Protein AF-A0A3D4DVL7-F1 (afdb_monomer_lite)

Radius of gyration: 27.63 Å; chains: 1; bounding box: 72×62×71 Å

Structure (mmCIF, N/CA/C/O backbone):
data_AF-A0A3D4DVL7-F1
#
_entry.id   AF-A0A3D4DVL7-F1
#
loop_
_atom_site.group_PDB
_atom_site.id
_atom_site.type_symbol
_atom_site.label_atom_id
_atom_site.label_alt_id
_atom_site.label_comp_id
_atom_site.label_asym_id
_atom_site.label_entity_id
_atom_site.label_seq_id
_atom_site.pdbx_PDB_ins_code
_atom_site.Cartn_x
_atom_site.Cartn_y
_atom_site.Cartn_z
_atom_site.occupancy
_atom_site.B_iso_or_equiv
_atom_site.auth_seq_id
_atom_site.auth_comp_id
_atom_site.auth_asym_id
_atom_site.auth_atom_id
_atom_site.pdbx_PDB_model_num
ATOM 1 N N . LEU A 1 1 ? 0.791 1.010 19.016 1.00 45.22 1 LEU A N 1
ATOM 2 C CA . LEU A 1 1 ? 2.069 1.727 18.761 1.00 45.22 1 LEU A CA 1
ATOM 3 C C . LEU A 1 1 ? 2.700 2.348 20.018 1.00 45.22 1 LEU A C 1
ATOM 5 O O . LEU A 1 1 ? 3.881 2.616 19.945 1.00 45.22 1 LEU A O 1
ATOM 9 N N . ALA A 1 2 ? 2.000 2.497 21.159 1.00 50.84 2 ALA A N 1
ATOM 10 C CA . ALA A 1 2 ? 2.630 2.849 22.450 1.00 50.84 2 ALA A CA 1
ATOM 11 C C . ALA A 1 2 ? 2.749 1.657 23.431 1.00 50.84 2 ALA A C 1
ATOM 13 O O . ALA A 1 2 ? 3.722 1.560 24.161 1.00 50.84 2 ALA A O 1
ATOM 14 N N . LEU A 1 3 ? 1.805 0.706 23.414 1.00 54.06 3 LEU A N 1
ATOM 15 C CA . LEU A 1 3 ? 1.768 -0.421 24.368 1.00 54.06 3 LEU A CA 1
ATOM 16 C C . LEU A 1 3 ? 2.983 -1.367 24.299 1.00 54.06 3 LEU A C 1
ATOM 18 O O . LEU A 1 3 ? 3.351 -1.958 25.305 1.00 54.06 3 LEU A O 1
ATOM 22 N N . ASN A 1 4 ? 3.646 -1.471 23.143 1.00 56.59 4 ASN A N 1
ATOM 23 C CA . ASN A 1 4 ? 4.853 -2.297 22.998 1.00 56.59 4 ASN A CA 1
ATOM 24 C C . ASN A 1 4 ? 6.072 -1.713 23.727 1.00 56.59 4 ASN A C 1
ATOM 26 O O . ASN A 1 4 ? 6.978 -2.463 24.078 1.00 56.59 4 ASN A O 1
ATOM 30 N N . ASP A 1 5 ? 6.088 -0.397 23.947 1.00 62.97 5 ASP A N 1
ATOM 31 C CA . ASP A 1 5 ? 7.191 0.300 24.615 1.00 62.97 5 ASP A CA 1
ATOM 32 C C . ASP A 1 5 ? 6.988 0.352 26.141 1.00 62.97 5 ASP A C 1
ATOM 34 O O . ASP A 1 5 ? 7.914 0.679 26.882 1.00 62.97 5 ASP A O 1
ATOM 38 N N . PHE A 1 6 ? 5.788 -0.004 26.616 1.00 66.69 6 PHE A N 1
ATOM 39 C CA . PHE A 1 6 ? 5.405 0.003 28.027 1.00 66.69 6 PHE A CA 1
ATOM 40 C C . PHE A 1 6 ? 4.657 -1.293 28.404 1.00 66.69 6 PHE A C 1
ATOM 42 O O . PHE A 1 6 ? 3.447 -1.260 28.642 1.00 66.69 6 PHE A O 1
ATOM 49 N N . PRO A 1 7 ? 5.358 -2.441 28.465 1.00 65.19 7 PRO A N 1
ATOM 50 C CA . PRO A 1 7 ? 4.739 -3.760 28.640 1.00 65.19 7 PRO A CA 1
ATOM 51 C C . PRO A 1 7 ? 4.021 -3.946 29.987 1.00 65.19 7 PRO A C 1
ATOM 53 O O . PRO A 1 7 ? 3.146 -4.798 30.093 1.00 65.19 7 PRO A O 1
ATOM 56 N N . ASP A 1 8 ? 4.357 -3.136 30.995 1.00 78.00 8 ASP A N 1
ATOM 57 C CA . ASP A 1 8 ? 3.786 -3.219 32.347 1.00 78.00 8 ASP A CA 1
ATOM 58 C C . ASP A 1 8 ? 2.564 -2.303 32.554 1.00 78.00 8 ASP A C 1
ATOM 60 O O . ASP A 1 8 ? 2.045 -2.175 33.668 1.00 78.00 8 ASP A O 1
ATOM 64 N N . VAL A 1 9 ? 2.102 -1.609 31.507 1.00 83.81 9 VAL A N 1
ATOM 65 C CA . VAL A 1 9 ? 0.919 -0.746 31.605 1.00 83.81 9 VAL A CA 1
ATOM 66 C C . VAL A 1 9 ? -0.318 -1.600 31.836 1.00 83.81 9 VAL A C 1
ATOM 68 O O . VAL A 1 9 ? -0.638 -2.486 31.056 1.00 83.81 9 VAL A O 1
ATOM 71 N N . THR A 1 10 ? -1.051 -1.281 32.901 1.00 88.44 10 THR A N 1
ATOM 72 C CA . THR A 1 10 ? -2.304 -1.962 33.268 1.00 88.44 10 THR A CA 1
ATOM 73 C C . THR A 1 10 ? -3.530 -1.069 33.123 1.00 88.44 10 THR A C 1
ATOM 75 O O . THR A 1 10 ? -4.652 -1.565 33.162 1.00 88.44 10 THR A O 1
ATOM 78 N N . THR A 1 11 ? -3.343 0.249 32.987 1.00 92.50 11 THR A N 1
ATOM 79 C CA . THR A 1 11 ? -4.430 1.236 32.927 1.00 92.50 11 THR A CA 1
ATOM 80 C C . THR A 1 11 ? -4.150 2.288 31.860 1.00 92.50 11 THR A C 1
ATOM 82 O O . THR A 1 11 ? -3.067 2.872 31.828 1.00 92.50 11 THR A O 1
ATOM 85 N N . LEU A 1 12 ? -5.143 2.557 31.016 1.00 93.50 12 LEU A N 1
ATOM 86 C CA . LEU A 1 12 ? -5.134 3.594 29.995 1.00 93.50 12 LEU A CA 1
ATOM 87 C C . LEU A 1 12 ? -6.018 4.767 30.439 1.00 93.50 12 LEU A C 1
ATOM 89 O O . LEU A 1 12 ? -7.233 4.623 30.560 1.00 93.50 12 LEU A O 1
ATOM 93 N N . SER A 1 13 ? -5.401 5.928 30.660 1.00 95.38 13 SER A N 1
ATOM 94 C CA . SER A 1 13 ? -6.116 7.180 30.932 1.00 95.38 13 SER A CA 1
ATOM 95 C C . SER A 1 13 ? -6.507 7.851 29.616 1.00 95.38 13 SER A C 1
ATOM 97 O O . SER A 1 13 ? -5.657 8.061 28.747 1.00 95.38 13 SER A O 1
ATOM 99 N N . LEU A 1 14 ? -7.792 8.152 29.450 1.00 95.56 14 LEU A N 1
ATOM 100 C CA . LEU A 1 14 ? -8.392 8.579 28.192 1.00 95.56 14 LEU A CA 1
ATOM 101 C C . LEU A 1 14 ? -8.876 10.028 28.263 1.00 95.56 14 LEU A C 1
ATOM 103 O O . LEU A 1 14 ? -9.671 10.401 29.122 1.00 95.56 14 LEU A O 1
ATOM 107 N N . SER A 1 15 ? -8.425 10.838 27.307 1.00 95.50 15 SER A N 1
ATOM 108 C CA . SER A 1 15 ? -8.883 12.214 27.109 1.00 95.50 15 SER A CA 1
ATOM 109 C C . SER A 1 15 ? -8.768 12.573 25.628 1.00 95.50 15 SER A C 1
ATOM 111 O O . SER A 1 15 ? -7.675 12.804 25.114 1.00 95.50 15 SER A O 1
ATOM 113 N N . SER A 1 16 ? -9.890 12.531 24.915 1.00 90.88 16 SER A N 1
ATOM 114 C CA . SER A 1 16 ? -10.014 12.940 23.518 1.00 90.88 16 SER A CA 1
ATOM 115 C C . SER A 1 16 ? -11.476 13.231 23.168 1.00 90.88 16 SER A C 1
ATOM 117 O O . SER A 1 16 ? -12.371 12.428 23.437 1.00 90.88 16 SER A O 1
ATOM 119 N N . GLU A 1 17 ? -11.719 14.357 22.501 1.00 85.31 17 GLU A N 1
ATOM 120 C CA . GLU A 1 17 ? -13.054 14.740 22.022 1.00 85.31 17 GLU A CA 1
ATOM 121 C C . GLU A 1 17 ? -13.507 13.943 20.786 1.00 85.31 17 GLU A C 1
ATOM 123 O O . GLU A 1 17 ? -14.674 14.008 20.402 1.00 85.31 17 GLU A O 1
ATOM 128 N N . GLY A 1 18 ? -12.617 13.160 20.163 1.00 76.06 18 GLY A N 1
ATOM 129 C CA . GLY A 1 18 ? -12.999 12.285 19.062 1.00 76.06 18 GLY A CA 1
ATOM 130 C C . GLY A 1 18 ? -11.905 11.969 18.056 1.00 76.06 18 GLY A C 1
ATOM 131 O O . GLY A 1 18 ? -10.711 12.016 18.340 1.00 76.06 18 GLY A O 1
ATOM 132 N N . GLY A 1 19 ? -12.346 11.559 16.870 1.00 77.38 19 GLY A N 1
ATOM 133 C CA . GLY A 1 19 ? -11.508 11.063 15.786 1.00 77.38 19 GLY A CA 1
ATOM 134 C C . GLY A 1 19 ? -12.279 10.079 14.909 1.00 77.38 19 GLY A C 1
ATOM 135 O O . GLY A 1 19 ? -13.499 9.952 15.021 1.00 77.38 19 GLY A O 1
ATOM 136 N N . SER A 1 20 ? -11.559 9.354 14.057 1.00 74.56 20 SER A N 1
ATOM 137 C CA . SER A 1 20 ? -12.147 8.288 13.246 1.00 74.56 20 SER A CA 1
ATOM 138 C C . SER A 1 20 ? -12.439 7.059 14.109 1.00 74.56 20 SER A C 1
ATOM 140 O O . SER A 1 20 ? -11.515 6.439 14.637 1.00 74.56 20 SER A O 1
ATOM 142 N N . VAL A 1 21 ? -13.717 6.683 14.228 1.00 73.88 21 VAL A N 1
ATOM 143 C CA . VAL A 1 21 ? -14.133 5.427 14.881 1.00 73.88 21 VAL A CA 1
ATOM 144 C C . VAL A 1 21 ? -13.487 4.225 14.194 1.00 73.88 21 VAL A C 1
ATOM 146 O O . VAL A 1 21 ? -13.027 3.305 14.863 1.00 73.88 21 VAL A O 1
ATOM 149 N N . TYR A 1 22 ? -13.361 4.277 12.869 1.00 63.81 22 TYR A N 1
ATOM 150 C CA . TYR A 1 22 ? -12.713 3.232 12.088 1.00 63.81 22 TYR A CA 1
ATOM 151 C C . TYR A 1 22 ? -11.233 3.047 12.479 1.00 63.81 22 TYR A C 1
ATOM 153 O O . TYR A 1 22 ? -10.757 1.923 12.611 1.00 63.81 22 TYR A O 1
ATOM 161 N N . ALA A 1 23 ? -10.511 4.138 12.759 1.00 63.44 23 ALA A N 1
ATOM 162 C CA . ALA A 1 23 ? -9.139 4.065 13.271 1.00 63.44 23 ALA A CA 1
ATOM 163 C C . ALA A 1 23 ? -9.067 3.624 14.746 1.00 63.44 23 ALA A C 1
ATOM 165 O O . ALA A 1 23 ? -8.065 3.051 15.175 1.00 63.44 23 ALA A O 1
ATOM 166 N N . ALA A 1 24 ? -10.116 3.898 15.523 1.00 77.12 24 ALA A N 1
ATOM 167 C CA . ALA A 1 24 ? -10.169 3.611 16.951 1.00 77.12 24 ALA A CA 1
ATOM 168 C C . ALA A 1 24 ? -10.562 2.168 17.274 1.00 77.12 24 ALA A C 1
ATOM 170 O O . ALA A 1 24 ? -10.064 1.624 18.253 1.00 77.12 24 ALA A O 1
ATOM 171 N N . LEU A 1 25 ? -11.406 1.537 16.455 1.00 77.56 25 LEU A N 1
ATOM 172 C CA . LEU A 1 25 ? -11.875 0.165 16.662 1.00 77.56 25 LEU A CA 1
ATOM 173 C C . LEU A 1 25 ? -10.725 -0.848 16.821 1.00 77.56 25 LEU A C 1
ATOM 175 O O . LEU A 1 25 ? -10.731 -1.587 17.802 1.00 77.56 25 LEU A O 1
ATOM 179 N N . PRO A 1 26 ? -9.695 -0.874 15.954 1.00 71.81 26 PRO A N 1
ATOM 180 C CA . PRO A 1 26 ? -8.550 -1.763 16.148 1.00 71.81 26 PRO A CA 1
ATOM 181 C C . PRO A 1 26 ? -7.784 -1.481 17.445 1.00 71.81 26 PRO A C 1
ATOM 183 O O . PRO A 1 26 ? -7.446 -2.410 18.169 1.00 71.81 26 PRO A O 1
ATOM 186 N N . ALA A 1 27 ? -7.563 -0.204 17.778 1.00 77.44 27 ALA A N 1
ATOM 187 C CA . ALA A 1 27 ? -6.896 0.173 19.024 1.00 77.44 27 ALA A CA 1
ATOM 188 C C . ALA A 1 27 ? -7.718 -0.236 20.258 1.00 77.44 27 ALA A C 1
ATOM 190 O O . ALA A 1 27 ? -7.157 -0.636 21.272 1.00 77.44 27 ALA A O 1
ATOM 191 N N . ALA A 1 28 ? -9.046 -0.174 20.165 1.00 86.44 28 ALA A N 1
ATOM 192 C CA . ALA A 1 28 ? -9.947 -0.680 21.185 1.00 86.44 28 ALA A CA 1
ATOM 193 C C . ALA A 1 28 ? -9.800 -2.206 21.332 1.00 86.44 28 ALA A C 1
ATOM 195 O O . ALA A 1 28 ? -9.632 -2.704 22.439 1.00 86.44 28 ALA A O 1
ATOM 196 N N . TYR A 1 29 ? -9.741 -2.968 20.239 1.00 80.31 29 TYR A N 1
ATOM 197 C CA . TYR A 1 29 ? -9.461 -4.405 20.337 1.00 80.31 29 TYR A CA 1
ATOM 198 C C . TYR A 1 29 ? -8.092 -4.710 20.963 1.00 80.31 29 TYR A C 1
ATOM 200 O O . TYR A 1 29 ? -8.013 -5.627 21.775 1.00 80.31 29 TYR A O 1
ATOM 208 N N . ASP A 1 30 ? -7.051 -3.921 20.682 1.00 78.62 30 ASP A N 1
ATOM 209 C CA . ASP A 1 30 ? -5.752 -4.062 21.358 1.00 78.62 30 ASP A CA 1
ATOM 210 C C . ASP A 1 30 ? -5.876 -3.844 22.876 1.00 78.62 30 ASP A C 1
ATOM 212 O O . ASP A 1 30 ? -5.331 -4.622 23.658 1.00 78.62 30 ASP A O 1
ATOM 216 N N . VAL A 1 31 ? -6.632 -2.823 23.30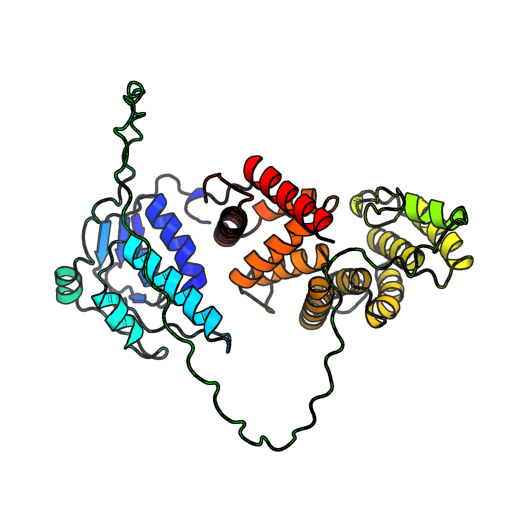6 1.00 85.38 31 VAL A N 1
ATOM 217 C CA . VAL A 1 31 ? -6.934 -2.558 24.728 1.00 85.38 31 VAL A CA 1
ATOM 218 C C . VAL A 1 31 ? -7.632 -3.758 25.370 1.00 85.38 31 VAL A C 1
ATOM 220 O O . VAL A 1 31 ? -7.252 -4.170 26.468 1.00 85.38 31 VAL A O 1
ATOM 223 N N . ARG A 1 32 ? -8.618 -4.341 24.676 1.00 87.00 32 ARG A N 1
ATOM 224 C CA . ARG A 1 32 ? -9.364 -5.513 25.149 1.00 87.00 32 ARG A CA 1
ATOM 225 C C . ARG A 1 32 ? -8.476 -6.749 25.255 1.00 87.00 32 ARG A C 1
ATOM 227 O O . ARG A 1 32 ? -8.470 -7.396 26.295 1.00 87.00 32 ARG A O 1
ATOM 234 N N . VAL A 1 33 ? -7.722 -7.076 24.207 1.00 78.25 33 VAL A N 1
ATOM 235 C CA . VAL A 1 33 ? -6.837 -8.255 24.176 1.00 78.25 33 VAL A CA 1
ATOM 236 C C . VAL A 1 33 ? -5.741 -8.150 25.235 1.00 78.25 33 VAL A C 1
ATOM 238 O O . VAL A 1 33 ? -5.403 -9.146 25.869 1.00 78.25 33 VAL A O 1
ATOM 241 N N . ALA A 1 34 ? -5.218 -6.946 25.469 1.00 80.25 34 ALA A N 1
ATOM 242 C CA . ALA A 1 34 ? -4.242 -6.695 26.522 1.00 80.25 34 ALA A CA 1
ATOM 243 C C . ALA A 1 34 ? -4.849 -6.688 27.941 1.00 80.25 34 ALA A C 1
ATOM 245 O O . ALA A 1 34 ? -4.103 -6.599 28.914 1.00 80.25 34 ALA A O 1
ATOM 246 N N . GLY A 1 35 ? -6.179 -6.775 28.086 1.00 84.38 35 GLY A N 1
ATOM 247 C CA . GLY A 1 35 ? -6.856 -6.790 29.385 1.00 84.38 35 GLY A CA 1
ATOM 248 C C . GLY A 1 35 ? -6.684 -5.492 30.181 1.00 84.38 35 GLY A C 1
ATOM 249 O O . GLY A 1 35 ? -6.673 -5.519 31.413 1.00 84.38 35 GLY A O 1
ATOM 250 N N . LEU A 1 36 ? -6.503 -4.357 29.500 1.00 91.44 36 LEU A N 1
ATOM 251 C CA . LEU A 1 36 ? -6.220 -3.084 30.160 1.00 91.44 36 LEU A CA 1
ATOM 252 C C . LEU A 1 36 ? -7.461 -2.527 30.856 1.00 91.44 36 LEU A C 1
ATOM 254 O O . LEU A 1 36 ? -8.585 -2.634 30.361 1.00 91.44 36 LEU A O 1
ATOM 258 N N . ARG A 1 37 ? -7.244 -1.844 31.979 1.00 96.56 37 ARG A N 1
ATOM 259 C CA . ARG A 1 37 ? -8.248 -0.967 32.588 1.00 96.56 37 ARG A CA 1
ATOM 260 C C . ARG A 1 37 ? -8.305 0.348 31.827 1.00 96.56 37 ARG A C 1
ATOM 262 O O . ARG A 1 37 ? -7.287 0.809 31.313 1.00 96.56 37 ARG A O 1
ATOM 269 N N . THR A 1 38 ? -9.461 0.987 31.788 1.00 97.25 38 THR A N 1
ATOM 270 C CA . THR A 1 38 ? -9.628 2.280 31.114 1.00 97.25 38 THR A CA 1
ATOM 271 C C . THR A 1 38 ? -10.274 3.276 32.051 1.00 97.25 38 THR A C 1
ATOM 273 O O . THR A 1 38 ? -11.304 2.972 32.654 1.00 97.25 38 THR A O 1
ATOM 276 N N . SER A 1 39 ? -9.696 4.470 32.145 1.00 97.62 39 SER A N 1
ATOM 277 C CA . SER A 1 39 ? -10.222 5.538 32.989 1.00 97.62 39 SER A CA 1
ATOM 278 C C . SER A 1 39 ? -10.423 6.841 32.222 1.00 97.62 39 SER A C 1
ATOM 280 O O . SER A 1 39 ? -9.616 7.195 31.364 1.00 97.62 39 SER A O 1
ATOM 282 N N . ILE A 1 40 ? -11.492 7.571 32.541 1.00 97.75 40 ILE A N 1
ATOM 283 C CA . ILE A 1 40 ? -11.697 8.959 32.106 1.00 97.75 40 ILE A CA 1
ATOM 284 C C . ILE A 1 40 ? -11.540 9.842 33.351 1.00 97.75 40 ILE A C 1
ATOM 286 O O . ILE A 1 40 ? -12.451 9.856 34.184 1.00 97.75 40 ILE A O 1
ATOM 290 N N . PRO A 1 41 ? -10.401 10.531 33.530 1.00 97.12 41 PRO A N 1
ATOM 291 C CA . PRO A 1 41 ? -10.145 11.317 34.735 1.00 97.12 41 PRO A CA 1
ATOM 292 C C . PRO A 1 41 ? -11.053 12.550 34.824 1.00 97.12 41 PRO A C 1
ATOM 294 O O . PRO A 1 41 ? -11.622 12.993 33.822 1.00 97.12 41 PRO A O 1
ATOM 297 N N . GLU A 1 42 ? -11.165 13.127 36.022 1.00 96.25 42 GLU A N 1
ATOM 298 C CA . GLU A 1 42 ? -11.914 14.363 36.252 1.00 96.25 42 GLU A CA 1
ATOM 299 C C . GLU A 1 42 ? -11.499 15.473 35.266 1.00 96.25 42 GLU A C 1
ATOM 301 O O . GLU A 1 42 ? -10.320 15.685 34.973 1.00 96.25 42 GLU A O 1
ATOM 306 N N . GLY A 1 43 ? -12.489 16.173 34.707 1.00 93.81 43 GLY A N 1
ATOM 307 C CA . GLY A 1 43 ? -12.276 17.252 33.738 1.00 93.81 43 GLY A CA 1
ATOM 308 C C . GLY A 1 43 ? -11.892 16.800 32.322 1.00 93.81 43 GLY A C 1
ATOM 309 O O . GLY A 1 43 ? -11.896 17.629 31.411 1.00 93.81 43 GLY A O 1
ATOM 310 N N . ALA A 1 44 ? -11.612 15.512 32.094 1.00 96.50 44 ALA A N 1
ATOM 311 C CA . ALA A 1 44 ? -11.390 14.977 30.755 1.00 96.50 44 ALA A CA 1
ATOM 312 C C . ALA A 1 44 ? -12.706 14.681 30.027 1.00 96.50 44 ALA A C 1
ATOM 314 O O . ALA A 1 44 ? -13.764 14.476 30.626 1.00 96.50 44 ALA A O 1
ATOM 315 N N . THR A 1 45 ? -12.626 14.637 28.700 1.00 95.56 45 THR A N 1
ATOM 316 C CA . THR A 1 45 ? -13.716 14.181 27.835 1.00 95.56 45 THR A CA 1
ATOM 317 C C . THR A 1 45 ? -13.203 13.042 26.972 1.00 95.56 45 THR A C 1
ATOM 319 O O . THR A 1 45 ? -12.119 13.140 26.409 1.00 95.56 45 THR A O 1
ATOM 322 N N . CYS A 1 46 ? -13.980 11.972 26.861 1.00 96.31 46 CYS A N 1
ATOM 323 C CA . CYS A 1 46 ? -13.730 10.849 25.974 1.00 96.31 46 CYS A CA 1
ATOM 324 C C . CYS A 1 46 ? -14.972 10.625 25.110 1.00 96.31 46 CYS A C 1
ATOM 326 O O . CYS A 1 46 ? -15.957 10.025 25.538 1.00 96.31 46 CYS A O 1
ATOM 328 N N . ALA A 1 47 ? -14.946 11.162 23.895 1.00 92.31 47 ALA A N 1
ATOM 329 C CA . ALA A 1 47 ? -16.093 11.181 22.995 1.00 92.31 47 ALA A CA 1
ATOM 330 C C . ALA A 1 47 ? -15.773 10.549 21.632 1.00 92.31 47 ALA A C 1
ATOM 332 O O . ALA A 1 47 ? -14.607 10.387 21.261 1.00 92.31 47 ALA A O 1
ATOM 333 N N . SER A 1 48 ? -16.813 10.168 20.879 1.00 89.81 48 SER A N 1
ATOM 334 C CA . SER A 1 48 ? -16.690 9.580 19.533 1.00 89.81 48 SER A CA 1
ATOM 335 C C . SER A 1 48 ? -15.717 8.383 19.537 1.00 89.81 48 SER A C 1
ATOM 337 O O . SER A 1 48 ? -15.874 7.480 20.353 1.00 89.81 48 SER A O 1
ATOM 339 N N . ALA A 1 49 ? -14.686 8.376 18.690 1.00 87.94 49 ALA A N 1
ATOM 340 C CA . ALA A 1 49 ? -13.603 7.392 18.650 1.00 87.94 49 ALA A CA 1
ATOM 341 C C . ALA A 1 49 ? -13.025 7.002 20.025 1.00 87.94 49 ALA A C 1
ATOM 343 O O . ALA A 1 49 ? -12.765 5.825 20.263 1.00 87.94 49 ALA A O 1
ATOM 344 N N . CYS A 1 50 ? -12.860 7.956 20.947 1.00 94.25 50 CYS A N 1
ATOM 345 C CA . CYS A 1 50 ? -12.313 7.679 22.276 1.00 94.25 50 CYS A CA 1
ATOM 346 C C . CYS A 1 50 ? -13.203 6.721 23.082 1.00 94.25 50 CYS A C 1
ATOM 348 O O . CYS A 1 50 ? -12.692 5.832 23.764 1.00 94.25 50 CYS A O 1
ATOM 350 N N . SER A 1 51 ? -14.529 6.858 22.959 1.00 95.88 51 SER A N 1
ATOM 351 C CA . SER A 1 51 ? -15.489 6.034 23.705 1.00 95.88 51 SER A CA 1
ATOM 352 C C . SER A 1 51 ? -15.307 4.538 23.433 1.00 95.88 51 SER A C 1
ATOM 354 O O . SER A 1 51 ? -15.467 3.731 24.338 1.00 95.88 51 SER A O 1
ATOM 356 N N . TYR A 1 52 ? -14.863 4.162 22.232 1.00 94.12 52 TYR A N 1
ATOM 357 C CA . TYR A 1 52 ? -14.584 2.773 21.870 1.00 94.12 52 TYR A CA 1
ATOM 358 C C . TYR A 1 52 ? -13.397 2.202 22.644 1.00 94.12 52 TYR A C 1
ATOM 360 O O . TYR A 1 52 ? -13.458 1.059 23.089 1.00 94.12 52 TYR A O 1
ATOM 368 N N . LEU A 1 53 ? -12.340 2.996 22.857 1.00 94.44 53 LEU A N 1
ATOM 369 C CA . LEU A 1 53 ? -11.212 2.576 23.689 1.00 94.44 53 LEU A CA 1
ATOM 370 C C . LEU A 1 53 ? -11.656 2.410 25.139 1.00 94.44 53 LEU A C 1
ATOM 372 O O . LEU A 1 53 ? -11.268 1.437 25.771 1.00 94.44 53 LEU A O 1
ATOM 376 N N . PHE A 1 54 ? -12.498 3.317 25.642 1.00 97.06 54 PHE A N 1
ATOM 377 C CA . PHE A 1 54 ? -13.086 3.191 26.975 1.00 97.06 54 PHE A CA 1
ATOM 378 C C . PHE A 1 54 ? -13.929 1.915 27.102 1.00 97.06 54 PHE A C 1
ATOM 380 O O . PHE A 1 54 ? -13.767 1.137 28.039 1.00 97.06 54 PHE A O 1
ATOM 387 N N . PHE A 1 55 ? -14.789 1.638 26.122 1.00 96.94 55 PHE A N 1
ATOM 388 C CA . PHE A 1 55 ? -15.584 0.416 26.107 1.00 96.94 55 PHE A CA 1
ATOM 389 C C . PHE A 1 55 ? -14.713 -0.842 26.017 1.00 96.94 55 PHE A C 1
ATOM 391 O O . PHE A 1 55 ? -15.031 -1.857 26.624 1.00 96.94 55 PHE A O 1
ATOM 398 N N . ALA A 1 56 ? -13.567 -0.816 25.355 1.00 95.44 56 ALA A N 1
ATOM 399 C CA . ALA A 1 56 ? -12.705 -1.990 25.323 1.00 95.44 56 ALA A CA 1
ATOM 400 C C . ALA A 1 56 ? -12.106 -2.394 26.680 1.00 95.44 56 ALA A C 1
ATOM 402 O O . ALA A 1 56 ? -11.715 -3.554 26.824 1.00 95.44 56 ALA A O 1
ATOM 403 N N . GLY A 1 57 ? -12.060 -1.498 27.670 1.00 95.88 57 GLY A N 1
ATOM 404 C CA . GLY A 1 57 ? -11.463 -1.784 28.974 1.00 95.88 57 GLY A CA 1
ATOM 405 C C . GLY A 1 57 ? -12.067 -3.006 29.670 1.00 95.88 57 GLY A C 1
ATOM 406 O O . GLY A 1 57 ? -13.276 -3.241 29.598 1.00 95.88 57 GLY A O 1
ATOM 407 N N . ALA A 1 58 ? -11.213 -3.780 30.344 1.00 93.62 58 ALA A N 1
ATOM 408 C CA . ALA A 1 58 ? -11.609 -4.919 31.176 1.00 93.62 58 ALA A CA 1
ATOM 409 C C . ALA A 1 58 ? -12.194 -4.484 32.533 1.00 93.62 58 ALA A C 1
ATOM 411 O O . ALA A 1 58 ? -12.962 -5.220 33.149 1.00 93.62 58 ALA A O 1
ATOM 412 N N . ASP A 1 59 ? -11.845 -3.276 32.975 1.00 96.00 59 ASP A N 1
ATOM 413 C CA . ASP A 1 59 ? -12.418 -2.573 34.123 1.00 96.00 59 ASP A CA 1
ATOM 414 C C . ASP A 1 59 ? -12.448 -1.076 33.797 1.00 96.00 59 ASP A C 1
ATOM 416 O O . ASP A 1 59 ? -11.456 -0.531 33.290 1.00 96.00 59 ASP A O 1
ATOM 420 N N . ARG A 1 60 ? -13.595 -0.430 34.010 1.00 97.56 60 ARG A N 1
ATOM 421 C CA . ARG A 1 60 ? -13.889 0.909 33.491 1.00 97.56 60 ARG A CA 1
ATOM 422 C C . ARG A 1 60 ? -14.250 1.883 34.603 1.00 97.56 60 ARG A C 1
ATOM 424 O O . ARG A 1 60 ? -15.183 1.638 35.364 1.00 97.56 60 ARG A O 1
ATOM 431 N N . SER A 1 61 ? -13.592 3.038 34.640 1.00 97.56 61 SER A N 1
ATOM 432 C CA . SER A 1 61 ? -13.943 4.131 35.555 1.00 97.56 61 SER A CA 1
ATOM 433 C C . SER A 1 61 ? -14.052 5.471 34.831 1.00 97.56 61 SER A C 1
ATOM 435 O O . SER A 1 61 ? -13.280 5.768 33.922 1.00 97.56 61 SER A O 1
ATOM 437 N N . ALA A 1 62 ? -15.017 6.304 35.210 1.00 97.12 62 ALA A N 1
ATOM 438 C CA . ALA A 1 62 ? -15.200 7.612 34.591 1.00 97.12 62 ALA A CA 1
ATOM 439 C C . ALA A 1 62 ? -15.618 8.653 35.631 1.00 97.12 62 ALA A C 1
ATOM 441 O O . ALA A 1 62 ? -16.719 8.595 36.168 1.00 97.12 62 ALA A O 1
ATOM 442 N N . GLU A 1 63 ? -14.725 9.605 35.883 1.00 95.56 63 GLU A N 1
ATOM 443 C CA . GLU A 1 63 ? -15.005 10.857 36.598 1.00 95.56 63 GLU A CA 1
ATOM 444 C C . GLU A 1 63 ? -15.245 12.008 35.605 1.00 95.56 63 GLU A C 1
ATOM 446 O O . GLU A 1 63 ? -15.955 12.966 35.903 1.00 95.56 63 GLU A O 1
ATOM 451 N N . GLY A 1 64 ? -14.653 11.915 34.409 1.00 95.44 64 GLY A N 1
ATOM 452 C CA . GLY A 1 64 ? -14.890 12.829 33.295 1.00 95.44 64 GLY A CA 1
ATOM 453 C C . GLY A 1 64 ? -16.086 12.441 32.418 1.00 95.44 64 GLY A C 1
ATOM 454 O O . GLY A 1 64 ? -16.911 11.596 32.760 1.00 95.44 64 GLY A O 1
ATOM 455 N N . ARG A 1 65 ? -16.191 13.079 31.249 1.00 97.19 65 ARG A N 1
ATOM 456 C CA . ARG A 1 65 ? -17.358 12.974 30.355 1.00 97.19 65 ARG A CA 1
ATOM 457 C C . ARG A 1 65 ? -17.163 11.882 29.307 1.00 97.19 65 ARG A C 1
ATOM 459 O O . ARG A 1 65 ? -16.185 11.920 28.564 1.00 97.19 65 ARG A O 1
ATOM 466 N N . LEU A 1 66 ? -18.126 10.972 29.182 1.00 97.62 66 LEU A N 1
ATOM 467 C CA . LEU A 1 66 ? -18.189 9.965 28.117 1.00 97.62 66 LEU A CA 1
ATOM 468 C C . LEU A 1 66 ? -19.250 10.360 27.084 1.00 97.62 66 LEU A C 1
ATOM 470 O O . LEU A 1 66 ? -20.358 10.741 27.467 1.00 97.62 66 LEU A O 1
ATOM 474 N N . GLY A 1 67 ? -18.936 10.242 25.790 1.00 95.56 67 GLY A N 1
ATOM 475 C CA . GLY A 1 67 ? -19.865 10.635 24.728 1.00 95.56 67 GLY A CA 1
ATOM 476 C C . GLY A 1 67 ? -19.895 9.750 23.487 1.00 95.56 67 GLY A C 1
ATOM 477 O O . GLY A 1 67 ? -18.864 9.243 23.046 1.00 95.56 67 GLY A O 1
ATOM 478 N N . VAL A 1 68 ? -21.080 9.620 22.886 1.00 95.06 68 VAL A N 1
ATOM 479 C CA . VAL A 1 68 ? -21.321 8.899 21.624 1.00 95.06 68 VAL A CA 1
ATOM 480 C C . VAL A 1 68 ? -22.202 9.714 20.673 1.00 95.06 68 VAL A C 1
ATOM 482 O O . VAL A 1 68 ? -23.013 10.531 21.104 1.00 95.06 68 VAL A O 1
ATOM 485 N N . HIS A 1 69 ? -22.072 9.470 19.370 1.00 91.81 69 HIS A N 1
ATOM 486 C CA . HIS A 1 69 ? -22.907 10.065 18.320 1.00 91.81 69 HIS A CA 1
ATOM 487 C C . HIS A 1 69 ? -22.899 9.188 17.064 1.00 91.81 69 HIS A C 1
ATOM 489 O O . HIS A 1 69 ? -22.066 8.282 16.961 1.00 91.81 69 HIS A O 1
ATOM 495 N N . GLN A 1 70 ? -23.832 9.408 16.138 1.00 86.56 70 GLN A N 1
ATOM 496 C CA . GLN A 1 70 ? -23.915 8.613 14.915 1.00 86.56 70 GLN A CA 1
ATOM 497 C C . GLN A 1 70 ? -22.667 8.820 14.053 1.00 86.56 70 GLN A C 1
ATOM 499 O O . GLN A 1 70 ? -22.060 9.886 14.027 1.00 86.56 70 GLN A O 1
ATOM 504 N N . ILE A 1 71 ? -22.307 7.815 13.270 1.00 76.38 71 ILE A N 1
ATOM 505 C CA . ILE A 1 71 ? -21.125 7.920 12.421 1.00 76.38 71 ILE A CA 1
ATOM 506 C C . ILE A 1 71 ? -21.483 8.589 11.107 1.00 76.38 71 ILE A C 1
ATOM 508 O O . ILE A 1 71 ? -22.417 8.179 10.424 1.00 76.38 71 ILE A O 1
ATOM 512 N N . ALA A 1 72 ? -20.695 9.595 10.741 1.00 66.88 72 ALA A N 1
ATOM 513 C CA . ALA A 1 72 ? -20.660 10.126 9.390 1.00 66.88 72 ALA A CA 1
ATOM 514 C C . ALA A 1 72 ? -19.591 9.373 8.587 1.00 66.88 72 ALA A C 1
ATOM 516 O O . ALA A 1 72 ? -18.419 9.355 8.970 1.00 66.88 72 ALA A O 1
ATOM 517 N N . THR A 1 73 ? -19.986 8.737 7.484 1.00 58.47 73 THR A N 1
ATOM 518 C CA . THR A 1 73 ? -19.046 8.161 6.517 1.00 58.47 73 THR A CA 1
ATOM 519 C C . THR A 1 73 ? -18.631 9.228 5.511 1.00 58.47 73 THR A C 1
ATOM 521 O O . THR A 1 73 ? -19.449 10.037 5.083 1.00 58.47 73 THR A O 1
ATOM 524 N N . SER A 1 74 ? -17.358 9.240 5.112 1.00 52.78 74 SER A N 1
ATOM 525 C CA . SER A 1 74 ? -16.845 10.143 4.068 1.00 52.78 74 SER A CA 1
ATOM 526 C C . SER A 1 74 ? -17.100 9.633 2.646 1.00 52.78 74 SER A C 1
ATOM 528 O O . SER A 1 74 ? -16.666 10.261 1.685 1.00 52.78 74 SER A O 1
ATOM 530 N N . THR A 1 75 ? -17.743 8.473 2.508 1.00 49.34 75 THR A N 1
ATOM 531 C CA . THR A 1 75 ? -18.084 7.846 1.233 1.00 49.34 75 THR A CA 1
ATOM 532 C C . THR A 1 75 ? -19.595 7.910 1.024 1.00 49.34 75 THR A C 1
ATOM 534 O O . THR A 1 75 ? -20.359 7.560 1.923 1.00 49.34 75 THR A O 1
ATOM 537 N N . ASP A 1 76 ? -20.032 8.283 -0.183 1.00 50.28 76 ASP A N 1
ATOM 538 C CA . ASP A 1 76 ? -21.448 8.273 -0.605 1.00 50.28 76 ASP A CA 1
ATOM 539 C C . ASP A 1 76 ? -22.023 6.840 -0.749 1.00 50.28 76 ASP A C 1
ATOM 541 O O . ASP A 1 76 ? -23.104 6.629 -1.299 1.00 50.28 76 ASP A O 1
ATOM 545 N N . SER A 1 77 ? -21.297 5.822 -0.274 1.00 56.12 77 SER A N 1
ATOM 546 C CA . SER A 1 77 ? -21.652 4.413 -0.412 1.00 56.12 77 SER A CA 1
ATOM 547 C C . SER A 1 77 ? -22.380 3.900 0.829 1.00 56.12 77 SER A C 1
ATOM 549 O O . SER A 1 77 ? -21.779 3.633 1.874 1.00 56.12 77 SER A O 1
ATOM 551 N N . LEU A 1 78 ? -23.688 3.687 0.679 1.00 59.72 78 LEU A N 1
ATOM 552 C CA . LEU A 1 78 ? -24.544 3.079 1.702 1.00 59.72 78 LEU A CA 1
ATOM 553 C C . LEU A 1 78 ? -24.030 1.703 2.162 1.00 59.72 78 LEU A C 1
ATOM 555 O O . LEU A 1 78 ? -24.141 1.377 3.343 1.00 59.72 78 LEU A O 1
ATOM 559 N N . SER A 1 79 ? -23.427 0.911 1.269 1.00 59.12 79 SER A N 1
ATOM 560 C CA . SER A 1 79 ? -22.908 -0.420 1.611 1.00 59.12 79 SER A CA 1
ATOM 561 C C . SER A 1 79 ? -21.666 -0.354 2.506 1.00 59.12 79 SER A C 1
ATOM 563 O O . SER A 1 79 ? -21.552 -1.128 3.455 1.00 59.12 79 SER A O 1
ATOM 565 N N . ALA A 1 80 ? -20.768 0.610 2.283 1.00 53.88 80 ALA A N 1
ATOM 566 C CA . ALA A 1 80 ? -19.596 0.817 3.140 1.00 53.88 80 ALA A CA 1
ATOM 567 C C . ALA A 1 80 ? -19.994 1.270 4.560 1.00 53.88 80 ALA A C 1
ATOM 569 O O . ALA A 1 80 ? -19.417 0.820 5.557 1.00 53.88 80 ALA A O 1
ATOM 570 N N . GLY A 1 81 ? -21.030 2.110 4.662 1.00 65.38 81 GLY A N 1
ATOM 571 C CA . GLY A 1 81 ? -21.615 2.496 5.947 1.00 65.38 81 GLY A CA 1
ATOM 572 C C . GLY A 1 81 ? -22.224 1.315 6.703 1.00 65.38 81 GLY A C 1
ATOM 573 O O . GLY A 1 81 ? -22.006 1.184 7.906 1.00 65.38 81 GLY A O 1
ATOM 574 N N . GLN A 1 82 ? -22.914 0.407 6.005 1.00 69.56 82 GLN A N 1
ATOM 575 C CA . GLN A 1 82 ? -23.484 -0.803 6.610 1.00 69.56 82 GLN A CA 1
ATOM 576 C C . GLN A 1 82 ? -22.415 -1.738 7.188 1.00 69.56 82 GLN A C 1
ATOM 578 O O . GLN A 1 82 ? -22.585 -2.237 8.299 1.00 69.56 82 GLN A O 1
ATOM 583 N N . VAL A 1 83 ? -21.303 -1.941 6.475 1.00 63.66 83 VAL A N 1
ATOM 584 C CA . VAL A 1 83 ? -20.181 -2.758 6.971 1.00 63.66 83 VAL A CA 1
ATOM 585 C C . VAL A 1 83 ? -19.590 -2.148 8.242 1.00 63.66 83 VAL A C 1
ATOM 587 O O . VAL A 1 83 ? -19.424 -2.847 9.239 1.00 63.66 83 VAL A O 1
ATOM 590 N N . THR A 1 84 ? -19.361 -0.832 8.238 1.00 66.69 84 THR A N 1
ATOM 591 C CA . THR A 1 84 ? -18.826 -0.111 9.404 1.00 66.69 84 THR A CA 1
ATOM 592 C C . THR A 1 84 ? -19.746 -0.256 10.618 1.00 66.69 84 THR A C 1
ATOM 594 O O . THR A 1 84 ? -19.281 -0.524 11.724 1.00 66.69 84 THR A O 1
ATOM 597 N N . LEU A 1 85 ? -21.062 -0.134 10.418 1.00 81.69 85 LEU A N 1
ATOM 598 C CA . LEU A 1 85 ? -22.055 -0.355 11.473 1.00 81.69 85 LEU A CA 1
ATOM 599 C C . LEU A 1 85 ? -22.030 -1.791 12.009 1.00 81.69 85 LEU A C 1
ATOM 601 O O . LEU A 1 85 ? -22.135 -1.981 13.220 1.00 81.69 85 LEU A O 1
ATOM 605 N N . GLY A 1 86 ? -21.842 -2.785 11.138 1.00 77.12 86 GLY A N 1
ATOM 606 C CA . GLY A 1 86 ? -21.662 -4.181 11.540 1.00 77.12 86 GLY A CA 1
ATOM 607 C C . GLY A 1 86 ? -20.459 -4.375 12.466 1.00 77.12 86 GLY A C 1
ATOM 608 O O . GLY A 1 86 ? -20.598 -4.978 13.531 1.00 77.12 86 GLY A O 1
ATOM 609 N N . ASP A 1 87 ? -19.306 -3.800 12.113 1.00 77.50 87 ASP A N 1
ATOM 610 C CA . ASP A 1 87 ? -18.091 -3.866 12.938 1.00 77.50 87 ASP A CA 1
ATOM 611 C C . ASP A 1 87 ? -18.281 -3.194 14.307 1.00 77.50 87 ASP A C 1
ATOM 613 O O . ASP A 1 87 ? -17.778 -3.676 15.321 1.00 77.50 87 ASP A O 1
ATOM 617 N N . ILE A 1 88 ? -19.047 -2.105 14.366 1.00 85.75 88 ILE A N 1
ATOM 618 C CA . ILE A 1 88 ? -19.349 -1.405 15.621 1.00 85.75 88 ILE A CA 1
ATOM 619 C C . ILE A 1 88 ? -20.275 -2.214 16.504 1.00 85.75 88 ILE A C 1
ATOM 621 O O . ILE A 1 88 ? -20.036 -2.304 17.705 1.00 85.75 88 ILE A O 1
ATOM 625 N N . PHE A 1 89 ? -21.325 -2.802 15.933 1.00 87.25 89 PHE A N 1
ATOM 626 C CA . PHE A 1 89 ? -22.232 -3.650 16.698 1.00 87.25 89 PHE A CA 1
ATOM 627 C C . PHE A 1 89 ? -21.481 -4.843 17.275 1.00 87.25 89 PHE A C 1
ATOM 629 O O . PHE A 1 89 ? -21.635 -5.132 18.460 1.00 87.25 89 PHE A O 1
ATOM 636 N N . LYS A 1 90 ? -20.596 -5.454 16.480 1.00 82.00 90 LYS A N 1
ATOM 637 C CA . LYS A 1 90 ? -19.735 -6.536 16.950 1.00 82.00 90 LYS A CA 1
ATOM 638 C C . LYS A 1 90 ? -18.772 -6.079 18.044 1.00 82.00 90 LYS A C 1
ATOM 640 O O . LYS A 1 90 ? -18.622 -6.775 19.041 1.00 82.00 90 LYS A O 1
ATOM 645 N N . ALA A 1 91 ? -18.156 -4.907 17.902 1.00 83.88 91 ALA A N 1
ATOM 646 C CA . ALA A 1 91 ? -17.281 -4.360 18.935 1.00 83.88 91 ALA A CA 1
ATOM 647 C C . ALA A 1 91 ? -18.042 -4.066 20.231 1.00 83.88 91 ALA A C 1
ATOM 649 O O . ALA A 1 91 ? -17.559 -4.382 21.309 1.00 83.88 91 ALA A O 1
ATOM 650 N N . PHE A 1 92 ? -19.246 -3.504 20.150 1.00 93.12 92 PHE A N 1
ATOM 651 C CA . PHE A 1 92 ? -20.081 -3.251 21.323 1.00 93.12 92 PHE A CA 1
ATOM 652 C C . PHE A 1 92 ? -20.472 -4.552 22.021 1.00 93.12 92 PHE A C 1
ATOM 654 O O . PHE A 1 92 ? -20.375 -4.629 23.242 1.00 93.12 92 PHE A O 1
ATOM 661 N N . GLU A 1 93 ? -20.857 -5.574 21.258 1.00 88.50 93 GLU A N 1
ATOM 662 C CA . GLU A 1 93 ? -21.130 -6.913 21.778 1.00 88.50 93 GLU A CA 1
ATOM 663 C C . GLU A 1 93 ? -19.897 -7.506 22.471 1.00 88.50 93 GLU A C 1
ATOM 665 O O . GLU A 1 93 ? -19.964 -7.834 23.655 1.00 88.50 93 GLU A O 1
ATOM 670 N N . ASP A 1 94 ? -18.757 -7.554 21.776 1.00 83.69 94 ASP A N 1
ATOM 671 C CA . ASP A 1 94 ? -17.490 -8.064 22.314 1.00 83.69 94 ASP A CA 1
ATOM 672 C C . ASP A 1 94 ? -17.076 -7.319 23.570 1.00 83.69 94 ASP A C 1
ATOM 674 O O . ASP A 1 94 ? -16.523 -7.892 24.510 1.00 83.69 94 ASP A O 1
ATOM 678 N N . PHE A 1 95 ? -17.346 -6.018 23.598 1.00 93.81 95 PHE A N 1
ATOM 679 C CA . PHE A 1 95 ? -16.999 -5.187 24.719 1.00 93.81 95 PHE A CA 1
ATOM 680 C C . PHE A 1 95 ? -18.011 -5.276 25.861 1.00 93.81 95 PHE A C 1
ATOM 682 O O . PHE A 1 95 ? -17.692 -4.826 26.953 1.00 93.81 95 PHE A O 1
ATOM 689 N N . GLY A 1 96 ? -19.172 -5.906 25.699 1.00 92.00 96 GLY A N 1
ATOM 690 C CA . GLY A 1 96 ? -20.207 -5.934 26.735 1.00 92.00 96 GLY A CA 1
ATOM 691 C C . GLY A 1 96 ? -20.872 -4.568 26.921 1.00 92.00 96 GLY A C 1
ATOM 692 O O . GLY A 1 96 ? -21.179 -4.160 28.039 1.00 92.00 96 GLY A O 1
ATOM 693 N N . VAL A 1 97 ? -21.038 -3.818 25.832 1.00 95.56 97 VAL A N 1
ATOM 694 C CA . VAL A 1 97 ? -21.765 -2.548 25.797 1.00 95.56 97 VAL A CA 1
ATOM 695 C C . VAL A 1 97 ? -23.228 -2.835 25.446 1.00 95.56 97 VAL A C 1
ATOM 697 O O . VAL A 1 97 ? -23.502 -3.456 24.417 1.00 95.56 97 VAL A O 1
ATOM 700 N N . PRO A 1 98 ? -24.204 -2.385 26.253 1.00 94.00 98 PRO A N 1
ATOM 701 C CA . PRO A 1 98 ? -25.603 -2.705 26.008 1.00 94.00 98 PRO A CA 1
ATOM 702 C C . PRO A 1 98 ? -26.132 -2.025 24.740 1.00 94.00 98 PRO A C 1
ATOM 704 O O . PRO A 1 98 ? -25.791 -0.886 24.411 1.00 94.00 98 PRO A O 1
ATOM 707 N N . THR A 1 99 ? -27.080 -2.685 24.076 1.00 91.56 99 THR A N 1
ATOM 708 C CA . THR A 1 99 ? -27.735 -2.197 22.846 1.00 91.56 99 THR A CA 1
ATOM 709 C C . THR A 1 99 ? -28.408 -0.831 23.009 1.00 91.56 99 THR A C 1
ATOM 711 O O . THR A 1 99 ? -28.558 -0.076 22.048 1.00 91.56 99 THR A O 1
ATOM 714 N N . SER A 1 100 ? -28.775 -0.454 24.233 1.00 93.62 100 SER A N 1
ATOM 715 C CA . SER A 1 100 ? -29.346 0.859 24.525 1.00 93.62 100 SER A CA 1
ATOM 716 C C . SER A 1 100 ? -28.345 2.010 24.315 1.00 93.62 100 SER A C 1
ATOM 718 O O . SER A 1 100 ? -28.762 3.133 24.029 1.00 93.62 100 SER A O 1
ATOM 720 N N . VAL A 1 101 ? -27.035 1.757 24.398 1.00 95.25 101 VAL A N 1
ATOM 721 C CA . VAL A 1 101 ? -25.976 2.732 24.070 1.00 95.25 101 VAL A CA 1
ATOM 722 C C . VAL A 1 101 ? -25.871 2.888 22.558 1.00 95.25 101 VAL A C 1
ATOM 724 O O . VAL A 1 101 ? -25.811 4.014 22.071 1.00 95.25 101 VAL A O 1
ATOM 727 N N . ILE A 1 102 ? -25.968 1.782 21.810 1.00 91.19 102 ILE A N 1
ATOM 728 C CA . ILE A 1 102 ? -26.042 1.804 20.341 1.00 91.19 102 ILE A CA 1
ATOM 729 C C . ILE A 1 102 ? -27.228 2.660 19.896 1.00 91.19 102 ILE A C 1
ATOM 731 O O . ILE A 1 102 ? -27.084 3.539 19.050 1.00 91.19 102 ILE A O 1
ATOM 735 N N . SER A 1 103 ? -28.401 2.464 20.506 1.00 91.31 103 SER A N 1
ATOM 736 C CA . SER A 1 103 ? -29.578 3.266 20.169 1.00 91.31 103 SER A CA 1
ATOM 737 C C . SER A 1 103 ? -29.386 4.758 20.459 1.00 91.31 103 SER A C 1
ATOM 739 O O . SER A 1 103 ? -29.943 5.570 19.722 1.00 91.31 103 SER A O 1
ATOM 741 N N . ARG A 1 104 ? -28.661 5.139 21.519 1.00 94.44 104 ARG A N 1
ATOM 742 C CA . ARG A 1 104 ? -28.364 6.551 21.825 1.00 94.44 104 ARG A CA 1
ATOM 743 C C . ARG A 1 104 ? -27.406 7.138 20.801 1.00 94.44 104 ARG A C 1
ATOM 745 O O . ARG A 1 104 ? -27.686 8.197 20.252 1.00 94.44 104 ARG A O 1
ATOM 752 N N . MET A 1 105 ? -26.338 6.407 20.491 1.00 93.94 105 MET A N 1
ATOM 753 C CA . MET A 1 105 ? -25.376 6.757 19.452 1.00 93.94 105 MET A CA 1
ATOM 754 C C . MET A 1 105 ? -26.080 7.009 18.113 1.00 93.94 105 MET A C 1
ATOM 756 O O . MET A 1 105 ? -25.998 8.108 17.585 1.00 93.94 105 MET A O 1
ATOM 760 N N . MET A 1 106 ? -26.858 6.044 17.615 1.00 90.31 106 MET A N 1
ATOM 761 C CA . MET A 1 106 ? -27.512 6.123 16.299 1.00 90.31 106 MET A CA 1
ATOM 762 C C . MET A 1 106 ? -28.600 7.197 16.188 1.00 90.31 106 MET A C 1
ATOM 764 O O . MET A 1 106 ? -28.927 7.621 15.087 1.00 90.31 106 MET A O 1
ATOM 768 N N . ARG A 1 107 ? -29.200 7.618 17.306 1.00 92.62 107 ARG A N 1
ATOM 769 C CA . ARG A 1 107 ? -30.217 8.685 17.325 1.00 92.62 107 ARG A CA 1
ATOM 770 C C . ARG A 1 107 ? -29.617 10.078 17.470 1.00 92.62 107 ARG A C 1
ATOM 772 O O . ARG A 1 107 ? -30.344 11.059 17.343 1.00 92.62 107 ARG A O 1
ATOM 779 N N . THR A 1 108 ? -28.329 10.160 17.780 1.00 91.44 108 THR A N 1
ATOM 780 C CA . THR A 1 108 ? -27.638 11.419 18.028 1.00 91.44 108 THR A CA 1
ATOM 781 C C . THR A 1 108 ? -26.989 11.883 16.729 1.00 91.44 108 THR A C 1
ATOM 783 O O . THR A 1 108 ? -26.139 11.157 16.217 1.00 91.44 108 THR A O 1
ATOM 786 N N . PRO A 1 109 ? -27.356 13.061 16.194 1.00 87.38 109 PRO A N 1
ATOM 787 C CA . PRO A 1 109 ? -26.785 13.599 14.962 1.00 87.38 109 PRO A CA 1
ATOM 788 C C . PRO A 1 109 ? -25.253 13.661 14.972 1.00 87.38 109 PRO A C 1
ATOM 790 O O . PRO A 1 109 ? -24.645 13.805 16.028 1.00 87.38 109 PRO A O 1
ATOM 793 N N . ALA A 1 110 ? -24.635 13.584 13.791 1.00 82.38 110 ALA A N 1
ATOM 794 C CA . ALA A 1 110 ? -23.177 13.460 13.648 1.00 82.38 110 ALA A CA 1
ATOM 795 C C . ALA A 1 110 ? -22.419 14.752 14.012 1.00 82.38 110 ALA A C 1
ATOM 797 O O . ALA A 1 110 ? -21.209 14.745 14.219 1.00 82.38 110 ALA A O 1
ATOM 798 N N . ASP A 1 111 ? -23.137 15.874 14.044 1.00 81.38 111 ASP A N 1
ATOM 799 C CA . ASP A 1 111 ? -22.676 17.198 14.461 1.00 81.38 111 ASP A CA 1
ATOM 800 C C . ASP A 1 111 ? -22.985 17.490 15.942 1.00 81.38 111 ASP A C 1
ATOM 802 O O . ASP A 1 111 ? -22.750 18.594 16.430 1.00 81.38 111 ASP A O 1
ATOM 806 N N . SER A 1 112 ? -23.516 16.501 16.662 1.00 88.31 112 SER A N 1
ATOM 807 C CA . SER A 1 112 ? -23.930 16.587 18.057 1.00 88.31 112 SER A CA 1
ATOM 808 C C . SER A 1 112 ? -23.267 15.482 18.880 1.00 88.31 112 SER A C 1
ATOM 810 O O . SER A 1 112 ? -22.707 14.533 18.344 1.00 88.31 112 SER A O 1
ATOM 812 N N . MET A 1 113 ? -23.322 15.585 20.209 1.00 92.88 113 MET A N 1
ATOM 813 C CA . MET A 1 113 ? -22.769 14.566 21.101 1.00 92.88 113 MET A CA 1
ATOM 814 C C . MET A 1 113 ? -23.769 14.227 22.196 1.00 92.88 113 MET A C 1
ATOM 816 O O . MET A 1 113 ? -24.218 15.113 22.923 1.00 92.88 113 MET A O 1
ATOM 820 N N . TYR A 1 114 ? -24.084 12.943 22.342 1.00 95.94 114 TYR A N 1
ATOM 821 C CA . TYR A 1 114 ? -24.812 12.449 23.498 1.00 95.94 114 TYR A CA 1
ATOM 822 C C . TYR A 1 114 ? -23.803 12.169 24.588 1.00 95.94 114 TYR A C 1
ATOM 824 O O . TYR A 1 114 ? -22.895 11.361 24.397 1.00 95.94 114 TYR A O 1
ATOM 832 N N . LEU A 1 115 ? -23.964 12.838 25.719 1.00 96.44 115 LEU A N 1
ATOM 833 C CA . LEU A 1 115 ? -23.094 12.680 26.869 1.00 96.44 115 LEU A CA 1
ATOM 834 C C . LEU A 1 115 ? -23.856 11.956 27.960 1.00 96.44 115 LEU A C 1
ATOM 836 O O . LEU A 1 115 ? -24.983 12.330 28.273 1.00 96.44 115 LEU A O 1
ATOM 840 N N . PHE A 1 116 ? -23.234 10.924 28.512 1.00 96.88 116 PHE A N 1
ATOM 841 C CA . PHE A 1 116 ? -23.834 10.148 29.584 1.00 96.88 116 PHE A CA 1
ATOM 842 C C . PHE A 1 116 ? -23.632 10.862 30.915 1.00 96.88 116 PHE A C 1
ATOM 844 O O . PHE A 1 116 ? -22.507 11.235 31.257 1.00 96.88 116 PHE A O 1
ATOM 851 N N . ASP A 1 117 ? -24.707 10.995 31.682 1.00 93.81 117 ASP A N 1
ATOM 852 C CA . ASP A 1 117 ? -24.607 11.391 33.083 1.00 93.81 117 ASP A CA 1
ATOM 853 C C . ASP A 1 117 ? -24.114 10.206 33.944 1.00 93.81 117 ASP A C 1
ATOM 855 O O . ASP A 1 117 ? -24.361 9.045 33.592 1.00 93.81 117 ASP A O 1
ATOM 859 N N . PRO A 1 118 ? -23.443 10.453 35.087 1.00 92.06 118 PRO A N 1
ATOM 860 C CA . PRO A 1 118 ? -22.852 9.396 35.919 1.00 92.06 118 PRO A CA 1
ATOM 861 C C . PRO A 1 118 ? -23.829 8.276 36.314 1.00 92.06 118 PRO A C 1
ATOM 863 O O . PRO A 1 118 ? -23.546 7.099 36.086 1.00 92.06 118 PRO A O 1
ATOM 866 N N . ASP A 1 119 ? -25.023 8.638 36.790 1.00 93.75 119 ASP A N 1
ATOM 867 C CA . ASP A 1 119 ? -26.072 7.685 37.186 1.00 93.75 119 ASP A CA 1
ATOM 868 C C . ASP A 1 119 ? -26.593 6.852 36.000 1.00 93.75 119 ASP A C 1
ATOM 870 O O . ASP A 1 119 ? -27.124 5.749 36.157 1.00 93.75 119 ASP A O 1
ATOM 874 N N . GLU A 1 120 ? -26.512 7.384 34.778 1.00 95.62 120 GLU A N 1
ATOM 875 C CA . GLU A 1 120 ? -26.861 6.637 33.574 1.00 95.62 120 GLU A CA 1
ATOM 876 C C . GLU A 1 120 ? -25.787 5.602 33.237 1.00 95.62 120 GLU A C 1
ATOM 878 O O . GLU A 1 120 ? -26.135 4.460 32.937 1.00 95.62 120 GLU A O 1
ATOM 883 N N . MET A 1 121 ? -24.506 5.966 33.326 1.00 95.88 121 MET A N 1
ATOM 884 C CA . MET A 1 121 ? -23.406 5.033 33.071 1.00 95.88 121 MET A CA 1
ATOM 885 C C . MET A 1 121 ? -23.450 3.833 34.019 1.00 95.88 121 MET A C 1
ATOM 887 O O . MET A 1 121 ? -23.291 2.698 33.571 1.00 95.88 121 MET A O 1
ATOM 891 N N . GLU A 1 122 ? -23.733 4.065 35.301 1.00 93.50 122 GLU A N 1
ATOM 892 C CA . GLU A 1 122 ? -23.866 2.993 36.290 1.00 93.50 122 GLU A CA 1
ATOM 893 C C . GLU A 1 122 ? -25.071 2.087 35.991 1.00 93.50 122 GLU A C 1
ATOM 895 O O . GLU A 1 122 ? -24.921 0.869 35.892 1.00 93.50 122 GLU A O 1
ATOM 900 N N . ARG A 1 123 ? -26.256 2.661 35.730 1.00 95.69 123 ARG A N 1
ATOM 901 C CA . ARG A 1 123 ? -27.461 1.882 35.374 1.00 95.69 123 ARG A CA 1
ATOM 902 C C . ARG A 1 123 ? -27.306 1.068 34.092 1.00 95.69 123 ARG A C 1
ATOM 904 O O . ARG A 1 123 ? -27.945 0.028 33.951 1.00 95.69 123 ARG A O 1
ATOM 911 N N . LEU A 1 124 ? -26.513 1.556 33.143 1.00 94.50 124 LEU A N 1
ATOM 912 C CA . LEU A 1 124 ? -26.220 0.862 31.892 1.00 94.50 124 LEU A CA 1
ATOM 913 C C . LEU A 1 124 ? -25.092 -0.172 32.030 1.00 94.50 124 LEU A C 1
ATOM 915 O O . LEU A 1 124 ? -24.808 -0.867 31.059 1.00 94.50 124 LEU A O 1
ATOM 919 N N . GLY A 1 125 ? -24.448 -0.292 33.195 1.00 94.25 125 GLY A N 1
ATOM 920 C CA . GLY A 1 125 ? -23.314 -1.199 33.382 1.00 94.25 125 GLY A CA 1
ATOM 921 C C . GLY A 1 125 ? -22.088 -0.793 32.559 1.00 94.25 125 GLY A C 1
ATOM 922 O O . GLY A 1 125 ? -21.326 -1.643 32.106 1.00 94.25 125 GLY A O 1
ATOM 923 N N . LEU A 1 126 ? -21.908 0.508 32.313 1.00 95.75 126 LEU A N 1
ATOM 924 C CA . LEU A 1 126 ? -20.743 1.035 31.598 1.00 95.75 126 LEU A CA 1
ATOM 925 C C . LEU A 1 126 ? -19.510 1.188 32.491 1.00 95.75 126 LEU A C 1
ATOM 927 O O . LEU A 1 126 ? -18.424 1.417 31.963 1.00 95.75 126 LEU A O 1
ATOM 931 N N . LEU A 1 127 ? -19.674 1.064 33.809 1.00 96.62 127 LEU A N 1
ATOM 932 C CA . LEU A 1 127 ? -18.620 1.204 34.811 1.00 96.62 127 LEU A CA 1
ATOM 933 C C . LEU A 1 127 ? -18.360 -0.129 35.519 1.00 96.62 127 LEU A C 1
ATOM 935 O O . LEU A 1 127 ? -19.267 -0.945 35.681 1.00 96.62 127 LEU A O 1
ATOM 939 N N . GLY A 1 128 ? -17.125 -0.304 35.980 1.00 94.00 128 GLY A N 1
ATOM 940 C CA . GLY A 1 128 ? -16.660 -1.478 36.708 1.00 94.00 128 GLY A CA 1
ATOM 941 C C . GLY A 1 128 ? -16.125 -2.608 35.818 1.00 94.00 128 GLY A C 1
ATOM 942 O O . GLY A 1 128 ? -15.886 -2.409 34.619 1.00 94.00 128 GLY A O 1
ATOM 943 N N . PRO A 1 129 ? -15.917 -3.801 36.408 1.00 93.31 129 PRO A N 1
ATOM 944 C CA . PRO A 1 129 ? -15.360 -4.959 35.719 1.00 93.31 129 PRO A CA 1
ATOM 945 C C . PRO A 1 129 ? -16.308 -5.499 34.648 1.00 93.31 129 PRO A C 1
ATOM 947 O O . PRO A 1 129 ? -17.500 -5.686 34.898 1.00 93.31 129 PRO A O 1
ATOM 950 N N . VAL A 1 130 ? -15.765 -5.833 33.480 1.00 89.81 130 VAL A N 1
ATOM 951 C CA . VAL A 1 130 ? -16.523 -6.445 32.384 1.00 89.81 130 VAL A CA 1
ATOM 952 C C . VAL A 1 130 ? -16.411 -7.975 32.469 1.00 89.81 130 VAL A C 1
ATOM 954 O O . VAL A 1 130 ? -15.300 -8.511 32.387 1.00 89.81 130 VAL A O 1
ATOM 957 N N . PRO A 1 131 ? -17.527 -8.717 32.615 1.00 76.38 131 PRO A N 1
ATOM 958 C CA . PRO A 1 131 ? -17.502 -10.179 32.642 1.00 76.38 131 PRO A CA 1
ATOM 959 C C . PRO A 1 131 ? -16.870 -10.768 31.372 1.00 76.38 131 PRO A C 1
ATOM 961 O O . PRO A 1 131 ? -17.188 -10.341 30.266 1.00 76.38 131 PRO A O 1
ATOM 964 N N . GLY A 1 132 ? -15.976 -11.749 31.527 1.00 67.06 132 GLY A N 1
ATOM 965 C CA . GLY A 1 132 ? -15.300 -12.408 30.399 1.00 67.06 132 GLY A CA 1
ATOM 966 C C . GLY A 1 132 ? -14.197 -11.583 29.718 1.00 67.06 132 GLY A C 1
ATOM 967 O O . GLY A 1 132 ? -13.693 -11.997 28.681 1.00 67.06 132 GLY A O 1
ATOM 968 N N . ALA A 1 133 ? -13.805 -10.429 30.275 1.00 62.78 133 ALA A N 1
ATOM 969 C CA . ALA A 1 133 ? -12.762 -9.572 29.699 1.00 62.78 133 ALA A CA 1
ATOM 970 C C . ALA A 1 133 ? -11.329 -9.881 30.180 1.00 62.78 133 ALA A C 1
ATOM 972 O O . ALA A 1 133 ? -10.378 -9.305 29.654 1.00 62.78 133 ALA A O 1
ATOM 973 N N . ALA A 1 134 ? -11.152 -10.770 31.163 1.00 54.25 134 ALA A N 1
ATOM 974 C CA . ALA A 1 134 ? -9.832 -11.257 31.560 1.00 54.25 134 ALA A CA 1
ATOM 975 C C . ALA A 1 134 ? -9.398 -12.407 30.634 1.00 54.25 134 ALA A C 1
ATOM 977 O O . ALA A 1 134 ? -10.236 -13.248 30.304 1.00 54.25 134 ALA A O 1
ATOM 978 N N . PRO A 1 135 ? -8.113 -12.502 30.241 1.00 43.56 135 PRO A N 1
ATOM 979 C CA . PRO A 1 135 ? -7.620 -13.699 29.579 1.00 43.56 135 PRO A CA 1
ATOM 980 C C . PRO A 1 135 ? -7.763 -14.866 30.559 1.00 43.56 135 PRO A C 1
ATOM 982 O O . PRO A 1 135 ? -7.101 -14.892 31.599 1.00 43.56 135 PRO A O 1
ATOM 985 N N . GLU A 1 136 ? -8.650 -15.817 30.262 1.00 38.91 136 GLU A N 1
ATOM 986 C CA . GLU A 1 136 ? -8.651 -17.071 31.006 1.00 38.91 136 GLU A CA 1
ATOM 987 C C . GLU A 1 136 ? -7.262 -17.710 30.863 1.00 38.91 136 GLU A C 1
ATOM 989 O O . GLU A 1 136 ? -6.710 -17.746 29.755 1.00 38.91 136 GLU A O 1
ATOM 994 N N . PRO A 1 137 ? -6.647 -18.194 31.958 1.00 34.50 137 PRO A N 1
ATOM 995 C CA . PRO A 1 137 ? -5.427 -18.968 31.845 1.00 34.50 137 PRO A CA 1
ATOM 996 C C . PRO A 1 137 ? -5.728 -20.172 30.957 1.00 34.50 137 PRO A C 1
ATOM 998 O O . PRO A 1 137 ? -6.614 -20.969 31.265 1.00 34.50 137 PRO A O 1
ATOM 1001 N N . VAL A 1 138 ? -4.992 -20.284 29.849 1.00 35.09 138 VAL A N 1
ATOM 1002 C CA . VAL A 1 138 ? -5.090 -21.408 28.918 1.00 35.09 138 VAL A CA 1
ATOM 1003 C C . VAL A 1 138 ? -4.768 -22.683 29.691 1.00 35.09 138 VAL A C 1
ATOM 1005 O O . VAL A 1 138 ? -3.609 -23.042 29.893 1.00 35.09 138 VAL A O 1
ATOM 1008 N N . THR A 1 139 ? -5.809 -23.361 30.157 1.00 32.06 139 THR A N 1
ATOM 1009 C CA . THR A 1 139 ? -5.723 -24.737 30.614 1.00 32.06 139 THR A CA 1
ATOM 1010 C C . THR A 1 139 ? -5.886 -25.590 29.372 1.00 32.06 139 THR A C 1
ATOM 1012 O O . THR A 1 139 ? -6.917 -25.567 28.705 1.00 32.06 139 THR A O 1
ATOM 1015 N N . VAL A 1 140 ? -4.810 -26.279 28.998 1.00 34.25 140 VAL A N 1
ATOM 1016 C CA . VAL A 1 140 ? -4.850 -27.285 27.939 1.00 34.25 140 VAL A CA 1
ATOM 1017 C C . VAL A 1 140 ? -5.832 -28.365 28.407 1.00 34.25 140 VAL A C 1
ATOM 1019 O O . VAL A 1 140 ? -5.568 -28.966 29.451 1.00 34.25 140 VAL A O 1
ATOM 1022 N N . PRO A 1 141 ? -6.958 -28.614 27.716 1.00 37.84 141 PRO A N 1
ATOM 1023 C CA . PRO A 1 141 ? -7.830 -29.716 28.088 1.00 37.84 141 PRO A CA 1
ATOM 1024 C C . PRO A 1 141 ? -7.069 -31.022 27.854 1.00 37.84 141 PRO A C 1
ATOM 1026 O O . PRO A 1 141 ? -6.482 -31.211 26.785 1.00 37.84 141 PRO A O 1
ATOM 1029 N N . GLU A 1 142 ? -7.065 -31.921 28.840 1.00 36.81 142 GLU A N 1
ATOM 1030 C CA . GLU A 1 142 ? -6.644 -33.302 28.600 1.00 36.81 142 GLU A CA 1
ATOM 1031 C C . GLU A 1 142 ? -7.463 -33.891 27.438 1.00 36.81 142 GLU A C 1
ATOM 1033 O O . GLU A 1 142 ? -8.656 -33.583 27.306 1.00 36.81 142 GLU A O 1
ATOM 1038 N N . PRO A 1 143 ? -6.847 -34.718 26.573 1.00 35.66 143 PRO A N 1
ATOM 1039 C CA . PRO A 1 143 ? -7.544 -35.297 25.437 1.00 35.66 143 PRO A CA 1
ATOM 1040 C C . PRO A 1 143 ? -8.727 -36.128 25.939 1.00 35.66 143 PRO A C 1
ATOM 1042 O O . PRO A 1 143 ? -8.557 -37.115 26.656 1.00 35.66 143 PRO A O 1
ATOM 1045 N N . SER A 1 144 ? -9.937 -35.708 25.568 1.00 38.91 144 SER A N 1
ATOM 1046 C CA . SER A 1 144 ? -11.149 -36.475 25.842 1.00 38.91 144 SER A CA 1
ATOM 1047 C C . SER A 1 144 ? -11.124 -37.791 25.052 1.00 38.91 144 SER A C 1
ATOM 1049 O O . SER A 1 144 ? -10.653 -37.798 23.910 1.00 38.91 144 SER A O 1
ATOM 1051 N N . PRO A 1 145 ? -11.607 -38.904 25.632 1.00 45.72 145 PRO A N 1
ATOM 1052 C CA . PRO A 1 145 ? -11.683 -40.179 24.931 1.00 45.72 145 PRO A CA 1
ATOM 1053 C C . PRO A 1 145 ? -12.643 -40.091 23.736 1.00 45.72 145 PRO A C 1
ATOM 1055 O O . PRO A 1 145 ? -13.622 -39.344 23.774 1.00 45.72 145 PRO A O 1
ATOM 1058 N N . GLU A 1 146 ? -12.331 -40.854 22.685 1.00 39.94 146 GLU A N 1
ATOM 1059 C CA . GLU A 1 146 ? -13.082 -40.927 21.424 1.00 39.94 146 GLU A CA 1
ATOM 1060 C C . GLU A 1 146 ? -14.602 -41.044 21.641 1.00 39.94 146 GLU A C 1
ATOM 1062 O O . GLU A 1 146 ? -15.045 -41.827 22.490 1.00 39.94 146 GLU A O 1
ATOM 1067 N N . PRO A 1 147 ? -15.420 -40.304 20.868 1.00 41.44 147 PRO A N 1
ATOM 1068 C CA . PRO A 1 147 ? -16.865 -40.388 20.984 1.00 41.44 147 PRO A CA 1
ATOM 1069 C C . PRO A 1 147 ? -17.372 -41.742 20.466 1.00 41.44 147 PRO A C 1
ATOM 1071 O O . PRO A 1 147 ? -16.934 -42.248 19.433 1.00 41.44 147 PRO A O 1
ATOM 1074 N N . ALA A 1 148 ? -18.329 -42.318 21.196 1.00 45.50 148 ALA A N 1
ATOM 1075 C CA . ALA A 1 148 ? -19.093 -43.484 20.763 1.00 45.50 148 ALA A CA 1
ATOM 1076 C C . ALA A 1 148 ? -19.920 -43.157 19.499 1.00 45.50 148 ALA A C 1
ATOM 1078 O O . ALA A 1 148 ? -20.309 -42.001 19.317 1.00 45.50 148 ALA A O 1
ATOM 1079 N N . PRO A 1 149 ? -20.220 -44.147 18.637 1.00 41.12 149 PRO A N 1
ATOM 1080 C CA . PRO A 1 149 ? -20.952 -43.899 17.398 1.00 41.12 149 PRO A CA 1
ATOM 1081 C C . PRO A 1 149 ? -22.379 -43.401 17.681 1.00 41.12 149 PRO A C 1
ATOM 1083 O O . PRO A 1 149 ? -23.086 -43.962 18.522 1.00 41.12 149 PRO A O 1
ATOM 1086 N N . GLU A 1 150 ? -22.785 -42.345 16.971 1.00 41.44 150 GLU A N 1
ATOM 1087 C CA . GLU A 1 150 ? -24.125 -41.749 17.039 1.00 41.44 150 GLU A CA 1
ATOM 1088 C C . GLU A 1 150 ? -25.222 -42.726 16.563 1.00 41.44 150 GLU A C 1
ATOM 1090 O O . GLU A 1 150 ? -24.982 -43.531 15.658 1.00 41.44 150 GLU A O 1
ATOM 1095 N N . PRO A 1 151 ? -26.444 -42.660 17.129 1.00 42.62 151 PRO A N 1
ATOM 1096 C CA . PRO A 1 151 ? -27.584 -43.417 16.624 1.00 42.62 151 PRO A CA 1
ATOM 1097 C C . PRO A 1 151 ? -28.143 -42.793 15.333 1.00 42.62 151 PRO A C 1
ATOM 1099 O O . PRO A 1 151 ? -28.151 -41.573 15.169 1.00 42.62 151 PRO A O 1
ATOM 1102 N N . GLU A 1 152 ? -28.641 -43.646 14.432 1.00 41.84 152 GLU A N 1
ATOM 1103 C CA . GLU A 1 152 ? -29.240 -43.271 13.143 1.00 41.84 152 GLU A CA 1
ATOM 1104 C C . GLU A 1 152 ? -30.309 -42.172 13.283 1.00 41.84 152 GLU A C 1
ATOM 1106 O O . GLU A 1 152 ? -31.299 -42.318 14.006 1.00 41.84 152 GLU A O 1
ATOM 1111 N N . GLN A 1 153 ? -30.118 -41.075 12.545 1.00 41.69 153 GLN A N 1
ATOM 1112 C CA . GLN A 1 153 ? -31.085 -39.987 12.426 1.00 41.69 153 GLN A CA 1
ATOM 1113 C C . GLN A 1 153 ? -32.306 -40.445 11.615 1.00 41.69 153 GLN A C 1
ATOM 1115 O O . GLN A 1 153 ? -32.191 -40.898 10.476 1.00 41.69 153 GLN A O 1
ATOM 1120 N N . VAL A 1 154 ? -33.496 -40.286 12.196 1.00 39.62 154 VAL A N 1
ATOM 1121 C CA . VAL A 1 154 ? -34.775 -40.422 11.490 1.00 39.62 154 VAL A CA 1
ATOM 1122 C C . VAL A 1 154 ? -34.967 -39.188 10.607 1.00 39.62 154 VAL A C 1
ATOM 1124 O O . VAL A 1 154 ? -34.963 -38.063 11.099 1.00 39.62 154 VAL A O 1
ATOM 1127 N N . ALA A 1 155 ? -35.127 -39.408 9.302 1.00 38.69 155 ALA A N 1
ATOM 1128 C CA . ALA A 1 155 ? -35.314 -38.357 8.307 1.00 38.69 155 ALA A CA 1
ATOM 1129 C C . ALA A 1 155 ? -36.610 -37.551 8.533 1.00 38.69 155 ALA A C 1
ATOM 1131 O O . ALA A 1 155 ? -37.702 -38.121 8.591 1.00 38.69 155 ALA A O 1
ATOM 1132 N N . GLU A 1 156 ? -36.496 -36.221 8.592 1.00 43.97 156 GLU A N 1
ATOM 1133 C CA . GLU A 1 156 ? -37.629 -35.297 8.446 1.00 43.97 156 GLU A CA 1
ATOM 1134 C C . GLU A 1 156 ? -38.079 -35.190 6.973 1.00 43.97 156 GLU A C 1
ATOM 1136 O O . GLU A 1 156 ? -37.257 -35.315 6.058 1.00 43.97 156 GLU A O 1
ATOM 1141 N N . PRO A 1 157 ? -39.379 -34.955 6.701 1.00 41.88 157 PRO A N 1
ATOM 1142 C CA . PRO A 1 157 ? -39.893 -34.881 5.341 1.00 41.88 157 PRO A CA 1
ATOM 1143 C C . PRO A 1 157 ? -39.581 -33.531 4.677 1.00 41.88 157 PRO A C 1
ATOM 1145 O O . PRO A 1 157 ? -39.666 -32.469 5.291 1.00 41.88 157 PRO A O 1
ATOM 1148 N N . ALA A 1 158 ? -39.271 -33.588 3.381 1.00 44.22 158 ALA A N 1
ATOM 1149 C CA . ALA A 1 158 ? -38.922 -32.438 2.552 1.00 44.22 158 ALA A CA 1
ATOM 1150 C C . ALA A 1 158 ? -40.054 -31.386 2.446 1.00 44.22 158 ALA A C 1
ATOM 1152 O O . ALA A 1 158 ? -41.233 -31.755 2.369 1.00 44.22 158 ALA A O 1
ATOM 1153 N N . PRO A 1 159 ? -39.723 -30.080 2.365 1.00 44.56 159 PRO A N 1
ATOM 1154 C CA . PRO A 1 159 ? -40.713 -29.025 2.176 1.00 44.56 159 PRO A CA 1
ATOM 1155 C C . PRO A 1 159 ? -41.273 -29.018 0.743 1.00 44.56 159 PRO A C 1
ATOM 1157 O O . PRO A 1 159 ? -40.558 -29.255 -0.232 1.00 44.56 159 PRO A O 1
ATOM 1160 N N . GLN A 1 160 ? -42.574 -28.736 0.618 1.00 43.19 160 GLN A N 1
ATOM 1161 C CA . GLN A 1 160 ? -43.290 -28.678 -0.661 1.00 43.19 160 GLN A CA 1
ATOM 1162 C C . GLN A 1 160 ? -42.971 -27.398 -1.463 1.00 43.19 160 GLN A C 1
ATOM 1164 O O . GLN A 1 160 ? -42.721 -26.349 -0.866 1.00 43.19 160 GLN A O 1
ATOM 1169 N N . PRO A 1 161 ? -43.022 -27.450 -2.809 1.00 42.62 161 PRO A N 1
ATOM 1170 C CA . PRO A 1 161 ? -42.690 -26.314 -3.665 1.00 42.62 161 PRO A CA 1
ATOM 1171 C C . PRO A 1 161 ? -43.796 -25.247 -3.672 1.00 42.62 161 PRO A C 1
ATOM 1173 O O . PRO A 1 161 ? -44.975 -25.547 -3.861 1.00 42.62 161 PRO A O 1
ATOM 1176 N N . VAL A 1 162 ? -43.398 -23.982 -3.519 1.00 45.34 162 VAL A N 1
ATOM 1177 C CA . VAL A 1 162 ? -44.272 -22.805 -3.654 1.00 45.34 162 VAL A CA 1
ATOM 1178 C C . VAL A 1 162 ? -44.309 -22.359 -5.125 1.00 45.34 162 VAL A C 1
ATOM 1180 O O . VAL A 1 162 ? -43.281 -22.345 -5.800 1.00 45.34 162 VAL A O 1
ATOM 1183 N N . ALA A 1 163 ? -45.500 -22.020 -5.629 1.00 41.09 163 ALA A N 1
ATOM 1184 C CA . ALA A 1 163 ? -45.750 -21.613 -7.016 1.00 41.09 163 ALA A CA 1
ATOM 1185 C C . ALA A 1 163 ? -45.100 -20.255 -7.387 1.00 41.09 163 ALA A C 1
ATOM 1187 O O . ALA A 1 163 ? -44.959 -19.392 -6.517 1.00 41.09 163 ALA A O 1
ATOM 1188 N N . PRO A 1 164 ? -44.737 -20.026 -8.667 1.00 42.44 164 PRO A N 1
ATOM 1189 C CA . PRO A 1 164 ? -44.042 -18.812 -9.090 1.00 42.44 164 PRO A CA 1
ATOM 1190 C C . PRO A 1 164 ? -44.977 -17.594 -9.153 1.00 42.44 164 PRO A C 1
ATOM 1192 O O . PRO A 1 164 ? -46.098 -17.670 -9.656 1.00 42.44 164 PRO A O 1
ATOM 1195 N N . VAL A 1 165 ? -44.481 -16.451 -8.674 1.00 39.66 165 VAL A N 1
ATOM 1196 C CA . VAL A 1 165 ? -45.132 -15.136 -8.780 1.00 39.66 165 VAL A CA 1
ATOM 1197 C C . VAL A 1 165 ? -44.817 -14.518 -10.151 1.00 39.66 165 VAL A C 1
ATOM 1199 O O . VAL A 1 165 ? -43.687 -14.600 -10.627 1.00 39.66 165 VAL A O 1
ATOM 1202 N N . ALA A 1 166 ? -45.826 -13.924 -10.794 1.00 39.81 166 ALA A N 1
ATOM 1203 C CA . ALA A 1 166 ? -45.727 -13.309 -12.120 1.00 39.81 166 ALA A CA 1
ATOM 1204 C C . ALA A 1 166 ? -44.845 -12.036 -12.130 1.00 39.81 166 ALA A C 1
ATOM 1206 O O . ALA A 1 166 ? -44.841 -11.297 -11.142 1.00 39.81 166 ALA A O 1
ATOM 1207 N N . PRO A 1 167 ? -44.133 -11.741 -13.235 1.00 40.16 167 PRO A N 1
ATOM 1208 C CA . PRO A 1 167 ? -43.242 -10.586 -13.322 1.00 40.16 167 PRO A CA 1
ATOM 1209 C C . PRO A 1 167 ? -44.013 -9.261 -13.508 1.00 40.16 167 PRO A C 1
ATOM 1211 O O . PRO A 1 167 ? -45.083 -9.255 -14.127 1.00 40.16 167 PRO A O 1
ATOM 1214 N N . PRO A 1 168 ? -43.481 -8.128 -13.009 1.00 36.12 168 PRO A N 1
ATOM 1215 C CA . PRO A 1 168 ? -44.081 -6.813 -13.212 1.00 36.12 168 PRO A CA 1
ATOM 1216 C C . PRO A 1 168 ? -43.862 -6.289 -14.645 1.00 36.12 168 PRO A C 1
ATOM 1218 O O . PRO A 1 168 ? -42.889 -6.632 -15.314 1.00 36.12 168 PRO A O 1
ATOM 1221 N N . GLN A 1 169 ? -44.804 -5.459 -15.105 1.00 35.66 169 GLN A N 1
ATOM 1222 C CA . GLN A 1 169 ? -44.813 -4.798 -16.419 1.00 35.66 169 GLN A CA 1
ATOM 1223 C C . GLN A 1 169 ? -43.770 -3.659 -16.496 1.00 35.66 169 GLN A C 1
ATOM 1225 O O . GLN A 1 169 ? -43.446 -3.084 -15.454 1.00 35.66 169 GLN A O 1
ATOM 1230 N N . PRO A 1 170 ? -43.275 -3.289 -17.695 1.00 34.00 170 PRO A N 1
ATOM 1231 C CA . PRO A 1 170 ? -42.227 -2.285 -17.845 1.00 34.00 170 PRO A CA 1
ATOM 1232 C C . PRO A 1 170 ? -42.773 -0.856 -17.718 1.00 34.00 170 PRO A C 1
ATOM 1234 O O . PRO A 1 170 ? -43.844 -0.540 -18.235 1.00 34.00 170 PRO A O 1
ATOM 1237 N N . VAL A 1 171 ? -42.003 0.008 -17.060 1.00 32.28 171 VAL A N 1
ATOM 1238 C CA . VAL A 1 171 ? -42.169 1.469 -17.051 1.00 32.28 171 VAL A CA 1
ATOM 1239 C C . VAL A 1 171 ? -41.195 2.089 -18.058 1.00 32.28 171 VAL A C 1
ATOM 1241 O O . VAL A 1 171 ? -40.026 1.717 -18.087 1.00 32.28 171 VAL A O 1
ATOM 1244 N N . GLU A 1 172 ? -41.692 3.004 -18.895 1.00 30.97 172 GLU A N 1
ATOM 1245 C CA . GLU A 1 172 ? -40.900 3.805 -19.838 1.00 30.97 172 GLU A CA 1
ATOM 1246 C C . GLU A 1 172 ? -39.980 4.780 -19.084 1.00 30.97 172 GLU A C 1
ATOM 1248 O O . GLU A 1 172 ? -40.458 5.679 -18.391 1.00 30.97 172 GLU A O 1
ATOM 1253 N N . GLU A 1 173 ? -38.664 4.633 -19.259 1.00 32.25 173 GLU A N 1
ATOM 1254 C CA . GLU A 1 173 ? -37.665 5.643 -18.903 1.00 32.25 173 GLU A CA 1
ATOM 1255 C C . GLU A 1 173 ? -37.229 6.409 -20.158 1.00 32.25 173 GLU A C 1
ATOM 1257 O O . GLU A 1 173 ? -36.795 5.840 -21.158 1.00 32.25 173 GLU A O 1
ATOM 1262 N N . THR A 1 174 ? -37.359 7.731 -20.091 1.00 28.12 174 THR A N 1
ATOM 1263 C CA . THR A 1 174 ? -36.820 8.702 -21.046 1.00 28.12 174 THR A CA 1
ATOM 1264 C C . THR A 1 174 ? -35.292 8.632 -21.127 1.00 28.12 174 THR A C 1
ATOM 1266 O O . THR A 1 174 ? -34.614 8.727 -20.105 1.00 28.12 174 THR A O 1
ATOM 1269 N N . GLU A 1 175 ? -34.771 8.535 -22.353 1.00 26.88 175 GLU A N 1
ATOM 1270 C CA . GLU A 1 175 ? -33.345 8.483 -22.696 1.00 26.88 175 GLU A CA 1
ATOM 1271 C C . GLU A 1 175 ? -32.539 9.664 -22.126 1.00 26.88 175 GLU A C 1
ATOM 1273 O O . GLU A 1 175 ? -32.741 10.824 -22.490 1.00 26.88 175 GLU A O 1
ATOM 1278 N N . ILE A 1 176 ? -31.535 9.344 -21.309 1.00 28.17 176 ILE A N 1
ATOM 1279 C CA . ILE A 1 176 ? -30.317 10.144 -21.171 1.00 28.17 176 ILE A CA 1
ATOM 1280 C C . ILE A 1 176 ? -29.195 9.274 -21.735 1.00 28.17 176 ILE A C 1
ATOM 1282 O O . ILE A 1 176 ? -28.918 8.200 -21.209 1.00 28.17 176 ILE A O 1
ATOM 1286 N N . ALA A 1 177 ? -28.581 9.718 -22.832 1.00 26.97 177 ALA A N 1
ATOM 1287 C CA . ALA A 1 177 ? -27.512 9.001 -23.514 1.00 26.97 177 ALA A CA 1
ATOM 1288 C C . ALA A 1 177 ? -26.291 8.824 -22.592 1.00 26.97 177 ALA A C 1
ATOM 1290 O O . ALA A 1 177 ? -25.499 9.749 -22.400 1.00 26.97 177 ALA A O 1
ATOM 1291 N N . ALA A 1 178 ? -26.147 7.626 -22.027 1.00 26.03 178 ALA A N 1
ATOM 1292 C CA . ALA A 1 178 ? -24.914 7.143 -21.431 1.00 26.03 178 ALA A CA 1
ATOM 1293 C C . ALA A 1 178 ? -24.058 6.512 -22.536 1.00 26.03 178 ALA A C 1
ATOM 1295 O O . ALA A 1 178 ? -24.541 5.699 -23.320 1.00 26.03 178 ALA A O 1
ATOM 1296 N N . ALA A 1 179 ? -22.791 6.915 -22.615 1.00 29.06 179 ALA A N 1
ATOM 1297 C CA . ALA A 1 179 ? -21.805 6.237 -23.442 1.00 29.06 179 ALA A CA 1
ATOM 1298 C C . ALA A 1 179 ? -21.577 4.819 -22.892 1.00 29.06 179 ALA A C 1
ATOM 1300 O O . ALA A 1 179 ? -21.327 4.661 -21.696 1.00 29.06 179 ALA A O 1
ATOM 1301 N N . ASP A 1 180 ? -21.678 3.817 -23.765 1.00 22.84 180 ASP A N 1
ATOM 1302 C CA . ASP A 1 180 ? -21.494 2.403 -23.439 1.00 22.84 180 ASP A CA 1
ATOM 1303 C C . ASP A 1 180 ? -20.150 2.145 -22.729 1.00 22.84 180 ASP A C 1
ATOM 1305 O O . ASP A 1 180 ? -19.093 2.486 -23.275 1.00 22.84 180 ASP A O 1
ATOM 1309 N N . PRO A 1 181 ? -20.134 1.491 -21.552 1.00 29.81 181 PRO A N 1
ATOM 1310 C CA . PRO A 1 181 ? -18.928 0.857 -21.055 1.00 29.81 181 PRO A CA 1
ATOM 1311 C C . PRO A 1 181 ? -18.692 -0.414 -21.876 1.00 29.81 181 PRO A C 1
ATOM 1313 O O . PRO A 1 181 ? -19.445 -1.385 -21.791 1.00 29.81 181 PRO A O 1
ATOM 1316 N N . THR A 1 182 ? -17.637 -0.419 -22.688 1.00 27.14 182 THR A N 1
ATOM 1317 C CA . THR A 1 182 ? -17.164 -1.644 -23.339 1.00 27.14 182 THR A CA 1
ATOM 1318 C C . THR A 1 182 ? -16.823 -2.707 -22.286 1.00 27.14 182 THR A C 1
ATOM 1320 O O . THR A 1 182 ? -16.335 -2.350 -21.209 1.00 27.14 182 THR A O 1
ATOM 1323 N N . PRO A 1 183 ? -17.036 -4.005 -22.571 1.00 24.88 183 PRO A N 1
ATOM 1324 C CA . PRO A 1 183 ? -16.799 -5.074 -21.607 1.00 24.88 183 PRO A CA 1
ATOM 1325 C C . PRO A 1 183 ? -15.327 -5.097 -21.184 1.00 24.88 183 PRO A C 1
ATOM 1327 O O . PRO A 1 183 ? -14.436 -5.193 -22.027 1.00 24.88 183 PRO A O 1
ATOM 1330 N N . VAL A 1 184 ? -15.079 -5.002 -19.879 1.00 32.69 184 VAL A N 1
ATOM 1331 C CA . VAL A 1 184 ? -13.751 -5.173 -19.278 1.00 32.69 184 VAL A CA 1
ATOM 1332 C C . VAL A 1 184 ? -13.451 -6.672 -19.234 1.00 32.69 184 VAL A C 1
ATOM 1334 O O . VAL A 1 184 ? -14.208 -7.437 -18.635 1.00 32.69 184 VAL A O 1
ATOM 1337 N N . ALA A 1 185 ? -12.376 -7.086 -19.906 1.00 24.92 185 ALA A N 1
ATOM 1338 C CA . ALA A 1 185 ? -11.870 -8.455 -19.879 1.00 24.92 185 ALA A CA 1
ATOM 1339 C C . ALA A 1 185 ? -11.402 -8.849 -18.456 1.00 24.92 185 ALA A C 1
ATOM 1341 O O . ALA A 1 185 ? -10.968 -7.978 -17.696 1.00 24.92 185 ALA A O 1
ATOM 1342 N N . PRO A 1 186 ? -11.516 -10.134 -18.067 1.00 23.75 186 PRO A N 1
ATOM 1343 C CA . PRO A 1 186 ? -11.163 -10.608 -16.728 1.00 23.75 186 PRO A CA 1
ATOM 1344 C C . PRO A 1 186 ? -9.648 -10.510 -16.449 1.00 23.75 186 PRO A C 1
ATOM 1346 O O . PRO A 1 186 ? -8.852 -10.425 -17.384 1.00 23.75 186 PRO A O 1
ATOM 1349 N N . PRO A 1 187 ? -9.228 -10.506 -15.168 1.00 36.38 187 PRO A N 1
ATOM 1350 C CA . PRO A 1 187 ? -7.840 -10.295 -14.781 1.00 36.38 187 PRO A CA 1
ATOM 1351 C C . PRO A 1 187 ? -7.051 -11.598 -14.941 1.00 36.38 187 PRO A C 1
ATOM 1353 O O . PRO A 1 187 ? -7.117 -12.483 -14.096 1.00 36.38 187 PRO A O 1
ATOM 1356 N N . GLY A 1 188 ? -6.294 -11.705 -16.024 1.00 32.09 188 GLY A N 1
ATOM 1357 C CA . GLY A 1 188 ? -5.470 -12.869 -16.320 1.00 32.09 188 GLY A CA 1
ATOM 1358 C C . GLY A 1 188 ? -4.673 -12.594 -17.579 1.00 32.09 188 GLY A C 1
ATOM 1359 O O . GLY A 1 188 ? -5.253 -12.305 -18.617 1.00 32.09 188 GLY A O 1
ATOM 1360 N N . SER A 1 189 ? -3.348 -12.640 -17.460 1.00 32.88 189 SER A N 1
ATOM 1361 C CA . SER A 1 189 ? -2.363 -12.235 -18.467 1.00 32.88 189 SER A CA 1
ATOM 1362 C C . SER A 1 189 ? -2.380 -10.738 -18.815 1.00 32.88 189 SER A C 1
ATOM 1364 O O . SER A 1 189 ? -3.371 -10.150 -19.232 1.00 32.88 189 SER A O 1
ATOM 1366 N N . VAL A 1 190 ? -1.227 -10.086 -18.653 1.00 38.25 190 VAL A N 1
ATOM 1367 C CA . VAL A 1 190 ? -0.930 -8.944 -19.518 1.00 38.25 190 VAL A CA 1
ATOM 1368 C C . VAL A 1 190 ? -0.975 -9.487 -20.935 1.00 38.25 190 VAL A C 1
ATOM 1370 O O . VAL A 1 190 ? -0.173 -10.366 -21.255 1.00 38.25 190 VAL A O 1
ATOM 1373 N N . ASP A 1 191 ? -1.913 -9.001 -21.746 1.00 31.52 191 ASP A N 1
ATOM 1374 C CA . ASP A 1 191 ? -1.973 -9.359 -23.154 1.00 31.52 191 ASP A CA 1
ATOM 1375 C C . ASP A 1 191 ? -0.561 -9.296 -23.739 1.00 31.52 191 ASP A C 1
ATOM 1377 O O . ASP A 1 191 ? 0.170 -8.309 -23.598 1.00 31.52 191 ASP A O 1
ATOM 1381 N N . ALA A 1 192 ? -0.168 -10.393 -24.381 1.00 38.84 192 ALA A N 1
ATOM 1382 C CA . ALA A 1 192 ? 1.096 -10.576 -25.079 1.00 38.84 192 ALA A CA 1
ATOM 1383 C C . ALA A 1 192 ? 1.269 -9.623 -26.283 1.00 38.84 192 ALA A C 1
ATOM 1385 O O . ALA A 1 192 ? 2.117 -9.851 -27.149 1.00 38.84 192 ALA A O 1
ATOM 1386 N N . GLU A 1 193 ? 0.504 -8.535 -26.355 1.00 37.28 193 GLU A N 1
ATOM 1387 C CA . GLU A 1 193 ? 0.650 -7.473 -27.337 1.00 37.28 193 GLU A CA 1
ATOM 1388 C C . GLU A 1 193 ?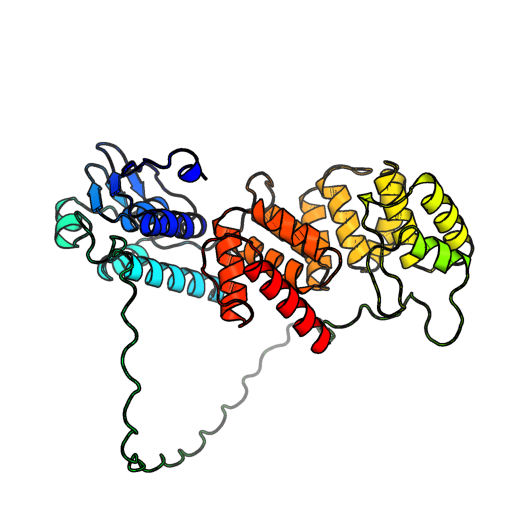 1.852 -6.596 -26.961 1.00 37.28 193 GLU A C 1
ATOM 1390 O O . GLU A 1 193 ? 1.758 -5.537 -26.349 1.00 37.28 193 GLU A O 1
ATOM 1395 N N . GLY A 1 194 ? 3.041 -7.102 -27.291 1.00 42.19 194 GLY A N 1
ATOM 1396 C CA . GLY A 1 194 ? 4.312 -6.383 -27.166 1.00 42.19 194 GLY A CA 1
ATOM 1397 C C . GLY A 1 194 ? 5.515 -7.269 -26.849 1.00 42.19 194 GLY A C 1
ATOM 1398 O O . GLY A 1 194 ? 6.654 -6.825 -26.988 1.00 42.19 194 GLY A O 1
ATOM 1399 N N . LEU A 1 195 ? 5.299 -8.529 -26.457 1.00 47.75 195 LEU A N 1
ATOM 1400 C CA . LEU A 1 195 ? 6.381 -9.489 -26.175 1.00 47.75 195 LEU A CA 1
ATOM 1401 C C . LEU A 1 195 ? 6.760 -10.357 -27.388 1.00 47.75 195 LEU A C 1
ATOM 1403 O O . LEU A 1 195 ? 7.674 -11.172 -27.299 1.00 47.75 195 LEU A O 1
ATOM 1407 N N . GLY A 1 196 ? 6.145 -10.088 -28.544 1.00 39.19 196 GLY A N 1
ATOM 1408 C CA . GLY A 1 196 ? 6.335 -10.840 -29.779 1.00 39.19 196 GLY A CA 1
ATOM 1409 C C . GLY A 1 196 ? 5.436 -12.068 -29.785 1.00 39.19 196 GLY A C 1
ATOM 1410 O O . GLY A 1 196 ? 5.657 -13.021 -29.044 1.00 39.19 196 GLY A O 1
ATOM 1411 N N . THR A 1 197 ? 4.404 -12.043 -30.620 1.00 35.22 197 THR A N 1
ATOM 1412 C CA . THR A 1 197 ? 3.568 -13.213 -30.859 1.00 35.22 197 THR A CA 1
ATOM 1413 C C . THR A 1 197 ? 4.342 -14.228 -31.703 1.00 35.22 197 THR A C 1
ATOM 1415 O O . THR A 1 197 ? 4.860 -13.920 -32.772 1.00 35.22 197 THR A O 1
ATOM 1418 N N . GLU A 1 198 ? 4.424 -15.441 -31.160 1.00 38.94 198 GLU A N 1
ATOM 1419 C CA . GLU A 1 198 ? 4.589 -16.728 -31.839 1.00 38.94 198 GLU A CA 1
ATOM 1420 C C . GLU A 1 198 ? 5.849 -16.969 -32.711 1.00 38.94 198 GLU A C 1
ATOM 1422 O O . GLU A 1 198 ? 6.081 -16.407 -33.777 1.00 38.94 198 GLU A O 1
ATOM 1427 N N . THR A 1 199 ? 6.623 -17.980 -32.298 1.00 36.97 199 THR A N 1
ATOM 1428 C CA . THR A 1 199 ? 7.602 -18.780 -33.075 1.00 36.97 199 THR A CA 1
ATOM 1429 C C . THR A 1 199 ? 8.908 -18.149 -33.570 1.00 36.97 199 THR A C 1
ATOM 1431 O O . THR A 1 199 ? 9.802 -18.900 -33.964 1.00 36.97 199 THR A O 1
ATOM 1434 N N . ASN A 1 200 ? 9.116 -16.838 -33.464 1.00 42.41 200 ASN A N 1
ATOM 1435 C CA . ASN A 1 200 ? 10.434 -16.248 -33.720 1.00 42.41 200 ASN A CA 1
ATOM 1436 C C . ASN A 1 200 ? 11.230 -16.115 -32.420 1.00 42.41 200 ASN A C 1
ATOM 1438 O O . ASN A 1 200 ? 10.788 -15.459 -31.481 1.00 42.41 200 ASN A O 1
ATOM 1442 N N . ALA A 1 201 ? 12.419 -16.727 -32.370 1.00 56.59 201 ALA A N 1
ATOM 1443 C CA . ALA A 1 201 ? 13.379 -16.500 -31.295 1.00 56.59 201 ALA A CA 1
ATOM 1444 C C . ALA A 1 201 ? 13.536 -14.988 -31.080 1.00 56.59 201 ALA A C 1
ATOM 1446 O O . ALA A 1 201 ? 13.874 -14.267 -32.024 1.00 56.59 201 ALA A O 1
ATOM 1447 N N . LEU A 1 202 ? 13.237 -14.518 -29.865 1.00 66.69 202 LEU A N 1
ATOM 1448 C CA . LEU A 1 202 ? 13.323 -13.105 -29.516 1.00 66.69 202 LEU A CA 1
ATOM 1449 C C . LEU A 1 202 ? 14.685 -12.554 -29.958 1.00 66.69 202 LEU A C 1
ATOM 1451 O O . LEU A 1 202 ? 15.712 -13.213 -29.768 1.00 66.69 202 LEU A O 1
ATOM 1455 N N . GLU A 1 203 ? 14.701 -11.367 -30.568 1.00 80.00 203 GLU A N 1
ATOM 1456 C CA . GLU A 1 203 ? 15.945 -10.797 -31.082 1.00 80.00 203 GLU A CA 1
ATOM 1457 C C . GLU A 1 203 ? 16.992 -10.727 -29.942 1.00 80.00 203 GLU A C 1
ATOM 1459 O O . GLU A 1 203 ? 16.659 -10.297 -28.830 1.00 80.00 203 GLU A O 1
ATOM 1464 N N . PRO A 1 204 ? 18.249 -11.171 -30.162 1.00 88.44 204 PRO A N 1
ATOM 1465 C CA . PRO A 1 204 ? 19.206 -11.371 -29.070 1.00 88.44 204 PRO A CA 1
ATOM 1466 C C . PRO A 1 204 ? 19.483 -10.133 -28.209 1.00 88.44 204 PRO A C 1
ATOM 1468 O O . PRO A 1 204 ? 19.816 -10.260 -27.032 1.00 88.44 204 PRO A O 1
ATOM 1471 N N . THR A 1 205 ? 19.368 -8.926 -28.768 1.00 90.50 205 THR A N 1
ATOM 1472 C CA . THR A 1 205 ? 19.559 -7.679 -28.016 1.00 90.50 205 THR A CA 1
ATOM 1473 C C . THR A 1 205 ? 18.358 -7.346 -27.141 1.00 90.50 205 THR A C 1
ATOM 1475 O O . THR A 1 205 ? 18.561 -6.881 -26.020 1.00 90.50 205 THR A O 1
ATOM 1478 N N . VAL A 1 206 ? 17.134 -7.660 -27.579 1.00 90.38 206 VAL A N 1
ATOM 1479 C CA . VAL A 1 206 ? 15.931 -7.569 -26.733 1.00 90.38 206 VAL A CA 1
ATOM 1480 C C . VAL A 1 206 ? 16.063 -8.515 -25.539 1.00 90.38 206 VAL A C 1
ATOM 1482 O O . VAL A 1 206 ? 15.926 -8.071 -24.399 1.00 90.38 206 VAL A O 1
ATOM 1485 N N . ALA A 1 207 ? 16.446 -9.773 -25.778 1.00 89.94 207 ALA A N 1
ATOM 1486 C CA . ALA A 1 207 ? 16.640 -10.756 -24.711 1.00 89.94 207 ALA A CA 1
ATOM 1487 C C . ALA A 1 207 ? 17.725 -10.294 -23.725 1.00 89.94 207 ALA A C 1
ATOM 1489 O O . ALA A 1 207 ? 17.517 -10.305 -22.516 1.00 89.94 207 ALA A O 1
ATOM 1490 N N . ALA A 1 208 ? 18.843 -9.763 -24.235 1.00 92.44 208 ALA A N 1
ATOM 1491 C CA . ALA A 1 208 ? 19.913 -9.227 -23.398 1.00 92.44 208 ALA A CA 1
ATOM 1492 C C . ALA A 1 208 ? 19.483 -8.019 -22.546 1.00 92.44 208 ALA A C 1
ATOM 1494 O O . ALA A 1 208 ? 20.011 -7.838 -21.446 1.00 92.44 208 ALA A O 1
ATOM 1495 N N . CYS A 1 209 ? 18.571 -7.174 -23.039 1.00 94.44 209 CYS A N 1
ATOM 1496 C CA . CYS A 1 209 ? 17.985 -6.097 -22.241 1.00 94.44 209 CYS A CA 1
ATOM 1497 C C . CYS A 1 209 ? 17.089 -6.659 -21.134 1.00 94.44 209 CYS A C 1
ATOM 1499 O O . CYS A 1 209 ? 17.213 -6.247 -19.979 1.00 94.44 209 CYS A O 1
ATOM 1501 N N . PHE A 1 210 ? 16.233 -7.628 -21.461 1.00 92.31 210 PHE A N 1
ATOM 1502 C CA . PHE A 1 210 ? 15.332 -8.239 -20.489 1.00 92.31 210 PHE A CA 1
ATOM 1503 C C . PHE A 1 210 ? 16.097 -8.975 -19.385 1.00 92.31 210 PHE A C 1
ATOM 1505 O O . PHE A 1 210 ? 15.852 -8.735 -18.203 1.00 92.31 210 PHE A O 1
ATOM 1512 N N . ASP A 1 211 ? 17.132 -9.729 -19.746 1.00 90.69 211 ASP A N 1
ATOM 1513 C CA . ASP A 1 211 ? 18.044 -10.377 -18.799 1.00 90.69 211 ASP A CA 1
ATOM 1514 C C . ASP A 1 211 ? 18.793 -9.392 -17.894 1.00 90.69 211 ASP A C 1
ATOM 1516 O O . ASP A 1 211 ? 19.365 -9.797 -16.888 1.00 90.69 211 ASP A O 1
ATOM 1520 N N . ALA A 1 212 ? 18.868 -8.108 -18.257 1.00 93.75 212 ALA A N 1
ATOM 1521 C CA . ALA A 1 212 ? 19.592 -7.098 -17.491 1.00 93.75 212 ALA A CA 1
ATOM 1522 C C . ALA A 1 212 ? 18.676 -6.184 -16.669 1.00 93.75 212 ALA A C 1
ATOM 1524 O O . ALA A 1 212 ? 19.118 -5.620 -15.664 1.00 93.75 212 ALA A O 1
ATOM 1525 N N . ALA A 1 213 ? 17.428 -6.002 -17.104 1.00 93.25 213 ALA A N 1
ATOM 1526 C CA . ALA A 1 213 ? 16.538 -5.014 -16.523 1.00 93.25 213 ALA A CA 1
ATOM 1527 C C . ALA A 1 213 ? 15.045 -5.290 -16.737 1.00 93.25 213 ALA A C 1
ATOM 1529 O O . ALA A 1 213 ? 14.284 -4.345 -16.606 1.00 93.25 213 ALA A O 1
ATOM 1530 N N . LEU A 1 214 ? 14.560 -6.501 -17.020 1.00 89.12 214 LEU A N 1
ATOM 1531 C CA . LEU A 1 214 ? 13.108 -6.758 -17.042 1.00 89.12 214 LEU A CA 1
ATOM 1532 C C . LEU A 1 214 ? 12.528 -6.715 -15.611 1.00 89.12 214 LEU A C 1
ATOM 1534 O O . LEU A 1 214 ? 13.235 -7.075 -14.669 1.00 89.12 214 LEU A O 1
ATOM 1538 N N . PRO A 1 215 ? 11.314 -6.186 -15.385 1.00 74.88 215 PRO A N 1
ATOM 1539 C CA . PRO A 1 215 ? 10.801 -5.938 -14.029 1.00 74.88 215 PRO A CA 1
ATOM 1540 C C . PRO A 1 215 ? 10.273 -7.136 -13.245 1.00 74.88 215 PRO A C 1
ATOM 1542 O O . PRO A 1 215 ? 10.395 -7.106 -12.023 1.00 74.88 215 PRO A O 1
ATOM 1545 N N . TRP A 1 216 ? 9.730 -8.162 -13.888 1.00 72.19 216 TRP A N 1
ATOM 1546 C CA . TRP A 1 216 ? 9.278 -9.385 -13.214 1.00 72.19 216 TRP A CA 1
ATOM 1547 C C . TRP A 1 216 ? 9.423 -10.577 -14.145 1.00 72.19 216 TRP A C 1
ATOM 1549 O O . TRP A 1 216 ? 9.710 -10.423 -15.339 1.00 72.19 216 TRP A O 1
ATOM 1559 N N . ALA A 1 217 ? 9.249 -11.754 -13.551 1.00 64.19 217 ALA A N 1
ATOM 1560 C CA . ALA A 1 217 ? 9.185 -12.989 -14.289 1.00 64.19 217 ALA A CA 1
ATOM 1561 C C . ALA A 1 217 ? 7.941 -13.042 -15.175 1.00 64.19 217 ALA A C 1
ATOM 1563 O O . ALA A 1 217 ? 6.896 -12.546 -14.780 1.00 64.19 217 ALA A O 1
ATOM 1564 N N . ASN A 1 218 ? 8.020 -13.649 -16.348 1.00 64.81 218 ASN A N 1
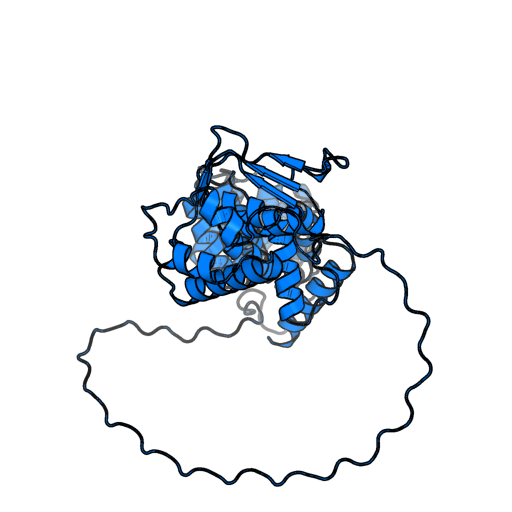ATOM 1565 C CA . ASN A 1 218 ? 6.866 -13.783 -17.233 1.00 64.81 218 ASN A CA 1
ATOM 1566 C C . ASN A 1 218 ? 6.788 -15.186 -17.837 1.00 64.81 218 ASN A C 1
ATOM 1568 O O . ASN A 1 218 ? 7.743 -15.962 -17.768 1.00 64.81 218 ASN A O 1
ATOM 1572 N N . ASP A 1 219 ? 5.660 -15.484 -18.477 1.00 54.25 219 ASP A N 1
ATOM 1573 C CA . ASP A 1 219 ? 5.371 -16.806 -19.053 1.00 54.25 219 ASP A CA 1
ATOM 1574 C C . ASP A 1 219 ? 6.299 -17.178 -20.218 1.00 54.25 219 ASP A C 1
ATOM 1576 O O . ASP A 1 219 ? 6.368 -18.329 -20.644 1.00 54.25 219 ASP A O 1
ATOM 1580 N N . PHE A 1 220 ? 7.083 -16.212 -20.698 1.00 59.69 220 PHE A N 1
ATOM 1581 C CA . PHE A 1 220 ? 8.119 -16.410 -21.704 1.00 59.69 220 PHE A CA 1
ATOM 1582 C C . PHE A 1 220 ? 9.472 -16.844 -21.107 1.00 59.69 220 PHE A C 1
ATOM 1584 O O . PHE A 1 220 ? 10.453 -16.985 -21.837 1.00 59.69 220 PHE A O 1
ATOM 1591 N N . GLY A 1 221 ? 9.543 -17.077 -19.793 1.00 62.91 221 GLY A N 1
ATOM 1592 C CA . GLY A 1 221 ? 10.698 -17.675 -19.122 1.00 62.91 221 GLY A CA 1
ATOM 1593 C C . GLY A 1 221 ? 11.759 -16.687 -18.635 1.00 62.91 221 GLY A C 1
ATOM 1594 O O . GLY A 1 221 ? 12.795 -17.120 -18.126 1.00 62.91 221 GLY A O 1
ATOM 1595 N N . TRP A 1 222 ? 11.528 -15.373 -18.735 1.00 73.56 222 TRP A N 1
ATOM 1596 C CA . TRP A 1 222 ? 12.372 -14.408 -18.027 1.00 73.56 222 TRP A CA 1
ATOM 1597 C C . TRP A 1 222 ? 12.028 -14.425 -16.547 1.00 73.56 222 TRP A C 1
ATOM 1599 O O . TRP A 1 222 ? 10.863 -14.525 -16.197 1.00 73.56 222 TRP A O 1
ATOM 1609 N N . ALA A 1 223 ? 13.037 -14.310 -15.681 1.00 67.94 223 ALA A N 1
ATOM 1610 C CA . ALA A 1 223 ? 12.856 -14.313 -14.227 1.00 67.94 223 ALA A CA 1
ATOM 1611 C C . ALA A 1 223 ? 12.614 -12.911 -13.632 1.00 67.94 223 ALA A C 1
ATOM 1613 O O . ALA A 1 223 ? 12.214 -12.795 -12.479 1.00 67.94 223 ALA A O 1
ATOM 1614 N N . GLY A 1 224 ? 12.864 -11.846 -14.401 1.00 76.38 224 GLY A N 1
ATOM 1615 C CA . GLY A 1 224 ? 12.852 -10.474 -13.891 1.00 76.38 224 GLY A CA 1
ATOM 1616 C C . GLY A 1 224 ? 14.029 -10.147 -12.963 1.00 76.38 224 GLY A C 1
ATOM 1617 O O . GLY A 1 224 ? 14.760 -11.017 -12.490 1.00 76.38 224 GLY A O 1
ATOM 1618 N N . ILE A 1 225 ? 14.261 -8.851 -12.741 1.00 81.56 225 ILE A N 1
ATOM 1619 C CA . ILE A 1 225 ? 15.316 -8.335 -11.863 1.00 81.56 225 ILE A CA 1
ATOM 1620 C C . ILE A 1 225 ? 14.748 -7.260 -10.942 1.00 81.56 225 ILE A C 1
ATOM 1622 O O . ILE A 1 225 ? 14.288 -6.198 -11.383 1.00 81.56 225 ILE A O 1
ATOM 1626 N N . ARG A 1 226 ? 14.891 -7.476 -9.631 1.00 80.31 226 ARG A N 1
ATOM 1627 C CA . ARG A 1 226 ? 14.576 -6.460 -8.618 1.00 80.31 226 ARG A CA 1
ATOM 1628 C C . ARG A 1 226 ? 15.385 -5.197 -8.867 1.00 80.31 226 ARG A C 1
ATOM 1630 O O . ARG A 1 226 ? 16.593 -5.270 -9.073 1.00 80.31 226 ARG A O 1
ATOM 1637 N N . SER A 1 227 ? 14.759 -4.028 -8.749 1.00 82.56 227 SER A N 1
ATOM 1638 C CA . SER A 1 227 ? 15.391 -2.754 -9.125 1.00 82.56 227 SER A CA 1
ATOM 1639 C C . SER A 1 227 ? 16.763 -2.530 -8.470 1.00 82.56 227 SER A C 1
ATOM 1641 O O . SER A 1 227 ? 17.712 -2.142 -9.141 1.00 82.56 227 SER A O 1
ATOM 1643 N N . LYS A 1 228 ? 16.928 -2.903 -7.193 1.00 82.94 228 LYS A N 1
ATOM 1644 C CA . LYS A 1 228 ? 18.212 -2.790 -6.470 1.00 82.94 228 LYS A CA 1
ATOM 1645 C C . LYS A 1 228 ? 19.319 -3.739 -6.933 1.00 82.94 228 LYS A C 1
ATOM 1647 O O . LYS A 1 228 ? 20.461 -3.563 -6.527 1.00 82.94 228 LYS A O 1
ATOM 1652 N N . GLN A 1 229 ? 18.997 -4.735 -7.748 1.00 88.31 229 GLN A N 1
ATOM 1653 C CA . GLN A 1 229 ? 19.955 -5.681 -8.323 1.00 88.31 229 GLN A CA 1
ATOM 1654 C C . GLN A 1 229 ? 20.315 -5.343 -9.775 1.00 88.31 229 GLN A C 1
ATOM 1656 O O . GLN A 1 229 ? 21.171 -6.013 -10.351 1.00 88.31 229 GLN A O 1
ATOM 1661 N N . ILE A 1 230 ? 19.707 -4.307 -10.366 1.00 91.88 230 ILE A N 1
ATOM 1662 C CA . ILE A 1 230 ? 20.031 -3.879 -11.727 1.00 91.88 230 ILE A CA 1
ATOM 1663 C C . ILE A 1 230 ? 21.468 -3.347 -11.761 1.00 91.88 230 ILE A C 1
ATOM 1665 O O . ILE A 1 230 ? 21.806 -2.357 -11.111 1.00 91.88 230 ILE A O 1
ATOM 1669 N N . GLN A 1 231 ? 22.313 -3.971 -12.579 1.00 96.62 231 GLN A N 1
ATOM 1670 C CA . GLN A 1 231 ? 23.661 -3.482 -12.861 1.00 96.62 231 GLN A CA 1
ATOM 1671 C C . 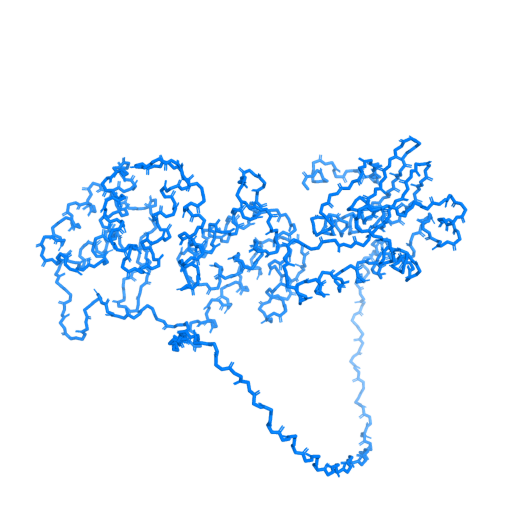GLN A 1 231 ? 23.589 -2.391 -13.930 1.00 96.62 231 GLN A C 1
ATOM 1673 O O . GLN A 1 231 ? 23.746 -2.655 -15.122 1.00 96.62 231 GLN A O 1
ATOM 1678 N N . THR A 1 232 ? 23.317 -1.157 -13.509 1.00 97.38 232 THR A N 1
ATOM 1679 C CA . THR A 1 232 ? 22.964 -0.040 -14.403 1.00 97.38 232 THR A CA 1
ATOM 1680 C C . THR A 1 232 ? 24.007 0.243 -15.487 1.00 97.38 232 THR A C 1
ATOM 1682 O O . THR A 1 232 ? 23.634 0.452 -16.640 1.00 97.38 232 THR A O 1
ATOM 1685 N N . ALA A 1 233 ? 25.301 0.153 -15.159 1.00 97.25 233 ALA A N 1
ATOM 1686 C CA . ALA A 1 233 ? 26.404 0.340 -16.107 1.00 97.25 233 ALA A CA 1
ATOM 1687 C C . ALA A 1 233 ? 26.373 -0.652 -17.287 1.00 97.25 233 ALA A C 1
ATOM 1689 O O . ALA A 1 233 ? 26.804 -0.317 -18.387 1.00 97.25 233 ALA A O 1
ATOM 1690 N N . THR A 1 234 ? 25.834 -1.853 -17.068 1.00 97.25 234 THR A N 1
ATOM 1691 C CA . THR A 1 234 ? 25.710 -2.903 -18.089 1.00 97.25 234 THR A CA 1
ATOM 1692 C C . THR A 1 234 ? 24.318 -2.919 -18.719 1.00 97.25 234 THR A C 1
ATOM 1694 O O . THR A 1 234 ? 24.179 -3.155 -19.917 1.00 97.25 234 THR A O 1
ATOM 1697 N N . ALA A 1 235 ? 23.274 -2.676 -17.926 1.00 97.56 235 ALA A N 1
ATOM 1698 C CA . ALA A 1 235 ? 21.885 -2.761 -18.363 1.00 97.56 235 ALA A CA 1
ATOM 1699 C C . ALA A 1 235 ? 21.498 -1.643 -19.338 1.00 97.56 235 ALA A C 1
ATOM 1701 O O . ALA A 1 235 ? 20.868 -1.912 -20.358 1.00 97.56 235 ALA A O 1
ATOM 1702 N N . ILE A 1 236 ? 21.914 -0.403 -19.060 1.00 98.50 236 ILE A N 1
ATOM 1703 C CA . ILE A 1 236 ? 21.591 0.759 -19.898 1.00 98.50 236 ILE A CA 1
ATOM 1704 C C . ILE A 1 236 ? 22.065 0.567 -21.348 1.00 98.50 236 ILE A C 1
ATOM 1706 O O . ILE A 1 236 ? 21.210 0.612 -22.230 1.00 98.50 236 ILE A O 1
ATOM 1710 N N . PRO A 1 237 ? 23.353 0.284 -21.642 1.00 98.25 237 PRO A N 1
ATOM 1711 C CA . PRO A 1 237 ? 23.798 0.142 -23.031 1.00 98.25 237 PRO A CA 1
ATOM 1712 C C . PRO A 1 237 ? 23.143 -1.046 -23.753 1.00 98.25 237 PRO A C 1
ATOM 1714 O O . PRO A 1 237 ? 22.859 -0.957 -24.950 1.00 98.25 237 PRO A O 1
ATOM 1717 N N . LYS A 1 238 ? 22.844 -2.144 -23.040 1.00 97.88 238 LYS A N 1
ATOM 1718 C CA . LYS A 1 238 ? 22.090 -3.278 -23.601 1.00 97.88 238 LYS A CA 1
ATOM 1719 C C . LYS A 1 238 ? 20.684 -2.855 -24.022 1.00 97.88 238 LYS A C 1
ATOM 1721 O O . LYS A 1 238 ? 20.277 -3.127 -25.147 1.00 97.88 238 LYS A O 1
ATOM 1726 N N . CYS A 1 239 ? 19.971 -2.149 -23.151 1.00 97.38 239 CYS A N 1
ATOM 1727 C CA . CYS A 1 239 ? 18.614 -1.699 -23.433 1.00 97.38 239 CYS A CA 1
ATOM 1728 C C . CYS A 1 239 ? 18.545 -0.535 -24.432 1.00 97.38 239 CYS A C 1
ATOM 1730 O O . CYS A 1 239 ? 17.597 -0.463 -25.205 1.00 97.38 239 CYS A O 1
ATOM 1732 N N . GLU A 1 240 ? 19.553 0.338 -24.499 1.00 97.94 240 GLU A N 1
ATOM 1733 C CA . GLU A 1 240 ? 19.667 1.343 -25.566 1.00 97.94 240 GLU A CA 1
ATOM 1734 C C . GLU A 1 240 ? 19.872 0.678 -26.935 1.00 97.94 240 GLU A C 1
ATOM 1736 O O . GLU A 1 240 ? 19.207 1.049 -27.903 1.00 97.94 240 GLU A O 1
ATOM 1741 N N . THR A 1 241 ? 20.728 -0.350 -27.001 1.00 96.94 241 THR A N 1
ATOM 1742 C CA . THR A 1 241 ? 20.939 -1.150 -28.219 1.00 96.94 241 THR A CA 1
ATOM 1743 C C . THR A 1 241 ? 19.658 -1.870 -28.635 1.00 96.94 241 THR A C 1
ATOM 1745 O O . THR A 1 241 ? 19.272 -1.805 -29.801 1.00 96.94 241 THR A O 1
ATOM 1748 N N . ALA A 1 242 ? 18.973 -2.510 -27.683 1.00 95.56 242 ALA A N 1
ATOM 1749 C CA . ALA A 1 242 ? 17.700 -3.180 -27.927 1.00 95.56 242 ALA A CA 1
ATOM 1750 C C . ALA A 1 242 ? 16.647 -2.207 -28.465 1.00 95.56 242 ALA A C 1
ATOM 1752 O O . ALA A 1 242 ? 16.000 -2.489 -29.469 1.00 95.56 242 ALA A O 1
ATOM 1753 N N . ARG A 1 243 ? 16.523 -1.020 -27.859 1.00 95.50 243 ARG A N 1
ATOM 1754 C CA . ARG A 1 243 ? 15.537 -0.015 -28.276 1.00 95.50 243 ARG A CA 1
ATOM 1755 C C . ARG A 1 243 ? 15.826 0.540 -29.666 1.00 95.50 243 ARG A C 1
ATOM 1757 O O . ARG A 1 243 ? 14.899 0.858 -30.394 1.00 95.50 243 ARG A O 1
ATOM 1764 N N . ALA A 1 244 ? 17.096 0.655 -30.055 1.00 95.00 244 ALA A N 1
ATOM 1765 C CA . ALA A 1 244 ? 17.450 1.076 -31.409 1.00 95.00 244 ALA A CA 1
ATOM 1766 C C . ALA A 1 244 ? 16.977 0.073 -32.478 1.00 95.00 244 ALA A C 1
ATOM 1768 O O . ALA A 1 244 ? 16.683 0.476 -33.601 1.00 95.00 244 ALA A O 1
ATOM 1769 N N . LYS A 1 245 ? 16.895 -1.218 -32.133 1.00 91.69 245 LYS A N 1
ATOM 1770 C CA . LYS A 1 245 ? 16.415 -2.278 -33.032 1.00 91.69 245 LYS A CA 1
ATOM 1771 C C . LYS A 1 245 ? 14.915 -2.549 -32.922 1.00 91.69 245 LYS A C 1
ATOM 1773 O O . LYS A 1 245 ? 14.310 -2.960 -33.905 1.00 91.69 245 LYS A O 1
ATOM 1778 N N . ALA A 1 246 ? 14.334 -2.326 -31.748 1.00 90.44 246 ALA A N 1
ATOM 1779 C CA . ALA A 1 246 ? 12.926 -2.555 -31.447 1.00 90.44 246 ALA A CA 1
ATOM 1780 C C . ALA A 1 246 ? 12.314 -1.323 -30.746 1.00 90.44 246 ALA A C 1
ATOM 1782 O O . ALA A 1 246 ? 11.980 -1.397 -29.562 1.00 90.44 246 ALA A O 1
ATOM 1783 N N . PRO A 1 247 ? 12.197 -0.173 -31.440 1.00 88.88 247 PRO A N 1
ATOM 1784 C CA . PRO A 1 247 ? 11.737 1.076 -30.828 1.00 88.88 247 PRO A CA 1
ATOM 1785 C C . PRO A 1 247 ? 10.271 1.032 -30.380 1.00 88.88 247 PRO A C 1
ATOM 1787 O O . PRO A 1 247 ? 9.931 1.691 -29.404 1.00 88.88 247 PRO A O 1
ATOM 1790 N N . GLU A 1 248 ? 9.446 0.221 -31.045 1.00 88.06 248 GLU A N 1
ATOM 1791 C CA . GLU A 1 248 ? 8.019 0.027 -30.738 1.00 88.06 248 GLU A CA 1
ATOM 1792 C C . GLU A 1 248 ? 7.782 -0.955 -29.574 1.00 88.06 248 GLU A C 1
ATOM 1794 O O . GLU A 1 248 ? 6.646 -1.208 -29.186 1.00 88.06 248 GLU A O 1
ATOM 1799 N N . ASN A 1 249 ? 8.839 -1.572 -29.031 1.00 89.12 249 ASN A N 1
ATOM 1800 C CA . ASN A 1 249 ? 8.697 -2.509 -27.924 1.00 89.12 249 ASN A CA 1
ATOM 1801 C C . ASN A 1 249 ? 8.685 -1.755 -26.587 1.00 89.12 249 ASN A C 1
ATOM 1803 O O . ASN A 1 249 ? 9.732 -1.380 -26.042 1.00 89.12 249 ASN A O 1
ATOM 1807 N N . ASP A 1 250 ? 7.488 -1.578 -26.032 1.00 90.50 250 ASP A N 1
ATOM 1808 C CA . ASP A 1 250 ? 7.284 -0.901 -24.752 1.00 90.50 250 ASP A CA 1
ATOM 1809 C C . ASP A 1 250 ? 8.069 -1.549 -23.610 1.00 90.50 250 ASP A C 1
ATOM 1811 O O . ASP A 1 250 ? 8.626 -0.842 -22.771 1.00 90.50 250 ASP A O 1
ATOM 1815 N N . TRP A 1 251 ? 8.202 -2.877 -23.592 1.00 90.25 251 TRP A N 1
ATOM 1816 C CA . TRP A 1 251 ? 8.946 -3.589 -22.551 1.00 90.25 251 TRP A CA 1
ATOM 1817 C C . TRP A 1 251 ? 10.443 -3.300 -22.581 1.00 90.25 251 TRP A C 1
ATOM 1819 O O . TRP A 1 251 ? 11.073 -3.199 -21.522 1.00 90.25 251 TRP A O 1
ATOM 1829 N N . VAL A 1 252 ? 11.024 -3.101 -23.765 1.00 93.75 252 VAL A N 1
ATOM 1830 C CA . VAL A 1 252 ? 12.413 -2.642 -23.902 1.00 93.75 252 VAL A CA 1
ATOM 1831 C C . VAL A 1 252 ? 12.555 -1.227 -23.353 1.00 93.75 252 VAL A C 1
ATOM 1833 O O . VAL A 1 252 ? 13.481 -0.942 -22.586 1.00 93.75 252 VAL A O 1
ATOM 1836 N N . THR A 1 253 ? 11.617 -0.345 -23.691 1.00 96.19 253 THR A N 1
ATOM 1837 C CA . THR A 1 253 ? 11.644 1.047 -23.233 1.00 96.19 253 THR A CA 1
ATOM 1838 C C . THR A 1 253 ? 11.411 1.160 -21.723 1.00 96.19 253 THR A C 1
ATOM 1840 O O . THR A 1 253 ? 12.144 1.892 -21.056 1.00 96.19 253 THR A O 1
ATOM 1843 N N . ILE A 1 254 ? 10.489 0.381 -21.152 1.00 94.44 254 ILE A N 1
ATOM 1844 C CA . ILE A 1 254 ? 10.258 0.251 -19.705 1.00 94.44 254 ILE A CA 1
ATOM 1845 C C . ILE A 1 254 ? 11.519 -0.263 -19.004 1.00 94.44 254 ILE A C 1
ATOM 1847 O O . ILE A 1 254 ? 11.930 0.294 -17.985 1.00 94.44 254 ILE A O 1
ATOM 1851 N N . SER A 1 255 ? 12.171 -1.295 -19.547 1.00 94.88 255 SER A N 1
ATOM 1852 C CA . SER A 1 255 ? 13.396 -1.865 -18.968 1.00 94.88 255 SER A CA 1
ATOM 1853 C C . SER A 1 255 ? 14.540 -0.845 -18.956 1.00 94.88 255 SER A C 1
ATOM 1855 O O . SER A 1 255 ? 15.206 -0.663 -17.932 1.00 94.88 255 SER A O 1
ATOM 1857 N N . LEU A 1 256 ? 14.708 -0.091 -20.049 1.00 97.69 256 LEU A N 1
ATOM 1858 C CA . LEU A 1 256 ? 15.653 1.023 -20.117 1.00 97.69 256 LEU A CA 1
ATOM 1859 C C . LEU A 1 256 ? 15.321 2.115 -19.092 1.00 97.69 256 LEU A C 1
ATOM 1861 O O . LEU A 1 256 ? 16.202 2.567 -18.360 1.00 97.69 256 LEU A O 1
ATOM 1865 N N . ALA A 1 257 ? 14.056 2.532 -19.015 1.00 97.56 257 ALA A N 1
ATOM 1866 C CA . ALA A 1 257 ? 13.602 3.559 -18.085 1.00 97.56 257 ALA A CA 1
ATOM 1867 C C . ALA A 1 257 ? 13.847 3.149 -16.625 1.00 97.56 257 ALA A C 1
ATOM 1869 O O . ALA A 1 257 ? 14.295 3.964 -15.814 1.00 97.56 257 ALA A O 1
ATOM 1870 N N . ARG A 1 258 ? 13.634 1.872 -16.283 1.00 94.38 258 ARG A N 1
ATOM 1871 C CA . ARG A 1 258 ? 13.914 1.339 -14.943 1.00 94.38 258 ARG A CA 1
ATOM 1872 C C . ARG A 1 258 ? 15.408 1.359 -14.620 1.00 94.38 258 ARG A C 1
ATOM 1874 O O . ARG A 1 258 ? 15.779 1.829 -13.545 1.00 94.38 258 ARG A O 1
ATOM 1881 N N . ALA A 1 259 ? 16.264 0.945 -15.556 1.00 97.31 259 ALA A N 1
ATOM 1882 C CA . ALA A 1 259 ? 17.717 1.009 -15.382 1.00 97.31 259 ALA A CA 1
ATOM 1883 C C . ALA A 1 259 ? 18.231 2.455 -15.234 1.00 97.31 259 ALA A C 1
ATOM 1885 O O . ALA A 1 259 ? 19.086 2.724 -14.390 1.00 97.31 259 ALA A O 1
ATOM 1886 N N . LEU A 1 260 ? 17.680 3.400 -16.003 1.00 98.19 260 LEU A N 1
ATOM 1887 C CA . LEU A 1 260 ? 17.998 4.828 -15.890 1.00 98.19 260 LEU A CA 1
ATOM 1888 C C . LEU A 1 260 ? 17.576 5.407 -14.534 1.00 98.19 260 LEU A C 1
ATOM 1890 O O . LEU A 1 260 ? 18.349 6.141 -13.921 1.00 98.19 260 LEU A O 1
ATOM 1894 N N . GLY A 1 261 ? 16.387 5.048 -14.043 1.00 95.62 261 GLY A N 1
ATOM 1895 C CA . GLY A 1 261 ? 15.894 5.481 -12.735 1.00 95.62 261 GLY A CA 1
ATOM 1896 C C . GLY A 1 261 ? 16.763 4.984 -11.576 1.00 95.62 261 GLY A C 1
ATOM 1897 O O . GLY A 1 261 ? 17.057 5.743 -10.654 1.00 95.62 261 GLY A O 1
ATOM 1898 N N . GLU A 1 262 ? 17.243 3.740 -11.612 1.00 93.94 262 GLU A N 1
ATOM 1899 C CA . GLU A 1 262 ? 18.186 3.246 -10.591 1.00 93.94 262 GLU A CA 1
ATOM 1900 C C . GLU A 1 262 ? 19.590 3.855 -10.735 1.00 93.94 262 GLU A C 1
ATOM 1902 O O . GLU A 1 262 ? 20.324 3.945 -9.754 1.00 93.94 262 GLU A O 1
ATOM 1907 N N . ALA A 1 263 ? 19.954 4.348 -11.923 1.00 96.81 263 ALA A N 1
ATOM 1908 C CA . ALA A 1 263 ? 21.187 5.104 -12.150 1.00 96.81 263 ALA A CA 1
ATOM 1909 C C . ALA A 1 263 ? 21.092 6.588 -11.742 1.00 96.81 263 ALA A C 1
ATOM 1911 O O . ALA A 1 263 ? 22.040 7.338 -11.969 1.00 96.81 263 ALA A O 1
ATOM 1912 N N . GLY A 1 264 ? 19.953 7.035 -11.198 1.00 96.00 264 GLY A N 1
ATOM 1913 C CA . GLY A 1 264 ? 19.706 8.437 -10.841 1.00 96.00 264 GLY A CA 1
ATOM 1914 C C . GLY A 1 264 ? 19.466 9.361 -12.041 1.00 96.00 264 GLY A C 1
ATOM 1915 O O . GLY A 1 264 ? 19.447 10.581 -11.890 1.00 96.00 264 GLY A O 1
ATOM 1916 N N . GLN A 1 265 ? 19.266 8.810 -13.241 1.00 97.94 265 GLN A N 1
ATOM 1917 C CA . GLN A 1 265 ? 18.968 9.567 -14.460 1.00 97.94 265 GLN A CA 1
ATOM 1918 C C . GLN A 1 265 ? 17.456 9.791 -14.602 1.00 97.94 265 GLN A C 1
ATOM 1920 O O . GLN A 1 265 ? 16.841 9.457 -15.616 1.00 97.94 265 GLN A O 1
ATOM 1925 N N . ASP A 1 266 ? 16.852 10.354 -13.557 1.00 96.88 266 ASP A N 1
ATOM 1926 C CA . ASP A 1 266 ? 15.402 10.338 -13.340 1.00 96.88 266 ASP A CA 1
ATOM 1927 C C . ASP A 1 266 ? 14.614 11.054 -14.439 1.00 96.88 266 ASP A C 1
ATOM 1929 O O . ASP A 1 266 ? 13.598 10.542 -14.893 1.00 96.88 266 ASP A O 1
ATOM 1933 N N . ALA A 1 267 ? 15.097 12.200 -14.927 1.00 97.75 267 ALA A N 1
ATOM 1934 C CA . ALA A 1 267 ? 14.423 12.932 -16.003 1.00 97.75 267 ALA A CA 1
ATOM 1935 C C . ALA A 1 267 ? 14.351 12.110 -17.305 1.00 97.75 267 ALA A C 1
ATOM 1937 O O . ALA A 1 267 ? 13.323 12.107 -17.979 1.00 97.75 267 ALA A O 1
ATOM 1938 N N . ARG A 1 268 ? 15.417 11.355 -17.623 1.00 98.19 268 ARG A N 1
ATOM 1939 C CA . ARG A 1 268 ? 15.435 10.440 -18.777 1.00 98.19 268 ARG A CA 1
ATOM 1940 C C . ARG A 1 268 ? 14.511 9.246 -18.558 1.00 98.19 268 ARG A C 1
ATOM 1942 O O . ARG A 1 268 ? 13.888 8.785 -19.504 1.00 98.19 268 ARG A O 1
ATOM 1949 N N . ALA A 1 269 ? 14.429 8.727 -17.335 1.00 98.06 269 ALA A N 1
ATOM 1950 C CA . ALA A 1 269 ? 13.502 7.645 -17.018 1.00 98.06 269 ALA A CA 1
ATOM 1951 C C . ALA A 1 269 ? 12.046 8.103 -17.186 1.00 98.06 269 ALA A C 1
ATOM 1953 O O . ALA A 1 269 ? 11.265 7.437 -17.862 1.00 98.06 269 ALA A O 1
ATOM 1954 N N . VAL A 1 270 ? 11.695 9.272 -16.639 1.00 98.06 270 VAL A N 1
ATOM 1955 C CA . VAL A 1 270 ? 10.338 9.822 -16.742 1.00 98.06 270 VAL A CA 1
ATOM 1956 C C . VAL A 1 270 ? 9.942 10.071 -18.195 1.00 98.06 270 VAL A C 1
ATOM 1958 O O . VAL A 1 270 ? 8.856 9.652 -18.586 1.00 98.06 270 VAL A O 1
ATOM 1961 N N . SER A 1 271 ? 10.826 10.647 -19.019 1.00 97.94 271 SER A N 1
ATOM 1962 C CA . SER A 1 271 ? 10.515 10.897 -20.434 1.00 97.94 271 SER A CA 1
ATOM 1963 C C . SER A 1 271 ? 10.199 9.623 -21.227 1.00 97.94 271 SER A C 1
ATOM 1965 O O . SER A 1 271 ? 9.556 9.697 -22.267 1.00 97.94 271 SER A O 1
ATOM 1967 N N . LEU A 1 272 ? 10.675 8.460 -20.765 1.00 97.75 272 LEU A N 1
ATOM 1968 C CA . LEU A 1 272 ? 10.384 7.162 -21.377 1.00 97.75 272 LEU A CA 1
ATOM 1969 C C . LEU A 1 272 ? 9.121 6.506 -20.820 1.00 97.75 272 LEU A C 1
ATOM 1971 O O . LEU A 1 272 ? 8.403 5.854 -21.569 1.00 97.75 272 LEU A O 1
ATOM 1975 N N . TYR A 1 273 ? 8.828 6.690 -19.532 1.00 96.44 273 TYR A N 1
ATOM 1976 C CA . TYR A 1 273 ? 7.590 6.183 -18.942 1.00 96.44 273 TYR A CA 1
ATOM 1977 C C . TYR A 1 273 ? 6.354 6.951 -19.401 1.00 96.44 273 TYR A C 1
ATOM 1979 O O . TYR A 1 273 ? 5.302 6.346 -19.563 1.00 96.44 273 TYR A O 1
ATOM 1987 N N . GLU A 1 274 ? 6.456 8.265 -19.594 1.00 96.12 274 GLU A N 1
ATOM 1988 C CA . GLU A 1 274 ? 5.307 9.126 -19.882 1.00 96.12 274 GLU A CA 1
ATOM 1989 C C . GLU A 1 274 ? 4.487 8.717 -21.122 1.00 96.12 274 GLU A C 1
ATOM 1991 O O . GLU A 1 274 ? 3.277 8.544 -20.967 1.00 96.12 274 GLU A O 1
ATOM 1996 N N . PRO A 1 275 ? 5.069 8.487 -22.319 1.00 95.38 275 PRO A N 1
ATOM 1997 C CA . PRO A 1 275 ? 4.280 8.069 -23.481 1.00 95.38 275 PRO A CA 1
ATOM 1998 C C . PRO A 1 275 ? 3.598 6.710 -23.271 1.00 95.38 275 PRO A C 1
ATOM 2000 O O . PRO A 1 275 ? 2.423 6.561 -23.592 1.00 95.38 275 PRO A O 1
ATOM 2003 N N . ILE A 1 276 ? 4.295 5.755 -22.653 1.00 95.44 276 ILE A N 1
ATOM 2004 C CA . ILE A 1 276 ? 3.790 4.395 -22.417 1.00 95.44 276 ILE A CA 1
ATOM 2005 C C . ILE A 1 276 ? 2.682 4.399 -21.350 1.00 95.44 276 ILE A C 1
ATOM 2007 O O . ILE A 1 276 ? 1.673 3.706 -21.469 1.00 95.44 276 ILE A O 1
ATOM 2011 N N . ALA A 1 277 ? 2.819 5.235 -20.318 1.00 93.75 277 ALA A N 1
ATOM 2012 C CA . ALA A 1 277 ? 1.786 5.438 -19.307 1.00 93.75 277 ALA A CA 1
ATOM 2013 C C . ALA A 1 277 ? 0.528 6.085 -19.909 1.00 93.75 277 ALA A C 1
ATOM 2015 O O . ALA A 1 277 ? -0.587 5.669 -19.590 1.00 93.75 277 ALA A O 1
ATOM 2016 N N . ASN A 1 278 ? 0.704 7.068 -20.800 1.00 92.62 278 ASN A N 1
AT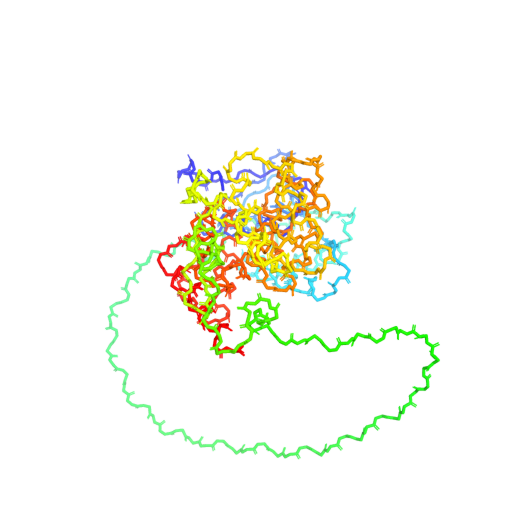OM 2017 C CA . ASN A 1 278 ? -0.398 7.715 -21.515 1.00 92.62 278 ASN A CA 1
ATOM 2018 C C . ASN A 1 278 ? -1.116 6.749 -22.470 1.00 92.62 278 ASN A C 1
ATOM 2020 O O . ASN A 1 278 ? -2.322 6.876 -22.652 1.00 92.62 278 ASN A O 1
ATOM 2024 N N . ALA A 1 279 ? -0.402 5.762 -23.022 1.00 90.62 279 ALA A N 1
ATOM 2025 C CA . ALA A 1 279 ? -0.973 4.685 -23.831 1.00 90.62 279 ALA A CA 1
ATOM 2026 C C . ALA A 1 279 ? -1.749 3.635 -23.010 1.00 90.62 279 ALA A C 1
ATOM 2028 O O . ALA A 1 279 ? -2.352 2.735 -23.580 1.00 90.62 279 ALA A O 1
ATOM 2029 N N . GLY A 1 280 ? -1.771 3.747 -21.678 1.00 87.50 280 GLY A N 1
ATOM 2030 C CA . GLY A 1 280 ? -2.597 2.901 -20.818 1.00 87.50 280 GLY A CA 1
ATOM 2031 C C . GLY A 1 280 ? -1.832 1.842 -20.032 1.00 87.50 280 GLY A C 1
ATOM 2032 O O . GLY A 1 280 ? -2.406 1.302 -19.088 1.00 87.50 280 GLY A O 1
ATOM 2033 N N . ASN A 1 281 ? -0.550 1.607 -20.336 1.00 88.75 281 ASN A N 1
ATOM 2034 C CA . ASN A 1 281 ? 0.229 0.531 -19.728 1.00 88.75 281 ASN A CA 1
ATOM 2035 C C . ASN A 1 281 ? 0.318 0.692 -18.193 1.00 88.75 281 ASN A C 1
ATOM 2037 O O . ASN A 1 281 ? 0.860 1.694 -17.696 1.00 88.75 281 ASN A O 1
ATOM 2041 N N . PRO A 1 282 ? -0.146 -0.297 -17.412 1.00 87.62 282 PRO A N 1
ATOM 2042 C CA . PRO A 1 282 ? -0.301 -0.141 -15.971 1.00 87.62 282 PRO A CA 1
ATOM 2043 C C . PRO A 1 282 ? 1.039 -0.087 -15.231 1.00 87.62 282 PRO A C 1
ATOM 2045 O O . PRO A 1 282 ? 1.160 0.559 -14.190 1.00 87.62 282 PRO A O 1
ATOM 2048 N N . TYR A 1 283 ? 2.090 -0.686 -15.788 1.00 87.56 283 TYR A N 1
ATOM 2049 C CA . TYR A 1 283 ? 3.421 -0.653 -15.189 1.00 87.56 283 TYR A CA 1
ATOM 2050 C C . TYR A 1 283 ? 4.136 0.668 -15.411 1.00 87.56 283 TYR A C 1
ATOM 2052 O O . TYR A 1 283 ? 4.791 1.173 -14.492 1.00 87.56 283 TYR A O 1
ATOM 2060 N N . ALA A 1 284 ? 3.983 1.255 -16.596 1.00 91.94 284 ALA A N 1
ATOM 2061 C CA . ALA A 1 284 ? 4.469 2.600 -16.849 1.00 91.94 284 ALA A CA 1
ATOM 2062 C C . ALA A 1 284 ? 3.718 3.624 -15.987 1.00 91.94 284 ALA A C 1
ATOM 2064 O O . ALA A 1 284 ? 4.366 4.471 -15.372 1.00 91.94 284 ALA A O 1
ATOM 2065 N N . LYS A 1 285 ? 2.388 3.497 -15.840 1.00 93.38 285 LYS A N 1
ATOM 2066 C CA . LYS A 1 285 ? 1.590 4.330 -14.921 1.00 93.38 285 LYS A CA 1
ATOM 2067 C C . LYS A 1 285 ? 2.061 4.210 -13.473 1.00 93.38 285 LYS A C 1
ATOM 2069 O O . LYS A 1 285 ? 2.357 5.229 -12.849 1.00 93.38 285 LYS A O 1
ATOM 2074 N N . GLY A 1 286 ? 2.205 2.988 -12.956 1.00 90.62 286 GLY A N 1
ATOM 2075 C CA . GLY A 1 286 ? 2.704 2.750 -11.600 1.00 90.62 286 GLY A CA 1
ATOM 2076 C C . GLY A 1 286 ? 4.107 3.330 -11.386 1.00 90.62 286 GLY A C 1
ATOM 2077 O O . GLY A 1 286 ? 4.350 4.041 -10.412 1.00 90.62 286 GLY A O 1
ATOM 2078 N N . SER A 1 287 ? 5.022 3.116 -12.333 1.00 92.12 287 SER A N 1
ATOM 2079 C CA . SER A 1 287 ? 6.388 3.651 -12.254 1.00 92.12 287 SER A CA 1
ATOM 2080 C C . SER A 1 287 ? 6.410 5.181 -12.295 1.00 92.12 287 SER A C 1
ATOM 2082 O O . SER A 1 287 ? 7.054 5.814 -11.457 1.00 92.12 287 SER A O 1
ATOM 2084 N N . LEU A 1 288 ? 5.660 5.793 -13.215 1.00 95.62 288 LEU A N 1
ATOM 2085 C CA . LEU A 1 288 ? 5.523 7.245 -13.322 1.00 95.62 288 LEU A CA 1
ATOM 2086 C C . LEU A 1 288 ? 4.901 7.853 -12.055 1.00 95.62 288 LEU A C 1
ATOM 2088 O O . LEU A 1 288 ? 5.343 8.906 -11.591 1.00 95.62 288 LEU A O 1
ATOM 2092 N N . GLY A 1 289 ? 3.931 7.162 -11.449 1.00 95.12 289 GLY A N 1
ATOM 2093 C CA . GLY A 1 289 ? 3.351 7.530 -10.160 1.00 95.12 289 GLY A CA 1
ATOM 2094 C C . GLY A 1 289 ? 4.409 7.639 -9.060 1.00 95.12 289 GLY A C 1
ATOM 2095 O O . GLY A 1 289 ? 4.435 8.631 -8.333 1.00 95.12 289 GLY A O 1
ATOM 2096 N N . VAL A 1 290 ? 5.353 6.692 -8.984 1.00 91.31 290 VAL A N 1
ATOM 2097 C CA . VAL A 1 290 ? 6.468 6.736 -8.017 1.00 91.31 290 VAL A CA 1
ATOM 2098 C C . VAL A 1 290 ? 7.375 7.952 -8.243 1.00 91.31 290 VAL A C 1
ATOM 2100 O O . VAL A 1 290 ? 7.801 8.581 -7.268 1.00 91.31 290 VAL A O 1
ATOM 2103 N N . PHE A 1 291 ? 7.658 8.328 -9.495 1.00 94.19 291 PHE A N 1
ATOM 2104 C CA . PHE A 1 291 ? 8.440 9.537 -9.792 1.00 94.19 291 PHE A CA 1
ATOM 2105 C C . PHE A 1 291 ? 7.718 10.813 -9.334 1.00 94.19 291 PHE A C 1
ATOM 2107 O O . PHE A 1 291 ? 8.330 11.645 -8.659 1.00 94.19 291 PHE A O 1
ATOM 2114 N N . TYR A 1 292 ? 6.413 10.938 -9.599 1.00 92.81 292 TYR A N 1
ATOM 2115 C CA . TYR A 1 292 ? 5.610 12.075 -9.129 1.00 92.81 292 TYR A CA 1
ATOM 2116 C C . TYR A 1 292 ? 5.450 12.118 -7.608 1.00 92.81 292 TYR A C 1
ATOM 2118 O O . TYR A 1 292 ? 5.490 13.202 -7.024 1.00 92.81 292 TYR A O 1
ATOM 2126 N N . LEU A 1 293 ? 5.299 10.964 -6.953 1.00 88.94 293 LEU A N 1
ATOM 2127 C CA . LEU A 1 293 ? 5.161 10.880 -5.498 1.00 88.94 293 LEU A CA 1
ATOM 2128 C C . LEU A 1 293 ? 6.411 11.421 -4.792 1.00 88.94 293 LEU A C 1
ATOM 2130 O O . LEU A 1 293 ? 6.305 12.150 -3.803 1.00 88.94 293 LEU A O 1
ATOM 2134 N N . ASN A 1 294 ? 7.587 11.091 -5.331 1.00 87.25 294 ASN A N 1
ATOM 2135 C CA . ASN A 1 294 ? 8.881 11.442 -4.752 1.00 87.25 294 ASN A CA 1
ATOM 2136 C C . ASN A 1 294 ? 9.474 12.754 -5.289 1.00 87.25 294 ASN A C 1
ATOM 2138 O O . ASN A 1 294 ? 10.423 13.264 -4.702 1.00 87.25 294 ASN A O 1
ATOM 2142 N N . GLY A 1 295 ? 8.944 13.307 -6.385 1.00 91.31 295 GLY A N 1
ATOM 2143 C CA . GLY A 1 295 ? 9.526 14.479 -7.048 1.00 91.31 295 GLY A CA 1
ATOM 2144 C C . GLY A 1 295 ? 10.881 14.194 -7.704 1.00 91.31 295 GLY A C 1
ATOM 2145 O O . GLY A 1 295 ? 11.774 15.038 -7.687 1.00 91.31 295 GLY A O 1
ATOM 2146 N N . ARG A 1 296 ? 11.059 12.979 -8.232 1.00 91.31 296 ARG A N 1
ATOM 2147 C CA . ARG A 1 296 ? 12.291 12.534 -8.897 1.00 91.31 296 ARG A CA 1
ATOM 2148 C C . ARG A 1 296 ? 12.176 12.757 -10.398 1.00 91.31 296 ARG A C 1
ATOM 2150 O O . ARG A 1 296 ? 11.242 12.252 -11.008 1.00 91.31 296 ARG A O 1
ATOM 2157 N N . GLY A 1 297 ? 13.083 13.528 -10.999 1.00 90.81 297 GLY A N 1
ATOM 2158 C CA . GLY A 1 297 ? 13.061 13.828 -12.443 1.00 90.81 297 GLY A CA 1
ATOM 2159 C C . GLY A 1 297 ? 11.874 14.677 -12.925 1.00 90.81 297 GLY A C 1
ATOM 2160 O O . GLY A 1 297 ? 11.884 15.137 -14.061 1.00 90.81 297 GLY A O 1
ATOM 2161 N N . VAL A 1 298 ? 10.887 14.918 -12.057 1.00 94.19 298 VAL A N 1
ATOM 2162 C CA . VAL A 1 298 ? 9.700 15.758 -12.243 1.00 94.19 298 VAL A CA 1
ATOM 2163 C C . VAL A 1 298 ? 9.355 16.466 -10.937 1.00 94.19 298 VAL A C 1
ATOM 2165 O O . VAL A 1 298 ? 9.768 16.038 -9.861 1.00 94.19 298 VAL A O 1
ATOM 2168 N N . GLY A 1 299 ? 8.561 17.535 -11.011 1.00 90.44 299 GLY A N 1
ATOM 2169 C CA . GLY A 1 299 ? 8.024 18.185 -9.815 1.00 90.44 299 GLY A CA 1
ATOM 2170 C C . GLY A 1 299 ? 7.151 17.229 -8.996 1.00 90.44 299 GLY A C 1
ATOM 2171 O O . GLY A 1 299 ? 6.325 16.502 -9.553 1.00 90.44 299 GLY A O 1
ATOM 2172 N N . LYS A 1 300 ? 7.320 17.241 -7.668 1.00 88.75 300 LYS A N 1
ATOM 2173 C CA . LYS A 1 300 ? 6.513 16.428 -6.750 1.00 88.75 300 LYS A CA 1
ATOM 2174 C C . LYS A 1 300 ? 5.029 16.766 -6.914 1.00 88.75 300 LYS A C 1
ATOM 2176 O O . LYS A 1 300 ? 4.637 17.919 -6.764 1.00 88.75 300 LYS A O 1
ATOM 2181 N N . ASN A 1 301 ? 4.205 15.760 -7.193 1.00 85.50 301 ASN A N 1
ATOM 2182 C CA . ASN A 1 301 ? 2.760 15.906 -7.349 1.00 85.50 301 ASN A CA 1
ATOM 2183 C C . ASN A 1 301 ? 2.045 14.649 -6.841 1.00 85.50 301 ASN A C 1
ATOM 2185 O O . ASN A 1 301 ? 1.837 13.681 -7.574 1.00 85.50 301 ASN A O 1
ATOM 2189 N N . GLN A 1 302 ? 1.671 14.671 -5.563 1.00 83.00 302 GLN A N 1
ATOM 2190 C CA . GLN A 1 302 ? 1.065 13.523 -4.893 1.00 83.00 302 GLN A CA 1
ATOM 2191 C C . GLN A 1 302 ? -0.322 13.181 -5.464 1.00 83.00 302 GLN A C 1
ATOM 2193 O O . GLN A 1 302 ? -0.630 12.006 -5.630 1.00 83.00 302 GLN A O 1
ATOM 2198 N N . SER A 1 303 ? -1.128 14.174 -5.852 1.00 83.19 303 SER A N 1
ATOM 2199 C CA . SER A 1 303 ? -2.451 13.942 -6.452 1.00 83.19 303 SER A CA 1
ATOM 2200 C C . SER A 1 303 ? -2.362 13.287 -7.834 1.00 83.19 303 SER A C 1
ATOM 2202 O O . SER A 1 303 ? -3.156 12.403 -8.153 1.00 83.19 303 SER A O 1
ATOM 2204 N N . LYS A 1 304 ? -1.386 13.680 -8.667 1.00 86.56 304 LYS A N 1
ATOM 2205 C CA . LYS A 1 304 ? -1.131 13.008 -9.953 1.00 86.56 304 LYS A CA 1
ATOM 2206 C C . LYS A 1 304 ? -0.623 11.583 -9.734 1.00 86.56 304 LYS A C 1
ATOM 2208 O O . LYS A 1 304 ? -1.095 10.680 -10.415 1.00 86.56 304 LYS A O 1
ATOM 2213 N N . ALA A 1 305 ? 0.275 11.381 -8.768 1.00 91.38 305 ALA A N 1
ATOM 2214 C CA . ALA A 1 305 ? 0.741 10.048 -8.400 1.00 91.38 305 ALA A CA 1
ATOM 2215 C C . ALA A 1 305 ? -0.417 9.136 -7.969 1.00 91.38 305 ALA A C 1
ATOM 2217 O O . ALA A 1 305 ? -0.542 8.038 -8.495 1.00 91.38 305 ALA A O 1
ATOM 2218 N N . TYR A 1 306 ? -1.302 9.621 -7.091 1.00 86.56 306 TYR A N 1
ATOM 2219 C CA . TYR A 1 306 ? -2.461 8.863 -6.617 1.00 86.56 306 TYR A CA 1
ATOM 2220 C C . TYR A 1 306 ? -3.360 8.393 -7.763 1.00 86.56 306 TYR A C 1
ATOM 2222 O O . TYR A 1 306 ? -3.682 7.213 -7.837 1.00 86.56 306 TYR A O 1
ATOM 2230 N N . ARG A 1 307 ? -3.702 9.284 -8.707 1.00 87.12 307 ARG A N 1
ATOM 2231 C CA . ARG A 1 307 ? -4.511 8.917 -9.884 1.00 87.12 307 ARG A CA 1
ATOM 2232 C C . ARG A 1 307 ? -3.837 7.859 -10.753 1.00 87.12 307 ARG A C 1
ATOM 2234 O O . ARG A 1 307 ? -4.471 6.870 -11.096 1.00 87.12 307 ARG A O 1
ATOM 2241 N N . LEU A 1 308 ? -2.546 8.033 -11.045 1.00 87.00 308 LEU A N 1
ATOM 2242 C CA . LEU A 1 308 ? -1.774 7.046 -11.806 1.00 87.00 308 LEU A CA 1
ATOM 2243 C C . LEU A 1 308 ? -1.757 5.682 -11.109 1.00 87.00 308 LEU A C 1
ATOM 2245 O O . LEU A 1 308 ? -1.847 4.656 -11.780 1.00 87.00 308 LEU A O 1
ATOM 2249 N N . PHE A 1 309 ? -1.668 5.660 -9.776 1.00 92.19 309 PHE A N 1
ATOM 2250 C CA . PHE A 1 309 ? -1.740 4.414 -9.029 1.00 92.19 309 PHE A CA 1
ATOM 2251 C C . PHE A 1 309 ? -3.131 3.785 -9.069 1.00 92.19 309 PHE A C 1
ATOM 2253 O O . PHE A 1 309 ? -3.209 2.584 -9.279 1.00 92.19 309 PHE A O 1
ATOM 2260 N N . ILE A 1 310 ? -4.215 4.555 -8.925 1.00 90.88 310 ILE A N 1
ATOM 2261 C CA . ILE A 1 310 ? -5.587 4.029 -9.050 1.00 90.88 310 ILE A CA 1
ATOM 2262 C C . ILE A 1 310 ? -5.790 3.382 -10.423 1.00 90.88 310 ILE A C 1
ATOM 2264 O O . ILE A 1 310 ? -6.235 2.242 -10.508 1.00 90.88 310 ILE A O 1
ATOM 2268 N N . GLU A 1 311 ? -5.398 4.072 -11.495 1.00 85.75 311 GLU A N 1
ATOM 2269 C CA . GLU A 1 311 ? -5.536 3.561 -12.861 1.00 85.75 311 GLU A CA 1
ATOM 2270 C C . GLU A 1 311 ? -4.707 2.293 -13.110 1.00 85.75 311 GLU A C 1
ATOM 2272 O O . GLU A 1 311 ? -5.159 1.386 -13.803 1.00 85.75 311 GLU A O 1
ATOM 2277 N N . ALA A 1 312 ? -3.494 2.222 -12.557 1.00 88.88 312 ALA A N 1
ATOM 2278 C CA . ALA A 1 312 ? -2.644 1.041 -12.662 1.00 88.88 312 ALA A CA 1
ATOM 2279 C C . ALA A 1 312 ? -3.161 -0.125 -11.801 1.00 88.88 312 ALA A C 1
ATOM 2281 O O . ALA A 1 312 ? -3.150 -1.273 -12.239 1.00 88.88 312 ALA A O 1
ATOM 2282 N N . ALA A 1 313 ? -3.621 0.158 -10.581 1.00 90.06 313 ALA A N 1
ATOM 2283 C CA . ALA A 1 313 ? -4.165 -0.827 -9.652 1.00 90.06 313 ALA A CA 1
ATOM 2284 C C . ALA A 1 313 ? -5.453 -1.468 -10.183 1.00 90.06 313 ALA A C 1
ATOM 2286 O O . ALA A 1 313 ? -5.629 -2.673 -10.025 1.00 90.06 313 ALA A O 1
ATOM 2287 N N . ALA A 1 314 ? -6.297 -0.693 -10.875 1.00 88.38 314 ALA A N 1
ATOM 2288 C CA . ALA A 1 314 ? -7.496 -1.188 -11.554 1.00 88.38 314 ALA A CA 1
ATOM 2289 C C . ALA A 1 314 ? -7.193 -2.236 -12.642 1.00 88.38 314 ALA A C 1
ATOM 2291 O O . ALA A 1 314 ? -8.064 -3.022 -12.991 1.00 88.38 314 ALA A O 1
ATOM 2292 N N . GLN A 1 315 ? -5.957 -2.273 -13.147 1.00 83.31 315 GLN A N 1
ATOM 2293 C CA . GLN A 1 315 ? -5.465 -3.269 -14.104 1.00 83.31 315 GLN A CA 1
ATOM 2294 C C . GLN A 1 315 ? -4.557 -4.319 -13.431 1.00 83.31 315 GLN A C 1
ATOM 2296 O O . GLN A 1 315 ? -3.693 -4.910 -14.073 1.00 83.31 315 GLN A O 1
ATOM 2301 N N . GLY A 1 316 ? -4.677 -4.507 -12.113 1.00 83.31 316 GLY A N 1
ATOM 2302 C CA . GLY A 1 316 ? -3.946 -5.542 -11.375 1.00 83.31 316 GLY A CA 1
ATOM 2303 C C . GLY A 1 316 ? -2.484 -5.213 -11.058 1.00 83.31 316 GLY A C 1
ATOM 2304 O O . GLY A 1 316 ? -1.732 -6.088 -10.633 1.00 83.31 316 GLY A O 1
ATOM 2305 N N . ASN A 1 317 ? -2.033 -3.963 -11.220 1.00 85.62 317 ASN A N 1
ATOM 2306 C CA . ASN A 1 317 ? -0.639 -3.628 -10.937 1.00 85.62 317 ASN A CA 1
ATOM 2307 C C . ASN A 1 317 ? -0.309 -3.723 -9.435 1.00 85.62 317 ASN A C 1
ATOM 2309 O O . ASN A 1 317 ? -0.729 -2.882 -8.635 1.00 85.62 317 ASN A O 1
ATOM 2313 N N . ALA A 1 318 ? 0.510 -4.711 -9.061 1.00 85.19 318 ALA A N 1
ATOM 2314 C CA . ALA A 1 318 ? 0.921 -4.964 -7.677 1.00 85.19 318 ALA A CA 1
ATOM 2315 C C . ALA A 1 318 ? 1.603 -3.755 -7.017 1.00 85.19 318 ALA A C 1
ATOM 2317 O O . ALA A 1 318 ? 1.301 -3.399 -5.879 1.00 85.19 318 ALA A O 1
ATOM 2318 N N . THR A 1 319 ? 2.519 -3.100 -7.739 1.00 83.94 319 THR A N 1
ATOM 2319 C CA . THR A 1 319 ? 3.279 -1.946 -7.238 1.00 83.94 319 THR A CA 1
ATOM 2320 C C . THR A 1 319 ? 2.366 -0.757 -6.963 1.00 83.94 319 THR A C 1
ATOM 2322 O O . THR A 1 319 ? 2.535 -0.069 -5.958 1.00 83.94 319 THR A O 1
ATOM 2325 N N . ALA A 1 320 ? 1.391 -0.517 -7.837 1.00 90.44 320 ALA A N 1
ATOM 2326 C CA . ALA A 1 320 ? 0.417 0.548 -7.670 1.00 90.44 320 ALA A CA 1
ATOM 2327 C C . ALA A 1 320 ? -0.525 0.274 -6.493 1.00 90.44 320 ALA A C 1
ATOM 2329 O O . ALA A 1 320 ? -0.706 1.157 -5.659 1.00 90.44 320 ALA A O 1
ATOM 2330 N N . ASN A 1 321 ? -1.038 -0.955 -6.371 1.00 92.69 321 ASN A N 1
ATOM 2331 C CA . ASN A 1 321 ? -1.797 -1.384 -5.197 1.00 92.69 321 ASN A CA 1
ATOM 2332 C C . ASN A 1 321 ? -0.971 -1.193 -3.916 1.00 92.69 321 ASN A C 1
ATOM 2334 O O . ASN A 1 321 ? -1.421 -0.558 -2.969 1.00 92.69 321 ASN A O 1
ATOM 2338 N N . PHE A 1 322 ? 0.293 -1.608 -3.898 1.00 90.81 322 PHE A N 1
ATOM 2339 C CA . PHE A 1 322 ? 1.141 -1.401 -2.728 1.00 90.81 322 PHE A CA 1
ATOM 2340 C C . PHE A 1 322 ? 1.363 0.087 -2.404 1.00 90.81 322 PHE A C 1
ATOM 2342 O O . PHE A 1 322 ? 1.296 0.489 -1.242 1.00 90.81 322 PHE A O 1
ATOM 2349 N N . ALA A 1 323 ? 1.587 0.929 -3.416 1.00 90.44 323 ALA A N 1
ATOM 2350 C CA . ALA A 1 323 ? 1.734 2.370 -3.227 1.00 90.44 323 ALA A CA 1
ATOM 2351 C C . ALA A 1 323 ? 0.454 3.007 -2.662 1.00 90.44 323 ALA A C 1
ATOM 2353 O O . ALA A 1 323 ? 0.539 3.820 -1.742 1.00 90.44 323 ALA A O 1
ATOM 2354 N N . LEU A 1 324 ? -0.722 2.608 -3.155 1.00 93.25 324 LEU A N 1
ATOM 2355 C CA . LEU A 1 324 ? -2.012 3.039 -2.611 1.00 93.25 324 LEU A CA 1
ATOM 2356 C C . LEU A 1 324 ? -2.207 2.563 -1.181 1.00 93.25 324 LEU A C 1
ATOM 2358 O O . LEU A 1 324 ? -2.671 3.341 -0.352 1.00 93.25 324 LEU A O 1
ATOM 2362 N N . ALA A 1 325 ? -1.806 1.331 -0.872 1.00 93.88 325 ALA A N 1
ATOM 2363 C CA . ALA A 1 325 ? -1.870 0.803 0.477 1.00 93.88 325 ALA A CA 1
ATOM 2364 C C . ALA A 1 325 ? -1.044 1.660 1.443 1.00 93.88 325 ALA A C 1
ATOM 2366 O O . ALA A 1 325 ? -1.539 2.071 2.488 1.00 93.88 325 ALA A O 1
ATOM 2367 N N . VAL A 1 326 ? 0.196 1.995 1.072 1.00 90.00 326 VAL A N 1
ATOM 2368 C CA . VAL A 1 326 ? 1.066 2.880 1.861 1.00 90.00 326 VAL A CA 1
ATOM 2369 C C . VAL A 1 326 ? 0.446 4.271 2.002 1.00 90.00 326 VAL A C 1
ATOM 2371 O O . VAL A 1 326 ? 0.344 4.785 3.113 1.00 90.00 326 VAL A O 1
ATOM 2374 N N . ILE A 1 327 ? 0.005 4.883 0.902 1.00 88.12 327 ILE A N 1
ATOM 2375 C CA . ILE A 1 327 ? -0.582 6.227 0.929 1.00 88.12 327 ILE A CA 1
ATOM 2376 C C . ILE A 1 327 ? -1.786 6.282 1.876 1.00 88.12 327 ILE A C 1
ATOM 2378 O O . ILE A 1 327 ? -1.909 7.227 2.645 1.00 88.12 327 ILE A O 1
ATOM 2382 N N . ASN A 1 328 ? -2.635 5.258 1.851 1.00 85.62 328 ASN A N 1
ATOM 2383 C CA . ASN A 1 328 ? -3.839 5.194 2.666 1.00 85.62 328 ASN A CA 1
ATOM 2384 C C . ASN A 1 328 ? -3.582 4.754 4.120 1.00 85.62 328 ASN A C 1
ATOM 2386 O O . ASN A 1 328 ? -4.381 5.065 4.999 1.00 85.62 328 ASN A O 1
ATOM 2390 N N . ALA A 1 329 ? -2.477 4.054 4.393 1.00 84.88 329 ALA A N 1
ATOM 2391 C CA . ALA A 1 329 ? -2.127 3.570 5.729 1.00 84.88 329 ALA A CA 1
ATOM 2392 C C . ALA A 1 329 ? -1.416 4.612 6.602 1.00 84.88 329 ALA A C 1
ATOM 2394 O O . ALA A 1 329 ? -1.452 4.508 7.830 1.00 84.88 329 ALA A O 1
ATOM 2395 N N . PHE A 1 330 ? -0.698 5.562 5.996 1.00 77.06 330 PHE A N 1
ATOM 2396 C CA . PHE A 1 330 ? 0.196 6.458 6.724 1.00 77.06 330 PHE A CA 1
ATOM 2397 C C . PHE A 1 330 ? -0.240 7.926 6.607 1.00 77.06 330 PHE A C 1
ATOM 2399 O O . PHE A 1 330 ? -0.110 8.508 5.527 1.00 77.06 330 PHE A O 1
ATOM 2406 N N . PRO A 1 331 ? -0.596 8.588 7.731 1.00 62.69 331 PRO A N 1
ATOM 2407 C CA . PRO A 1 331 ? -1.031 9.992 7.757 1.00 62.69 331 PRO A CA 1
ATOM 2408 C C . PRO A 1 331 ? -0.009 11.003 7.216 1.00 62.69 331 PRO A C 1
ATOM 2410 O O . PRO A 1 331 ? -0.340 12.163 6.987 1.00 62.69 331 PRO A O 1
ATOM 2413 N N . SER A 1 332 ? 1.248 10.590 7.022 1.00 63.62 332 SER A N 1
ATOM 2414 C CA . SER A 1 332 ? 2.298 11.406 6.401 1.00 63.62 332 SER A CA 1
ATOM 2415 C C . SER A 1 332 ? 2.005 11.768 4.939 1.00 63.62 332 SER A C 1
ATOM 2417 O O . SER A 1 332 ? 2.654 12.657 4.384 1.00 63.62 332 SER A O 1
ATOM 2419 N N . HIS A 1 333 ? 1.032 11.106 4.313 1.00 60.28 333 HIS A N 1
ATOM 2420 C CA . HIS A 1 333 ? 0.568 11.405 2.969 1.00 60.28 333 HIS A CA 1
ATOM 2421 C C . HIS A 1 333 ? -0.707 12.247 3.078 1.00 60.28 333 HIS A C 1
ATOM 2423 O O . HIS A 1 333 ? -1.784 11.736 3.337 1.00 60.28 333 HIS A O 1
ATOM 2429 N N . THR A 1 334 ? -0.612 13.557 2.846 1.00 60.09 334 THR A N 1
ATOM 2430 C CA . THR A 1 334 ? -1.739 14.505 2.991 1.00 60.09 334 THR A CA 1
ATOM 2431 C C . THR A 1 334 ? -2.850 14.337 1.943 1.00 60.09 334 THR A C 1
ATOM 2433 O O . THR A 1 334 ? -3.736 15.179 1.847 1.00 60.09 334 THR A O 1
ATOM 2436 N N . ILE A 1 335 ? -2.769 13.299 1.109 1.00 68.56 335 ILE A N 1
ATOM 2437 C CA . ILE A 1 335 ? -3.668 13.045 -0.021 1.00 68.56 335 ILE A CA 1
ATOM 2438 C C . ILE A 1 335 ? -4.721 11.975 0.267 1.00 68.56 335 ILE A C 1
ATOM 2440 O O . ILE A 1 335 ? -5.751 11.981 -0.397 1.00 68.56 335 ILE A O 1
ATOM 2444 N N . ALA A 1 336 ? -4.478 11.075 1.223 1.00 65.44 336 ALA A N 1
ATOM 2445 C CA . ALA A 1 336 ? -5.445 10.076 1.661 1.00 65.44 336 ALA A CA 1
ATOM 2446 C C . ALA A 1 336 ? -5.048 9.523 3.037 1.00 65.44 336 ALA A C 1
ATOM 2448 O O . ALA A 1 336 ? -3.883 9.577 3.420 1.00 65.44 336 ALA A O 1
ATOM 2449 N N . ASN A 1 337 ? -6.023 9.007 3.781 1.00 73.56 337 ASN A N 1
ATOM 2450 C CA . ASN A 1 337 ? -5.818 8.336 5.063 1.00 73.56 337 ASN A CA 1
ATOM 2451 C C . ASN A 1 337 ? -7.036 7.446 5.347 1.00 73.56 337 ASN A C 1
ATOM 2453 O O . ASN A 1 337 ? -7.855 7.752 6.215 1.00 73.56 337 ASN A O 1
ATOM 2457 N N . ASP A 1 338 ? -7.188 6.401 4.539 1.00 79.19 338 ASP A N 1
ATOM 2458 C CA . ASP A 1 338 ? -8.280 5.435 4.619 1.00 79.19 338 ASP A CA 1
ATOM 2459 C C . ASP A 1 338 ? -7.711 4.038 4.922 1.00 79.19 338 ASP A C 1
ATOM 2461 O O . ASP A 1 338 ? -7.287 3.319 4.014 1.00 79.19 338 ASP A O 1
ATOM 2465 N N . PRO A 1 339 ? -7.679 3.605 6.194 1.00 79.75 339 PRO A N 1
ATOM 2466 C CA . PRO A 1 339 ? -7.073 2.325 6.519 1.00 79.75 339 PRO A CA 1
ATOM 2467 C C . PRO A 1 339 ? -7.835 1.119 5.933 1.00 79.75 339 PRO A C 1
ATOM 2469 O O . PRO A 1 339 ? -7.218 0.064 5.799 1.00 79.75 339 PRO A O 1
ATOM 2472 N N . GLN A 1 340 ? -9.107 1.256 5.521 1.00 82.50 340 GLN A N 1
ATOM 2473 C CA . GLN A 1 340 ? -9.827 0.193 4.808 1.00 82.50 340 GLN A CA 1
ATOM 2474 C C . GLN A 1 340 ? -9.303 0.067 3.383 1.00 82.50 340 GLN A C 1
ATOM 2476 O O . GLN A 1 340 ? -8.878 -1.015 2.982 1.00 82.50 340 GLN A O 1
ATOM 2481 N N . ALA A 1 341 ? -9.216 1.187 2.662 1.00 83.88 341 ALA A N 1
ATOM 2482 C CA . ALA A 1 341 ? -8.577 1.209 1.350 1.00 83.88 341 ALA A CA 1
ATOM 2483 C C . ALA A 1 341 ? -7.130 0.697 1.432 1.00 83.88 341 ALA A C 1
ATOM 2485 O O . ALA A 1 341 ? -6.657 0.004 0.532 1.00 83.88 341 ALA A O 1
ATOM 2486 N N . ALA A 1 342 ? -6.427 0.972 2.537 1.00 90.00 342 ALA A N 1
ATOM 2487 C CA . ALA A 1 342 ? -5.098 0.426 2.765 1.00 90.00 342 ALA A CA 1
ATOM 2488 C C . ALA A 1 342 ? -5.082 -1.103 2.888 1.00 90.00 342 ALA A C 1
ATOM 2490 O O . ALA A 1 342 ? -4.207 -1.741 2.304 1.00 90.00 342 ALA A O 1
ATOM 2491 N N . ILE A 1 343 ? -6.031 -1.688 3.627 1.00 92.62 343 ILE A N 1
ATOM 2492 C CA . ILE A 1 343 ? -6.205 -3.144 3.732 1.00 92.62 343 ILE A CA 1
ATOM 2493 C C . ILE A 1 343 ? -6.497 -3.735 2.357 1.00 92.62 343 ILE A C 1
ATOM 2495 O O . ILE A 1 343 ? -5.875 -4.726 1.975 1.00 92.62 343 ILE A O 1
ATOM 2499 N N . ASP A 1 344 ? -7.413 -3.122 1.611 1.00 91.31 344 ASP A N 1
ATOM 2500 C CA . ASP A 1 344 ? -7.864 -3.662 0.338 1.00 91.31 344 ASP A CA 1
ATOM 2501 C C . ASP A 1 344 ? -6.752 -3.639 -0.703 1.00 91.31 344 ASP A C 1
ATOM 2503 O O . ASP A 1 344 ? -6.419 -4.671 -1.281 1.00 91.31 344 ASP A O 1
ATOM 2507 N N . HIS A 1 345 ? -6.078 -2.504 -0.850 1.00 93.44 345 HIS A N 1
ATOM 2508 C CA . HIS A 1 345 ? -4.940 -2.401 -1.748 1.00 93.44 345 HIS A CA 1
ATOM 2509 C C . HIS A 1 345 ? -3.741 -3.248 -1.294 1.00 93.44 345 HIS A C 1
ATOM 2511 O O . HIS A 1 345 ? -3.034 -3.799 -2.135 1.00 93.44 345 HIS A O 1
ATOM 2517 N N . ALA A 1 346 ? -3.501 -3.413 0.013 1.00 93.00 346 ALA A N 1
ATOM 2518 C CA . ALA A 1 346 ? -2.456 -4.316 0.499 1.00 93.00 346 ALA A CA 1
ATOM 2519 C C . ALA A 1 346 ? -2.770 -5.780 0.162 1.00 93.00 346 ALA A C 1
ATOM 2521 O O . ALA A 1 346 ? -1.869 -6.533 -0.206 1.00 93.00 346 ALA A O 1
ATOM 2522 N N . PHE A 1 347 ? -4.038 -6.178 0.271 1.00 92.56 347 PHE A N 1
ATOM 2523 C CA . PHE A 1 347 ? -4.497 -7.511 -0.097 1.00 92.56 347 PHE A CA 1
ATOM 2524 C C . PHE A 1 347 ? -4.315 -7.769 -1.597 1.00 92.56 347 PHE A C 1
ATOM 2526 O O . PHE A 1 347 ? -3.677 -8.756 -1.960 1.00 92.56 347 PHE A O 1
ATOM 2533 N N . GLU A 1 348 ? -4.769 -6.856 -2.463 1.00 91.00 348 GLU A N 1
ATOM 2534 C CA . GLU A 1 348 ? -4.584 -6.992 -3.917 1.00 91.00 348 GLU A CA 1
ATOM 2535 C C . GLU A 1 348 ? -3.095 -6.995 -4.309 1.00 91.00 348 GLU A C 1
ATOM 2537 O O . GLU A 1 348 ? -2.665 -7.759 -5.171 1.00 91.00 348 GLU A O 1
ATOM 2542 N N . ALA A 1 349 ? -2.263 -6.199 -3.628 1.00 89.88 349 ALA A N 1
ATOM 2543 C CA . ALA A 1 349 ? -0.817 -6.201 -3.847 1.00 89.88 349 ALA A CA 1
ATOM 2544 C C . ALA A 1 349 ? -0.165 -7.552 -3.502 1.00 89.88 349 ALA A C 1
ATOM 2546 O O . ALA A 1 349 ? 0.776 -7.974 -4.174 1.00 89.88 349 ALA A O 1
ATOM 2547 N N . LEU A 1 350 ? -0.647 -8.231 -2.455 1.00 87.12 350 LEU A N 1
ATOM 2548 C CA . LEU A 1 350 ? -0.190 -9.572 -2.084 1.00 87.12 350 LEU A CA 1
ATOM 2549 C C . LEU A 1 350 ? -0.690 -10.637 -3.071 1.00 87.12 350 LEU A C 1
ATOM 2551 O O . LEU A 1 350 ? 0.060 -11.567 -3.369 1.00 87.12 350 LEU A O 1
ATOM 2555 N N . ALA A 1 351 ? -1.909 -10.474 -3.591 1.00 83.81 351 ALA A N 1
ATOM 2556 C CA . ALA A 1 351 ? -2.550 -11.388 -4.534 1.00 83.81 351 ALA A CA 1
ATOM 2557 C C . ALA A 1 351 ? -1.911 -11.391 -5.932 1.00 83.81 351 ALA A C 1
ATOM 2559 O O . ALA A 1 351 ? -1.988 -12.386 -6.639 1.00 83.81 351 ALA A O 1
ATOM 2560 N N . ALA A 1 352 ? -1.258 -10.303 -6.339 1.00 75.81 352 ALA A N 1
ATOM 2561 C CA . ALA A 1 352 ? -0.746 -10.147 -7.702 1.00 75.81 352 ALA A CA 1
ATOM 2562 C C . ALA A 1 352 ? 0.501 -10.997 -8.057 1.00 75.81 352 ALA A C 1
ATOM 2564 O O . ALA A 1 352 ? 0.900 -11.032 -9.217 1.00 75.81 352 ALA A O 1
ATOM 2565 N N . GLY A 1 353 ? 1.106 -11.706 -7.097 1.00 61.38 353 GLY A N 1
ATOM 2566 C CA . GLY A 1 353 ? 2.061 -12.782 -7.385 1.00 61.38 353 GLY A CA 1
ATOM 2567 C C . GLY A 1 353 ? 3.558 -12.446 -7.540 1.00 61.38 353 GLY A C 1
ATOM 2568 O O . GLY A 1 353 ? 4.002 -11.497 -8.181 1.00 61.38 353 GLY A O 1
ATOM 2569 N N . GLU A 1 354 ? 4.315 -13.342 -6.906 1.00 52.44 354 GLU A N 1
ATOM 2570 C CA . GLU A 1 354 ? 5.703 -13.804 -7.044 1.00 52.44 354 GLU A CA 1
ATOM 2571 C C . GLU A 1 354 ? 6.918 -12.889 -6.774 1.00 52.44 354 GLU A C 1
ATOM 2573 O O . GLU A 1 354 ? 7.618 -13.185 -5.804 1.00 52.44 354 GLU A O 1
ATOM 2578 N N . ASP A 1 355 ? 7.235 -11.818 -7.514 1.00 53.53 355 ASP A N 1
ATOM 2579 C CA . ASP A 1 355 ? 8.577 -11.188 -7.346 1.00 53.53 355 ASP A CA 1
ATOM 2580 C C . ASP A 1 355 ? 8.589 -9.913 -6.471 1.00 53.53 355 ASP A C 1
ATOM 2582 O O . ASP A 1 355 ? 9.540 -9.638 -5.730 1.00 53.53 355 ASP A O 1
ATOM 2586 N N . GLN A 1 356 ? 7.479 -9.162 -6.451 1.00 52.78 356 GLN A N 1
ATOM 2587 C CA . GLN A 1 356 ? 7.274 -8.070 -5.485 1.00 52.78 356 GLN A CA 1
ATOM 2588 C C . GLN A 1 356 ? 6.746 -8.599 -4.145 1.00 52.78 356 GLN A C 1
ATOM 2590 O O . GLN A 1 356 ? 7.014 -7.991 -3.108 1.00 52.78 356 GLN A O 1
ATOM 2595 N N . SER A 1 357 ? 6.051 -9.745 -4.130 1.00 57.25 357 SER A N 1
ATOM 2596 C CA . SER A 1 357 ? 5.406 -10.306 -2.936 1.00 57.25 357 SER A CA 1
ATOM 2597 C C . SER A 1 357 ? 6.355 -10.481 -1.746 1.00 57.25 357 SER A C 1
ATOM 2599 O O . SER A 1 357 ? 5.948 -10.128 -0.644 1.00 57.25 357 SER A O 1
ATOM 2601 N N . PRO A 1 358 ? 7.624 -10.926 -1.886 1.00 65.50 358 PRO A N 1
ATOM 2602 C CA . PRO A 1 358 ? 8.546 -10.994 -0.753 1.00 65.50 358 PRO A CA 1
ATOM 2603 C C . PRO A 1 358 ? 8.885 -9.617 -0.171 1.00 65.50 358 PRO A C 1
ATOM 2605 O O . PRO A 1 358 ? 9.044 -9.493 1.044 1.00 65.50 358 PRO A O 1
ATOM 2608 N N . GLN A 1 359 ? 9.011 -8.587 -1.013 1.00 71.25 359 GLN A N 1
ATOM 2609 C CA . GLN A 1 359 ? 9.295 -7.224 -0.562 1.00 71.25 359 GLN A CA 1
ATOM 2610 C C . GLN A 1 359 ? 8.047 -6.574 0.040 1.00 71.25 359 GLN A C 1
ATOM 2612 O O . GLN A 1 359 ? 8.115 -6.095 1.168 1.00 71.25 359 GLN A O 1
ATOM 2617 N N . ILE A 1 360 ? 6.910 -6.652 -0.656 1.00 76.38 360 ILE A N 1
ATOM 2618 C CA . ILE A 1 360 ? 5.592 -6.216 -0.181 1.00 76.38 360 ILE A CA 1
ATOM 2619 C C . ILE A 1 360 ? 5.298 -6.859 1.173 1.00 76.38 360 ILE A C 1
ATOM 2621 O O . ILE A 1 360 ? 5.002 -6.164 2.136 1.00 76.38 360 ILE A O 1
ATOM 2625 N N . TYR A 1 361 ? 5.490 -8.172 1.300 1.00 77.06 361 TYR A N 1
ATOM 2626 C CA . TYR A 1 361 ? 5.311 -8.903 2.551 1.00 77.06 361 TYR A CA 1
ATOM 2627 C C . TYR A 1 361 ? 6.260 -8.436 3.665 1.00 77.06 361 TYR A C 1
ATOM 2629 O O . TYR A 1 361 ? 5.840 -8.263 4.810 1.00 77.06 361 TYR A O 1
ATOM 2637 N N . ARG A 1 362 ? 7.549 -8.217 3.369 1.00 78.75 362 ARG A N 1
ATOM 2638 C CA . ARG A 1 362 ? 8.491 -7.668 4.362 1.00 78.75 362 ARG A CA 1
ATOM 2639 C C . ARG A 1 362 ? 8.053 -6.284 4.822 1.00 78.75 362 ARG A C 1
ATOM 2641 O O . ARG A 1 362 ? 8.134 -5.984 6.013 1.00 78.75 362 ARG A O 1
ATOM 2648 N N . ASP A 1 363 ? 7.572 -5.471 3.892 1.00 85.50 363 ASP A N 1
ATOM 2649 C CA . ASP A 1 363 ? 7.111 -4.123 4.171 1.00 85.50 363 ASP A CA 1
ATOM 2650 C C . ASP A 1 363 ? 5.737 -4.097 4.842 1.00 85.50 363 ASP A C 1
ATOM 2652 O O . ASP A 1 363 ? 5.489 -3.161 5.597 1.00 85.50 363 ASP A O 1
ATOM 2656 N N . MET A 1 364 ? 4.906 -5.143 4.717 1.00 88.38 364 MET A N 1
ATOM 2657 C CA . MET A 1 364 ? 3.653 -5.273 5.474 1.00 88.38 364 MET A CA 1
ATOM 2658 C C . MET A 1 364 ? 3.882 -5.138 6.976 1.00 88.38 364 MET A C 1
ATOM 2660 O O . MET A 1 364 ? 3.048 -4.570 7.666 1.00 88.38 364 MET A O 1
ATOM 2664 N N . ARG A 1 365 ? 5.039 -5.560 7.504 1.00 84.69 365 ARG A N 1
ATOM 2665 C CA . ARG A 1 365 ? 5.391 -5.389 8.928 1.00 84.69 365 ARG A CA 1
ATOM 2666 C C . ARG A 1 365 ? 5.516 -3.929 9.364 1.00 84.69 365 ARG A C 1
ATOM 2668 O O . ARG A 1 365 ? 5.430 -3.654 10.556 1.00 84.69 365 ARG A O 1
ATOM 2675 N N . LYS A 1 366 ? 5.742 -3.016 8.419 1.00 86.31 366 LYS A N 1
ATOM 2676 C CA . LYS A 1 366 ? 5.832 -1.572 8.663 1.00 86.31 366 LYS A CA 1
ATOM 2677 C C . LYS A 1 366 ? 4.454 -0.919 8.718 1.00 86.31 366 LYS A C 1
ATOM 2679 O O . LYS A 1 366 ? 4.346 0.180 9.253 1.00 86.31 366 LYS A O 1
ATOM 2684 N N . PHE A 1 367 ? 3.425 -1.566 8.165 1.00 87.31 367 PHE A N 1
ATOM 2685 C CA . PHE A 1 367 ? 2.066 -1.037 8.185 1.00 87.31 367 PHE A CA 1
ATOM 2686 C C . PHE A 1 367 ? 1.535 -0.945 9.618 1.00 87.31 367 PHE A C 1
ATOM 2688 O O . PHE A 1 367 ? 1.921 -1.753 10.480 1.00 87.31 367 PHE A O 1
ATOM 2695 N N . PRO A 1 368 ? 0.617 0.006 9.881 1.00 85.12 368 PRO A N 1
ATOM 2696 C CA . PRO A 1 368 ? -0.095 0.066 11.146 1.00 85.12 368 PRO A CA 1
ATOM 2697 C C . PRO A 1 368 ? -0.657 -1.308 11.511 1.00 85.12 368 PRO A C 1
ATOM 2699 O O . PRO A 1 368 ? -1.132 -2.048 10.649 1.00 85.12 368 PRO A O 1
ATOM 2702 N N . HIS A 1 369 ? -0.593 -1.657 12.797 1.00 80.38 369 HIS A N 1
ATOM 2703 C CA . HIS A 1 369 ? -1.068 -2.953 13.292 1.00 80.38 369 HIS A CA 1
ATOM 2704 C C . HIS A 1 369 ? -2.509 -3.250 12.850 1.00 80.38 369 HIS A C 1
ATOM 2706 O O . HIS A 1 369 ? -2.750 -4.318 12.297 1.00 80.38 369 HIS A O 1
ATOM 2712 N N . ALA A 1 370 ? -3.392 -2.251 12.918 1.00 79.44 370 ALA A N 1
ATOM 2713 C CA . ALA A 1 370 ? -4.753 -2.298 12.388 1.00 79.44 370 ALA A CA 1
ATOM 2714 C C . ALA A 1 370 ? -4.848 -2.794 10.933 1.00 79.44 370 ALA A C 1
ATOM 2716 O O . ALA A 1 370 ? -5.634 -3.690 10.633 1.00 79.44 370 ALA A O 1
ATOM 2717 N N . VAL A 1 371 ? -4.024 -2.246 10.033 1.00 87.19 371 VAL A N 1
ATOM 2718 C CA . VAL A 1 371 ? -4.017 -2.639 8.615 1.00 87.19 371 VAL A CA 1
ATOM 2719 C C . VAL A 1 371 ? -3.519 -4.074 8.469 1.00 87.19 371 VAL A C 1
ATOM 2721 O O . VAL A 1 371 ? -4.096 -4.855 7.721 1.00 87.19 371 VAL A O 1
ATOM 2724 N N . ARG A 1 372 ? -2.496 -4.471 9.236 1.00 91.38 372 ARG A N 1
ATOM 2725 C CA . ARG A 1 372 ? -2.006 -5.858 9.238 1.00 91.38 372 ARG A CA 1
ATOM 2726 C C . ARG A 1 372 ? -3.092 -6.840 9.689 1.00 91.38 372 ARG A C 1
ATOM 2728 O O . ARG A 1 372 ? -3.360 -7.815 8.992 1.00 91.38 372 ARG A O 1
ATOM 2735 N N . VAL A 1 373 ? -3.757 -6.569 10.809 1.00 85.31 373 VAL A N 1
ATOM 2736 C CA . VAL A 1 373 ? -4.877 -7.391 11.297 1.00 85.31 373 VAL A CA 1
ATOM 2737 C C . VAL A 1 373 ? -6.003 -7.450 10.266 1.00 85.31 373 VAL A C 1
ATOM 2739 O O . VAL A 1 373 ? -6.538 -8.524 10.002 1.00 85.31 373 VAL A O 1
ATOM 2742 N N . GLY A 1 374 ? -6.333 -6.322 9.635 1.00 88.25 374 GLY A N 1
ATOM 2743 C CA . GLY A 1 374 ? -7.348 -6.259 8.586 1.00 88.25 374 GLY A CA 1
ATOM 2744 C C . GLY A 1 374 ? -7.021 -7.138 7.378 1.00 88.25 374 GLY A C 1
ATOM 2745 O O . GLY A 1 374 ? -7.889 -7.871 6.903 1.00 88.25 374 GLY A O 1
ATOM 2746 N N . VAL A 1 375 ? -5.763 -7.148 6.928 1.00 93.62 375 VAL A N 1
ATOM 2747 C CA . VAL A 1 375 ? -5.329 -8.025 5.830 1.00 93.62 375 VAL A CA 1
ATOM 2748 C C . VAL A 1 375 ? -5.357 -9.498 6.246 1.00 93.62 375 VAL A C 1
ATOM 2750 O O . VAL A 1 375 ? -5.854 -10.319 5.482 1.00 93.62 375 VAL A O 1
ATOM 2753 N N . GLN A 1 376 ? -4.903 -9.855 7.455 1.00 90.88 376 GLN A N 1
ATOM 2754 C CA . GLN A 1 376 ? -5.035 -11.230 7.972 1.00 90.88 376 GLN A CA 1
ATOM 2755 C C . GLN A 1 376 ? -6.504 -11.669 8.050 1.00 90.88 376 GLN A C 1
ATOM 2757 O O . GLN A 1 376 ? -6.837 -12.776 7.635 1.00 90.88 376 GLN A O 1
ATOM 2762 N N . ARG A 1 377 ? -7.397 -10.786 8.514 1.00 92.88 377 ARG A N 1
ATOM 2763 C CA . ARG A 1 377 ? -8.840 -11.045 8.578 1.00 92.88 377 ARG A CA 1
ATOM 2764 C C . ARG A 1 377 ? -9.421 -11.268 7.188 1.00 92.88 377 ARG A C 1
ATOM 2766 O O . ARG A 1 377 ? -10.229 -12.174 7.009 1.00 92.88 377 ARG A O 1
ATOM 2773 N N . ARG A 1 378 ? -9.003 -10.475 6.197 1.00 92.38 378 ARG A N 1
ATOM 2774 C CA . ARG A 1 378 ? -9.425 -10.667 4.806 1.00 92.38 378 ARG A CA 1
ATOM 2775 C C . ARG A 1 378 ? -8.907 -11.994 4.247 1.00 92.38 378 ARG A C 1
ATOM 2777 O O . ARG A 1 378 ? -9.712 -12.764 3.743 1.00 92.38 378 ARG A O 1
ATOM 2784 N N . LEU A 1 379 ? -7.626 -12.317 4.439 1.00 91.25 379 LEU A N 1
ATOM 2785 C CA . LEU A 1 379 ? -7.054 -13.621 4.070 1.00 91.25 379 LEU A CA 1
ATOM 2786 C C . LEU A 1 379 ? -7.803 -14.795 4.721 1.00 91.25 379 LEU A C 1
ATOM 2788 O O . LEU A 1 379 ? -7.966 -15.833 4.090 1.00 91.25 379 LEU A O 1
ATOM 2792 N N . GLN A 1 380 ? -8.269 -14.639 5.962 1.00 90.56 380 GLN A N 1
ATOM 2793 C CA . GLN A 1 380 ? -9.046 -15.662 6.659 1.00 90.56 380 GLN A CA 1
ATOM 2794 C C . GLN A 1 380 ? -10.457 -15.821 6.083 1.00 90.56 380 GLN A C 1
ATOM 2796 O O . GLN A 1 380 ? -10.888 -16.948 5.857 1.00 90.56 380 GLN A O 1
ATOM 2801 N N . ARG A 1 381 ? -11.165 -14.718 5.800 1.00 91.38 381 ARG A N 1
ATOM 2802 C CA . ARG A 1 381 ? -12.495 -14.763 5.158 1.00 91.38 381 ARG A CA 1
ATOM 2803 C C . ARG A 1 381 ? -12.462 -15.411 3.776 1.00 91.38 381 ARG A C 1
ATOM 2805 O O . ARG A 1 381 ? -13.396 -16.112 3.418 1.00 91.38 381 ARG A O 1
ATOM 2812 N N . GLU A 1 382 ? -11.384 -15.182 3.040 1.00 89.88 382 GLU A N 1
ATOM 2813 C CA . GLU A 1 382 ? -11.140 -15.744 1.707 1.00 89.88 382 GLU A CA 1
ATOM 2814 C C . GLU A 1 382 ? -10.610 -17.195 1.776 1.00 89.88 382 GLU A C 1
ATOM 2816 O O . GLU A 1 382 ? -10.311 -17.804 0.758 1.00 89.88 382 GLU A O 1
ATOM 2821 N N . GLY A 1 383 ? -10.469 -17.768 2.979 1.00 90.81 383 GLY A N 1
ATOM 2822 C CA . GLY A 1 383 ? -10.088 -19.170 3.179 1.00 90.81 383 GLY A CA 1
ATOM 2823 C C . GLY A 1 383 ? -8.591 -19.473 3.059 1.00 90.81 383 GLY A C 1
ATOM 2824 O O . GLY A 1 383 ? -8.199 -20.635 3.142 1.00 90.81 383 GLY A O 1
ATOM 2825 N N . PHE A 1 384 ? -7.731 -18.461 2.914 1.00 90.44 384 PHE A N 1
ATOM 2826 C CA . PHE A 1 384 ? -6.283 -18.643 2.748 1.00 90.44 384 PHE A CA 1
ATOM 2827 C C . PHE A 1 384 ? -5.499 -18.669 4.066 1.00 90.44 384 PHE A C 1
ATOM 2829 O O . PHE A 1 384 ? -4.355 -19.126 4.087 1.00 90.44 384 PHE A O 1
ATOM 2836 N N . TYR A 1 385 ? -6.068 -18.161 5.164 1.00 91.00 385 TYR A N 1
ATOM 2837 C CA . TYR A 1 385 ? -5.380 -18.019 6.451 1.00 91.00 385 TYR A CA 1
ATOM 2838 C C . TYR A 1 385 ? -6.195 -18.587 7.614 1.00 91.00 385 TYR A C 1
ATOM 2840 O O . TYR A 1 385 ? -7.366 -18.268 7.771 1.00 91.00 385 TYR A O 1
ATOM 2848 N N . SER A 1 386 ? -5.557 -19.388 8.468 1.00 88.19 386 SER A N 1
ATOM 2849 C CA . SER A 1 386 ? -6.176 -19.995 9.657 1.00 88.19 386 SER A CA 1
ATOM 2850 C C . SER A 1 386 ? -5.474 -19.623 10.970 1.00 88.19 386 SER A C 1
ATOM 2852 O O . SER A 1 386 ? -5.772 -20.198 12.015 1.00 88.19 386 SER A O 1
ATOM 2854 N N . GLY A 1 387 ? -4.498 -18.709 10.920 1.00 82.75 387 GLY A N 1
ATOM 2855 C CA . GLY A 1 387 ? -3.761 -18.256 12.100 1.00 82.75 387 GLY A CA 1
ATOM 2856 C C . GLY A 1 387 ? -4.490 -17.160 12.882 1.00 82.75 387 GLY A C 1
ATOM 2857 O O . GLY A 1 387 ? -5.573 -16.716 12.506 1.00 82.75 387 GLY A O 1
ATOM 2858 N N . GLY A 1 388 ? -3.877 -16.714 13.980 1.00 81.19 388 GLY A N 1
ATOM 2859 C CA . GLY A 1 388 ? -4.418 -15.639 14.811 1.00 81.19 388 GLY A CA 1
ATOM 2860 C C . GLY A 1 388 ? -4.416 -14.278 14.107 1.00 81.19 388 GLY A C 1
ATOM 2861 O O . GLY A 1 388 ? -3.517 -13.959 13.335 1.00 81.19 388 GLY A O 1
ATOM 2862 N N . LEU A 1 389 ? -5.410 -13.446 14.417 1.00 83.50 389 LEU A N 1
ATOM 2863 C CA . LEU A 1 389 ? -5.516 -12.062 13.942 1.00 83.50 389 LEU A CA 1
ATOM 2864 C C . LEU A 1 389 ? -4.671 -11.111 14.802 1.00 83.50 389 LEU A C 1
ATOM 2866 O O . LEU A 1 389 ? -5.177 -10.176 15.414 1.00 83.50 389 LEU A O 1
ATOM 2870 N N . ASP A 1 390 ? -3.376 -11.388 14.883 1.00 78.69 390 ASP A N 1
ATOM 2871 C CA . ASP A 1 390 ? -2.422 -10.728 15.781 1.00 78.69 390 ASP A CA 1
ATOM 2872 C C . ASP A 1 390 ? -1.610 -9.609 15.099 1.00 78.69 390 ASP A C 1
ATOM 2874 O O . ASP A 1 390 ? -0.791 -8.925 15.720 1.00 78.69 390 ASP A O 1
ATOM 2878 N N . GLY A 1 391 ? -1.799 -9.437 13.791 1.00 81.62 391 GLY A N 1
ATOM 2879 C CA . GLY A 1 391 ? -1.023 -8.562 12.924 1.00 81.62 391 GLY A CA 1
ATOM 2880 C C . GLY A 1 391 ? 0.400 -9.065 12.683 1.00 81.62 391 GLY A C 1
ATOM 2881 O O . GLY A 1 391 ? 1.129 -8.464 11.888 1.00 81.62 391 GLY A O 1
ATOM 2882 N N . SER A 1 392 ? 0.835 -10.142 13.337 1.00 77.50 392 SER A N 1
ATOM 2883 C CA . SER A 1 392 ? 2.153 -10.738 13.195 1.00 77.50 392 SER A CA 1
ATOM 2884 C C . SER A 1 392 ? 2.234 -11.409 11.816 1.00 77.50 392 SER A C 1
ATOM 2886 O O . SER A 1 392 ? 1.925 -12.574 11.596 1.00 77.50 392 SER A O 1
ATOM 2888 N N . PHE A 1 393 ? 2.611 -10.608 10.812 1.00 80.69 393 PHE A N 1
ATOM 2889 C CA . PHE A 1 393 ? 2.906 -11.049 9.446 1.00 80.69 393 PHE A CA 1
ATOM 2890 C C . PHE A 1 393 ? 4.154 -11.952 9.464 1.00 80.69 393 PHE A C 1
ATOM 2892 O O . PHE A 1 393 ? 5.288 -11.530 9.186 1.00 80.69 393 PHE A O 1
ATOM 2899 N N . GLY A 1 394 ? 3.936 -13.185 9.918 1.00 80.75 394 GLY A N 1
ATOM 2900 C CA . GLY A 1 394 ? 4.883 -14.281 10.070 1.00 80.75 394 GLY A CA 1
ATOM 2901 C C . GLY A 1 394 ? 4.659 -15.382 9.026 1.00 80.75 394 GLY A C 1
ATOM 2902 O O . GLY A 1 394 ? 3.843 -15.222 8.116 1.00 80.75 394 GLY A O 1
ATOM 2903 N N . PRO A 1 395 ? 5.376 -16.517 9.131 1.00 82.00 395 PRO A N 1
ATOM 2904 C CA . PRO A 1 395 ? 5.388 -17.556 8.097 1.00 82.00 395 PRO A CA 1
ATOM 2905 C C . PRO A 1 395 ? 4.000 -18.028 7.635 1.00 82.00 395 PRO A C 1
ATOM 2907 O O . PRO A 1 395 ? 3.809 -18.257 6.445 1.00 82.00 395 PRO A O 1
ATOM 2910 N N . ALA A 1 396 ? 3.019 -18.105 8.540 1.00 85.06 396 ALA A N 1
ATOM 2911 C CA . ALA A 1 396 ? 1.648 -18.481 8.197 1.00 85.06 396 ALA A CA 1
ATOM 2912 C C . ALA A 1 396 ? 0.932 -17.421 7.335 1.00 85.06 396 ALA A C 1
ATOM 2914 O O . ALA A 1 396 ? 0.274 -17.766 6.358 1.00 85.06 396 ALA A O 1
ATOM 2915 N N . SER A 1 397 ? 1.099 -16.129 7.640 1.00 87.31 397 SER A N 1
ATOM 2916 C CA . SER A 1 397 ? 0.550 -15.038 6.818 1.00 87.31 397 SER A CA 1
ATOM 2917 C C . SER A 1 397 ? 1.224 -14.980 5.446 1.00 87.31 397 SER A C 1
ATOM 2919 O O . SER A 1 397 ? 0.577 -14.679 4.447 1.00 87.31 397 SER A O 1
ATOM 2921 N N . TRP A 1 398 ? 2.519 -15.308 5.384 1.00 82.12 398 TRP A N 1
ATOM 2922 C CA . TRP A 1 398 ? 3.249 -15.417 4.121 1.00 82.12 398 TRP A CA 1
ATOM 2923 C C . TRP A 1 398 ? 2.733 -16.560 3.249 1.00 82.12 398 TRP A C 1
ATOM 2925 O O . TRP A 1 398 ? 2.490 -16.364 2.061 1.00 82.12 398 TRP A O 1
ATOM 2935 N N . ALA A 1 399 ? 2.547 -17.742 3.843 1.00 85.00 399 ALA A N 1
ATOM 2936 C CA . ALA A 1 399 ? 2.000 -18.897 3.146 1.00 85.00 399 ALA A CA 1
ATOM 2937 C C . A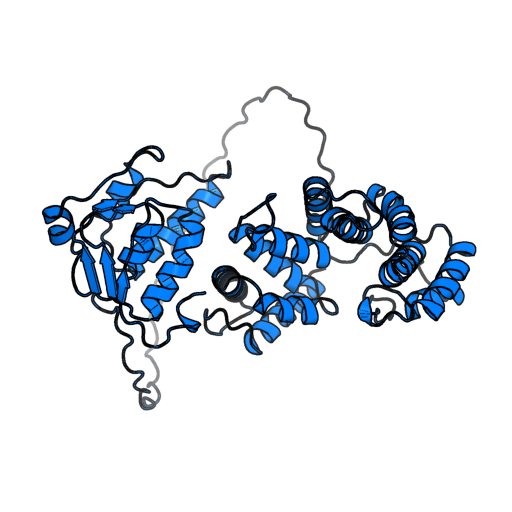LA A 1 399 ? 0.596 -18.595 2.600 1.00 85.00 399 ALA A C 1
ATOM 2939 O O . ALA A 1 399 ? 0.342 -18.857 1.430 1.00 85.00 399 ALA A O 1
ATOM 2940 N N . ALA A 1 400 ? -0.262 -17.955 3.402 1.00 89.12 400 ALA A N 1
ATOM 2941 C CA . ALA A 1 400 ? -1.593 -17.524 2.979 1.00 89.12 400 ALA A CA 1
ATOM 2942 C C . ALA A 1 400 ? -1.554 -16.563 1.782 1.00 89.12 400 ALA A C 1
ATOM 2944 O O . ALA A 1 400 ? -2.234 -16.788 0.787 1.00 89.12 400 ALA A O 1
ATOM 2945 N N . ALA A 1 401 ? -0.714 -15.524 1.842 1.00 85.19 401 ALA A N 1
ATOM 2946 C CA . ALA A 1 401 ? -0.551 -14.580 0.737 1.00 85.19 401 ALA A CA 1
ATOM 2947 C C . ALA A 1 401 ? -0.046 -15.261 -0.547 1.00 85.19 401 ALA A C 1
ATOM 2949 O O . ALA A 1 401 ? -0.473 -14.913 -1.645 1.00 85.19 401 ALA A O 1
ATOM 2950 N N . ARG A 1 402 ? 0.842 -16.255 -0.421 1.00 83.25 402 ARG A N 1
ATOM 2951 C CA . ARG A 1 402 ? 1.330 -17.025 -1.570 1.00 83.25 402 ARG A CA 1
ATOM 2952 C C . ARG A 1 402 ? 0.245 -17.923 -2.163 1.00 83.25 402 ARG A C 1
ATOM 2954 O O . ARG A 1 402 ? 0.143 -18.002 -3.379 1.00 83.25 402 ARG A O 1
ATOM 2961 N N . LEU A 1 403 ? -0.556 -18.582 -1.325 1.00 86.12 403 LEU A N 1
ATOM 2962 C CA . LEU A 1 403 ? -1.688 -19.392 -1.782 1.00 86.12 403 LEU A CA 1
ATOM 2963 C C . LEU A 1 403 ? -2.726 -18.537 -2.513 1.00 86.12 403 LEU A C 1
ATOM 2965 O O . LEU A 1 403 ? -3.175 -18.928 -3.585 1.00 86.12 403 LEU A O 1
ATOM 2969 N N . LEU A 1 404 ? -3.032 -17.351 -1.981 1.00 86.94 404 LEU A N 1
ATOM 2970 C CA . LEU A 1 404 ? -3.883 -16.367 -2.647 1.00 86.94 404 LEU A CA 1
ATOM 2971 C C . LEU A 1 404 ? -3.343 -16.028 -4.041 1.00 86.94 404 LEU A C 1
ATOM 2973 O O . LEU A 1 404 ? -4.079 -16.118 -5.020 1.00 86.94 404 LEU A O 1
ATOM 2977 N N . ALA A 1 405 ? -2.056 -15.699 -4.151 1.00 81.69 405 ALA A N 1
ATOM 2978 C CA . ALA A 1 405 ? -1.459 -15.374 -5.442 1.00 81.69 405 ALA A CA 1
ATOM 2979 C C . ALA A 1 405 ? -1.527 -16.524 -6.456 1.00 81.69 405 ALA A C 1
ATOM 2981 O O . ALA A 1 405 ? -1.910 -16.313 -7.604 1.00 81.69 405 ALA A O 1
ATOM 2982 N N . LEU A 1 406 ? -1.215 -17.747 -6.020 1.00 80.81 406 LEU A N 1
ATOM 2983 C CA . LEU A 1 406 ? -1.313 -18.937 -6.867 1.00 80.81 406 LEU A CA 1
ATOM 2984 C C . LEU A 1 406 ? -2.757 -19.210 -7.306 1.00 80.81 406 LEU A C 1
ATOM 2986 O O . LEU A 1 406 ? -2.977 -19.627 -8.437 1.00 80.81 406 LEU A O 1
ATOM 2990 N N . SER A 1 407 ? -3.742 -18.957 -6.437 1.00 84.25 407 SER A N 1
ATOM 2991 C CA . SER A 1 407 ? -5.155 -19.137 -6.788 1.00 84.25 407 SER A CA 1
ATOM 2992 C C . SER A 1 407 ? -5.607 -18.164 -7.878 1.00 84.25 407 SER A C 1
ATOM 2994 O O . SER A 1 407 ? -6.223 -18.592 -8.845 1.00 84.25 407 SER A O 1
ATOM 2996 N N . ARG A 1 408 ? -5.210 -16.886 -7.795 1.00 80.50 408 ARG A N 1
ATOM 2997 C CA . ARG A 1 408 ? -5.534 -15.871 -8.808 1.00 80.50 408 ARG A CA 1
ATOM 2998 C C . ARG A 1 408 ? -4.919 -16.182 -10.168 1.00 80.50 408 ARG A C 1
ATOM 3000 O O . ARG A 1 408 ? -5.551 -15.939 -11.184 1.00 80.50 408 ARG A O 1
ATOM 3007 N N . GLN A 1 409 ? -3.710 -16.738 -10.184 1.00 69.94 409 GLN A N 1
ATOM 3008 C CA . GLN A 1 409 ? -3.051 -17.170 -11.419 1.00 69.94 409 GLN A CA 1
ATOM 3009 C C . GLN A 1 409 ? -3.718 -18.388 -12.065 1.00 69.94 409 GLN A C 1
ATOM 3011 O O . GLN A 1 409 ? -3.565 -18.582 -13.260 1.00 69.94 409 GLN A O 1
ATOM 3016 N N . ALA A 1 410 ? -4.423 -19.219 -11.294 1.00 69.62 410 ALA A N 1
ATOM 3017 C CA . ALA A 1 410 ? -5.147 -20.371 -11.826 1.00 69.62 410 ALA A CA 1
ATOM 3018 C C . ALA A 1 410 ? -6.552 -20.015 -12.355 1.00 69.62 410 ALA A C 1
ATOM 3020 O O . ALA A 1 410 ? -7.155 -20.826 -13.055 1.00 69.62 410 ALA A O 1
ATOM 3021 N N . GLU A 1 411 ? -7.087 -18.848 -11.982 1.00 64.12 411 GLU A N 1
ATOM 3022 C CA . GLU A 1 411 ? -8.405 -18.349 -12.407 1.00 64.12 411 GLU A CA 1
ATOM 3023 C C . GLU A 1 411 ? -8.367 -17.541 -13.717 1.00 64.12 411 GLU A C 1
ATOM 3025 O O . GLU A 1 411 ? -9.416 -17.371 -14.343 1.00 64.12 411 GLU A O 1
ATOM 3030 N N . GLY A 1 412 ? -7.192 -17.034 -14.103 1.00 52.44 412 GLY A N 1
ATOM 3031 C CA . GLY A 1 412 ? -6.947 -16.301 -15.351 1.00 52.44 412 GLY A CA 1
ATOM 3032 C C . GLY A 1 412 ? -6.319 -17.185 -16.414 1.00 52.44 412 GLY A C 1
ATOM 3033 O O . GLY A 1 412 ? -6.609 -16.930 -17.603 1.00 52.44 412 GLY A O 1
#

Secondary structure (DSSP, 8-state):
--GGG-TT--EEE--BS---HHHHHHHHHHHHHTT-EEEE-TT-EEETHHHHHHHH-SEEEESSEEEE-PPPPSSS-HHHHHHHHHHHHHHHHHHT--HHHHHHHHHS-TTS-EEE-HHHHHHTT-SEEPTT-S-----PPPPPP-PPPPPPPPPPPPPPPPPPPPPPPPPPPPP--PPP-PPPPPS----STTS--SSSPPPHHHHHHHHHH-SS--TTS-----GGG--HHHHHHHHHHHHHH-TT-HHHHHHHHHHHHHTT-HHHHHHHHHHHHHTT-HHHHHHHHHHHHHTSSS---HHHHHHHHHHHHTTT-HHHHHHHHHHHH-TT-TT---HHHHHHHHHHHHHT-TTSHHHHHHHHTTS-HHHHHHHHHHHHHTTS--S-SS----HHHHHHHHHHHHHHHHH-

Foldseek 3Di:
DVCVVPVPAQEDEFADQEDDLLVLLVVLVVQLVSQHEYEHDAPGEQEYSSLSNQLSHQFHYYNDKYKAAEDDDPDPDPVVSVVVLVSVVVSCVVSVQDVVVVVVRNVHHPVGIDIDDPVRCVVRVSGTGDPPSDPDPDDPDDDDDDDDDDDDDDDDDDDDDDDDDDDDDDDDDDDDDDDDDDDDDDQADPPCVQVDDDDDDPDVLLVQLLQQFQQAADPVGRHGDDLVRRPLVRNQVSLVVVCVVVVVRLRSLQRNLSSCVSVLVNLSSLVSLVVVLVVQALSSLLVNLVCLCVVRSHRNDNPSSLVSLVSSVVNLNLSSLLVQLVLQQDVVNVPHPPLLSNLVSLLSSLQSDDDCNVVSLVCLLVGDLSSLLSNLVVLVVVPLADDDSRSPSDPRVSSSSRVSNVVSNVVD

Sequence (412 aa):
LALNDFPDVTTLSLSSEGGSVYAALPAAYDVRVAGLRTSIPEGATCASACSYLFFAGADRSAEGRLGVHQIATSTDSLSAGQVTLGDIFKAFEDFGVPTSVISRMMRTPADSMYLFDPDEMERLGLLGPVPGAAPEPVTVPEPSPEPAPEPEQVAEPAPQPVAPVAPPQPVEETEIAAADPTPVAPPGSVDAEGLGTETNALEPTVAACFDAALPWANDFGWAGIRSKQIQTATAIPKCETARAKAPENDWVTISLARALGEAGQDARAVSLYEPIANAGNPYAKGSLGVFYLNGRGVGKNQSKAYRLFIEAAAQGNATANFALAVINAFPSHTIANDPQAAIDHAFEALAAGEDQSPQIYRDMRKFPHAVRVGVQRRLQREGFYSGGLDGSFGPASWAAARLLALSRQAEG

pLDDT: mean 77.53, std 21.12, range [22.84, 98.5]